Protein AF-0000000069258979 (afdb_homodimer)

InterPro domains:
  IPR003594 Histidine kinase/HSP90-like ATPase domain [PF02518] (221-355)
  IPR003594 Histidine kinase/HSP90-like ATPase domain [SM00387] (219-359)
  IPR005467 Histidine kinase domain [PS50109] (221-359)
  IPR018955 Branched-chain alpha-ketoacid dehydrogenase kinase/Pyruvate dehydrogenase kinase, N-terminal [PF10436] (19-177)
  IPR036784 Alpha-ketoacid/pyruvate dehydrogenase kinase, N-terminal domain superfamily [G3DSA:1.20.140.20] (4-169)
  IPR036784 Alpha-ketoacid/pyruvate dehydrogenase kinase, N-terminal domain superfamily [SSF69012] (7-162)
  IPR036890 Histidine kinase/HSP90-like ATPase superfamily [G3DSA:3.30.565.10] (179-367)
  IPR036890 Histidine kinase/HSP90-like ATPase superfamily [SSF55874] (188-355)
  IPR039028 PDK/BCKDK protein kinase [PTHR11947] (7-360)

pLDDT: mean 85.21, std 18.41, range [25.34, 98.75]

Solvent-accessible surface area (backbone atoms only — not comparable to full-atom values): 40500 Å² total; per-residue (Å²): 105,63,59,93,54,48,66,57,32,55,57,33,38,69,48,80,79,84,66,55,27,54,49,58,46,54,67,61,23,21,70,48,50,71,65,55,52,51,50,50,52,46,46,49,55,60,48,49,38,30,52,41,14,40,49,50,54,42,56,36,59,25,34,27,51,57,50,19,32,65,38,40,34,49,48,51,49,50,50,50,48,49,31,52,52,44,70,68,46,75,83,66,83,49,71,68,41,48,52,55,48,50,53,54,50,51,51,52,56,60,71,51,67,56,45,65,61,33,45,52,52,32,48,54,52,48,35,67,71,51,71,59,38,61,41,50,57,59,37,52,52,47,49,48,42,48,50,52,51,53,46,51,57,50,48,23,51,50,46,18,51,52,28,44,76,68,69,45,25,88,75,37,39,42,56,45,34,68,70,35,37,64,50,59,51,50,53,54,45,50,52,57,51,33,52,52,33,28,72,74,69,70,47,61,53,48,78,45,78,44,72,49,60,82,48,63,30,46,38,43,56,70,61,53,48,51,36,49,46,46,54,48,51,52,37,46,50,34,24,46,66,56,23,49,83,71,74,43,81,58,65,56,33,39,37,35,32,44,76,56,97,59,35,36,38,38,36,40,34,26,59,25,29,34,48,53,71,75,51,63,74,37,59,66,40,67,59,44,60,90,77,54,76,64,75,57,83,72,74,90,70,85,62,80,75,58,71,76,67,66,54,76,64,57,51,39,69,71,66,52,71,18,47,54,60,36,48,31,34,50,62,29,33,33,46,59,23,36,65,48,78,50,58,39,66,79,46,14,35,38,37,37,41,36,39,41,45,73,22,77,40,56,32,52,78,64,50,76,59,44,56,52,42,70,68,34,84,75,55,42,49,69,33,97,106,62,60,92,53,48,66,57,33,54,58,33,38,69,48,80,78,82,66,55,26,55,50,58,47,52,68,60,22,22,69,49,50,72,66,56,52,50,49,50,53,46,46,48,55,59,48,51,37,30,52,42,14,42,49,51,54,42,53,34,58,24,34,27,51,57,51,18,33,65,38,40,34,49,49,51,49,52,48,50,47,49,31,51,52,44,70,67,46,78,84,65,83,49,71,68,40,47,53,54,46,50,54,52,50,51,51,52,57,60,72,53,67,56,43,64,61,32,45,52,52,32,49,54,52,47,35,66,71,50,70,57,38,60,40,51,58,60,38,52,52,47,48,48,43,48,49,52,50,52,46,52,57,51,48,23,51,49,46,17,50,53,28,44,74,67,68,45,25,88,71,37,38,40,57,46,34,68,71,36,36,65,50,60,51,49,51,54,45,49,52,57,51,33,53,51,34,28,71,74,70,69,47,61,52,48,77,46,78,46,72,51,61,83,48,63,30,45,38,43,58,70,58,52,48,52,36,49,46,46,54,47,50,50,37,46,50,35,23,45,67,57,23,49,85,72,72,42,81,58,63,55,33,40,36,34,33,44,76,56,96,60,33,36,36,41,37,40,37,26,60,28,28,36,48,53,71,76,51,64,74,36,60,65,40,67,58,45,60,89,76,54,85,57,80,58,85,71,74,92,69,85,61,79,76,58,71,75,69,64,56,75,65,58,50,41,70,72,66,52,71,19,47,53,61,34,50,30,34,50,64,30,32,32,46,58,23,36,65,47,79,47,58,39,66,79,46,16,35,38,38,37,40,34,40,43,43,72,22,76,39,55,31,53,77,65,51,74,62,44,56,54,42,69,68,35,83,77,57,42,50,67,33,101

Secondary structure (DSSP, 8-state):
---TTHHHHHHHHTSPP----HHHHHHSSTTS-HHHHHHHHHHHHHHHHHHHHHHHHHHHHSBHHHHHSHHHHHHHHHHHHHHHHHHHSPPP-SHHHHHHHHHHHHHHHHHTTTHHHHHHHHHHHHHHHHTT-EE-HHHHHHHHHHHHHHHHHHHHHHHHHHHHHTT-TTT--TT-EEEE-HHHHHHHHHHHHHHHHHHHHS----EEEEE-TT--EEE-HHHHHHHHHHHHHHHHHHHHHHHTTTTPPPPPEEEEEEE-SSEEEEEEEEEEE---HHHHTTTTSTT--TT-----S--S--SGGGSS---HHHHHHHHTTS-HHHHHHHHHHHTT-EEEEEEETTEEEEEEEEEE-S--SPPP-SHHHHHHHHHSTT--EE--/---TTHHHHHHHHTSPP----HHHHHHSSTTS-HHHHHHHHHHHHHHHHHHHHHHHHHHHHSBHHHHHSHHHHHHHHHHHHHHHHHHHSPPP-SHHHHHHHHHHHHHHHHHTTTHHHHHHHHHHHHHHHHTT-EE-HHHHHHHHHHHHHHHHHHHHHHHHHHHHHTT-TTT--TT-EEEE-HHHHHHHHHHHHHHHHHHHHS----EEEEE-TT--EEE-HHHHHHHHHHHHHHHHHHHHHHHTTTTPPPPPEEEEEEE-SSEEEEEEEEEEE---HHHHTTTTSTT--TT--------S--STTSSS---HHHHHHHHTTS-HHHHHHHHHHHTT-EEEEEEETTEEEEEEEEEE-S--SPPP-SHHHHHHHHHSTT--EE--

Structure (mmCIF, N/CA/C/O backbone):
data_AF-0000000069258979-model_v1
#
loop_
_entity.id
_entity.type
_entity.pdbx_description
1 polymer 'Protein-serine/threonine kinase'
#
loop_
_atom_site.group_PDB
_atom_site.id
_atom_site.type_symbol
_atom_site.label_atom_id
_atom_site.label_alt_id
_atom_site.label_comp_id
_atom_site.label_asym_id
_atom_site.label_entity_id
_atom_site.label_seq_id
_atom_site.pdbx_PDB_ins_code
_atom_site.Cartn_x
_atom_site.Cartn_y
_atom_site.Cartn_z
_atom_site.occupancy
_atom_site.B_iso_or_equiv
_atom_site.auth_seq_id
_atom_site.auth_comp_id
_atom_site.auth_asym_id
_atom_site.auth_atom_id
_atom_site.pdbx_PDB_model_num
ATOM 1 N N . MET A 1 1 ? 6.742 -3.408 10.969 1 69.62 1 MET A N 1
ATOM 2 C CA . MET A 1 1 ? 8.102 -2.889 10.836 1 69.62 1 MET A CA 1
ATOM 3 C C . MET A 1 1 ? 8.758 -3.406 9.562 1 69.62 1 MET A C 1
ATOM 5 O O . MET A 1 1 ? 8.453 -4.508 9.102 1 69.62 1 MET A O 1
ATOM 9 N N . LEU A 1 2 ? 9.602 -2.482 9.086 1 72.44 2 LEU A N 1
ATOM 10 C CA . LEU A 1 2 ? 10.352 -2.875 7.898 1 72.44 2 LEU A CA 1
ATOM 11 C C . LEU A 1 2 ? 11.227 -4.086 8.188 1 72.44 2 LEU A C 1
ATOM 13 O O . LEU A 1 2 ? 11.844 -4.172 9.258 1 72.44 2 LEU A O 1
ATOM 17 N N . PRO A 1 3 ? 11.227 -4.938 7.246 1 78.69 3 PRO A N 1
ATOM 18 C CA . PRO A 1 3 ? 12.109 -6.086 7.43 1 78.69 3 PRO A CA 1
ATOM 19 C C . PRO A 1 3 ? 13.586 -5.688 7.52 1 78.69 3 PRO A C 1
ATOM 21 O O . PRO A 1 3 ? 14 -4.719 6.879 1 78.69 3 PRO A O 1
ATOM 24 N N . ARG A 1 4 ? 14.352 -6.328 8.344 1 78.19 4 ARG A N 1
ATOM 25 C CA . ARG A 1 4 ? 15.773 -6.062 8.531 1 78.19 4 ARG A CA 1
ATOM 26 C C . ARG A 1 4 ? 16.531 -6.148 7.211 1 78.19 4 ARG A C 1
ATOM 28 O O . ARG A 1 4 ? 17.531 -5.449 7.012 1 78.19 4 ARG A O 1
ATOM 35 N N . SER A 1 5 ? 15.938 -6.906 6.301 1 87.12 5 SER A N 1
ATOM 36 C CA . SER A 1 5 ? 16.641 -7.18 5.051 1 87.12 5 SER A CA 1
ATOM 37 C C . SER A 1 5 ? 16.094 -6.324 3.914 1 87.12 5 SER A C 1
ATOM 39 O O . SER A 1 5 ? 16.203 -6.691 2.742 1 87.12 5 SER A O 1
ATOM 41 N N . ILE A 1 6 ? 15.508 -5.266 4.293 1 87.94 6 ILE A N 1
ATOM 42 C CA . ILE A 1 6 ? 14.828 -4.469 3.283 1 87.94 6 ILE A CA 1
ATOM 43 C C . ILE A 1 6 ? 15.836 -3.957 2.258 1 87.94 6 ILE A C 1
ATOM 45 O O . ILE A 1 6 ? 15.562 -3.955 1.056 1 87.94 6 ILE A O 1
ATOM 49 N N . HIS A 1 7 ? 16.984 -3.551 2.709 1 87.19 7 HIS A N 1
ATOM 50 C CA . HIS A 1 7 ? 18 -3.041 1.792 1 87.19 7 HIS A CA 1
ATOM 51 C C . HIS A 1 7 ? 18.516 -4.145 0.879 1 87.19 7 HIS A C 1
ATOM 53 O O . HIS A 1 7 ? 18.766 -3.914 -0.309 1 87.19 7 HIS A O 1
ATOM 59 N N . HIS A 1 8 ? 18.641 -5.285 1.485 1 92.31 8 HIS A N 1
ATOM 60 C CA . HIS A 1 8 ? 19.109 -6.426 0.701 1 92.31 8 HIS A CA 1
ATOM 61 C C . HIS A 1 8 ? 18.062 -6.844 -0.326 1 92.31 8 HIS A C 1
ATOM 63 O O . HIS A 1 8 ? 18.391 -7.195 -1.458 1 92.31 8 HIS A O 1
ATOM 69 N N . ILE A 1 9 ? 16.797 -6.812 0.073 1 93.81 9 ILE A N 1
ATOM 70 C CA . ILE A 1 9 ? 15.695 -7.121 -0.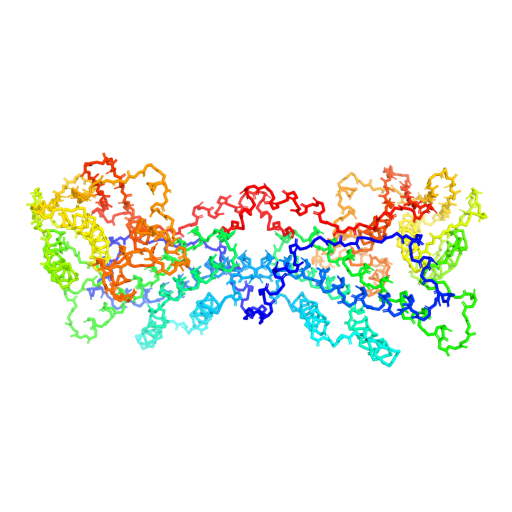836 1 93.81 9 ILE A CA 1
ATOM 71 C C . ILE A 1 9 ? 15.711 -6.156 -2.02 1 93.81 9 ILE A C 1
ATOM 73 O O . ILE A 1 9 ? 15.633 -6.582 -3.174 1 93.81 9 ILE A O 1
ATOM 77 N N . HIS A 1 10 ? 15.906 -4.898 -1.735 1 89.12 10 HIS A N 1
ATOM 78 C CA . HIS A 1 10 ? 15.93 -3.885 -2.785 1 89.12 10 HIS A CA 1
ATOM 79 C C . HIS A 1 10 ? 17.094 -4.105 -3.736 1 89.12 10 HIS A C 1
ATOM 81 O O . HIS A 1 10 ? 16.953 -3.971 -4.953 1 89.12 10 HIS A O 1
ATOM 87 N N . ARG A 1 11 ? 18.188 -4.43 -3.209 1 92.06 11 ARG A N 1
ATOM 88 C CA . ARG A 1 11 ? 19.375 -4.66 -4.02 1 92.06 11 ARG A CA 1
ATOM 89 C C . ARG A 1 11 ? 19.203 -5.867 -4.93 1 92.06 11 ARG A C 1
ATOM 91 O O . ARG A 1 11 ? 19.5 -5.801 -6.125 1 92.06 11 ARG A O 1
ATOM 98 N N . LEU A 1 12 ? 18.688 -6.918 -4.422 1 95.12 12 LEU A N 1
ATOM 99 C CA . LEU A 1 12 ? 18.547 -8.141 -5.199 1 95.12 12 LEU A CA 1
ATOM 100 C C . LEU A 1 12 ? 17.391 -8.023 -6.184 1 95.12 12 LEU A C 1
ATOM 102 O O . LEU A 1 12 ? 17.406 -8.633 -7.254 1 95.12 12 LEU A O 1
ATOM 106 N N . ALA A 1 13 ? 16.391 -7.246 -5.82 1 93.31 13 ALA A N 1
ATOM 107 C CA . ALA A 1 13 ? 15.242 -7.039 -6.707 1 93.31 13 ALA A CA 1
ATOM 108 C C . ALA A 1 13 ? 15.648 -6.262 -7.957 1 93.31 13 ALA A C 1
ATOM 110 O O . ALA A 1 13 ? 14.93 -6.266 -8.961 1 93.31 13 ALA A O 1
ATOM 111 N N . ALA A 1 14 ? 16.766 -5.617 -7.883 1 91.5 14 ALA A N 1
ATOM 112 C CA . ALA A 1 14 ? 17.266 -4.852 -9.023 1 91.5 14 ALA A CA 1
ATOM 113 C C . ALA A 1 14 ? 18.031 -5.746 -10 1 91.5 14 ALA A C 1
ATOM 115 O O . ALA A 1 14 ? 18.266 -5.359 -11.141 1 91.5 14 ALA A O 1
ATOM 116 N N . ARG A 1 15 ? 18.359 -6.926 -9.586 1 93.94 15 ARG A N 1
ATOM 117 C CA . ARG A 1 15 ? 19.062 -7.875 -10.445 1 93.94 15 ARG A CA 1
ATOM 118 C C . ARG A 1 15 ? 18.078 -8.625 -11.344 1 93.94 15 ARG A C 1
ATOM 120 O O . ARG A 1 15 ? 17 -9.023 -10.898 1 93.94 15 ARG A O 1
ATOM 127 N N . PRO A 1 16 ? 18.422 -8.797 -12.555 1 93.5 16 PRO A N 1
ATOM 128 C CA . PRO A 1 16 ? 17.531 -9.539 -13.438 1 93.5 16 PRO A CA 1
ATOM 129 C C . PRO A 1 16 ? 17.438 -11.023 -13.078 1 93.5 16 PRO A C 1
ATOM 131 O O . PRO A 1 16 ? 18.438 -11.633 -12.695 1 93.5 16 PRO A O 1
ATOM 134 N N . ILE A 1 17 ? 16.281 -11.539 -13.219 1 93.81 17 ILE A N 1
ATOM 135 C CA . ILE A 1 17 ? 16.047 -12.969 -13.016 1 93.81 17 ILE A CA 1
ATOM 136 C C . ILE A 1 17 ? 16.641 -13.758 -14.188 1 93.81 17 ILE A C 1
ATOM 138 O O . ILE A 1 17 ? 16.5 -13.359 -15.344 1 93.81 17 ILE A O 1
ATOM 142 N N . GLN A 1 18 ? 17.297 -14.852 -13.898 1 92.75 18 GLN A N 1
ATOM 143 C CA . GLN A 1 18 ? 17.828 -15.727 -14.938 1 92.75 18 GLN A CA 1
ATOM 144 C C . GLN A 1 18 ? 16.859 -16.844 -15.281 1 92.75 18 GLN A C 1
ATOM 146 O O . GLN A 1 18 ? 16.719 -17.812 -14.523 1 92.75 18 GLN A O 1
ATOM 151 N N . PRO A 1 19 ? 16.234 -16.719 -16.406 1 91.88 19 PRO A N 1
ATOM 152 C CA . PRO A 1 19 ? 15.227 -17.719 -16.766 1 91.88 19 PRO A CA 1
ATOM 153 C C . PRO A 1 19 ? 15.844 -19.047 -17.203 1 91.88 19 PRO A C 1
ATOM 155 O O . PRO A 1 19 ? 17.016 -19.078 -17.609 1 91.88 19 PRO A O 1
ATOM 158 N N . VAL A 1 20 ? 15.086 -20.109 -17.078 1 90 20 VAL A N 1
ATOM 159 C CA . VAL A 1 20 ? 15.531 -21.422 -17.5 1 90 20 VAL A CA 1
ATOM 160 C C . VAL A 1 20 ? 14.562 -21.984 -18.547 1 90 20 VAL A C 1
ATOM 162 O O . VAL A 1 20 ? 13.406 -21.578 -18.609 1 90 20 VAL A O 1
ATOM 165 N N . THR A 1 21 ? 15.078 -22.891 -19.359 1 88 21 THR A N 1
ATOM 166 C CA . THR A 1 21 ? 14.25 -23.594 -20.344 1 88 21 THR A CA 1
ATOM 167 C C . THR A 1 21 ? 14.023 -25.047 -19.922 1 88 21 THR A C 1
ATOM 169 O O . THR A 1 21 ? 14.727 -25.547 -19.047 1 88 21 THR A O 1
ATOM 172 N N . ILE A 1 22 ? 13.07 -25.609 -20.547 1 87.94 22 ILE A N 1
ATOM 173 C CA . ILE A 1 22 ? 12.82 -27.031 -20.312 1 87.94 22 ILE A CA 1
ATOM 174 C C . ILE A 1 22 ? 14.047 -27.844 -20.734 1 87.94 22 ILE A C 1
ATOM 176 O O . ILE A 1 22 ? 14.43 -28.797 -20.047 1 87.94 22 ILE A O 1
ATOM 180 N N . GLN A 1 23 ? 14.711 -27.406 -21.734 1 86.62 23 GLN A N 1
ATOM 181 C CA . GLN A 1 23 ? 15.906 -28.109 -22.219 1 86.62 23 GLN A CA 1
ATOM 182 C C . GLN A 1 23 ? 17.031 -28.031 -21.188 1 86.62 23 GLN A C 1
ATOM 184 O O . GLN A 1 23 ? 17.766 -29 -21 1 86.62 23 GLN A O 1
ATOM 189 N N . GLU A 1 24 ? 17.141 -26.891 -20.641 1 88.12 24 GLU A N 1
ATOM 190 C CA . GLU A 1 24 ? 18.156 -26.734 -19.609 1 88.12 24 GLU A CA 1
ATOM 191 C C . GLU A 1 24 ? 17.875 -27.625 -18.406 1 88.12 24 GLU A C 1
ATOM 193 O O . GLU A 1 24 ? 18.797 -28.203 -17.828 1 88.12 24 GLU A O 1
ATOM 198 N N . LEU A 1 25 ? 16.672 -27.75 -18.062 1 89.19 25 LEU A N 1
ATOM 199 C CA . LEU A 1 25 ? 16.297 -28.641 -16.969 1 89.19 25 LEU A CA 1
ATOM 200 C C . LEU A 1 25 ? 16.609 -30.094 -17.312 1 89.19 25 LEU A C 1
ATOM 202 O O . LEU A 1 25 ? 17.156 -30.828 -16.484 1 89.19 25 LEU A O 1
ATOM 206 N N . LEU A 1 26 ? 16.359 -30.438 -18.5 1 86.5 26 LEU A N 1
ATOM 207 C CA . LEU A 1 26 ? 16.609 -31.797 -18.938 1 86.5 26 LEU A CA 1
ATOM 208 C C . LEU A 1 26 ? 18.109 -32.125 -18.922 1 86.5 26 LEU A C 1
ATOM 210 O O . LEU A 1 26 ? 18.5 -33.25 -18.641 1 86.5 26 LEU A O 1
ATOM 214 N N . SER A 1 27 ? 18.875 -31.125 -19.188 1 85.44 27 SER A N 1
ATOM 215 C CA . SER A 1 27 ? 20.328 -31.312 -19.219 1 85.44 27 SER A CA 1
ATOM 216 C C . SER A 1 27 ? 20.891 -31.484 -17.812 1 85.44 27 SER A C 1
ATOM 218 O O . SER A 1 27 ? 21.984 -32.031 -17.625 1 85.44 27 SER A O 1
ATOM 220 N N . ARG A 1 28 ? 20.141 -31.047 -16.875 1 85.56 28 ARG A N 1
ATOM 221 C CA . ARG A 1 28 ? 20.562 -31.156 -15.477 1 85.56 28 ARG A CA 1
ATOM 222 C C . ARG A 1 28 ? 19.953 -32.406 -14.812 1 85.56 28 ARG A C 1
ATOM 224 O O . ARG A 1 28 ? 19.359 -32.281 -13.742 1 85.56 28 ARG A O 1
ATOM 231 N N . SER A 1 29 ? 20.125 -33.5 -15.445 1 78.94 29 SER A N 1
ATOM 232 C CA . SER A 1 29 ? 19.562 -34.75 -15.008 1 78.94 29 SER A CA 1
ATOM 233 C C . SER A 1 29 ? 20.484 -35.469 -14.023 1 78.94 29 SER A C 1
ATOM 235 O O . SER A 1 29 ? 21.531 -34.938 -13.633 1 78.94 29 SER A O 1
ATOM 237 N N . ALA A 1 30 ? 20.031 -36.656 -13.609 1 74.31 30 ALA A N 1
ATOM 238 C CA . ALA A 1 30 ? 20.797 -37.469 -12.648 1 74.31 30 ALA A CA 1
ATOM 239 C C . ALA A 1 30 ? 22.094 -37.969 -13.258 1 74.31 30 ALA A C 1
ATOM 241 O O . ALA A 1 30 ? 23 -38.406 -12.539 1 74.31 30 ALA A O 1
ATOM 242 N N . ALA A 1 31 ? 22.188 -37.812 -14.453 1 74.5 31 ALA A N 1
ATOM 243 C CA . ALA A 1 31 ? 23.375 -38.312 -15.141 1 74.5 31 ALA A CA 1
ATOM 244 C C . ALA A 1 31 ? 24.516 -37.281 -15.094 1 74.5 31 ALA A C 1
ATOM 246 O O . ALA A 1 31 ? 25.625 -37.594 -15.516 1 74.5 31 ALA A O 1
ATOM 247 N N . VAL A 1 32 ? 24.312 -36.281 -14.391 1 79.38 32 VAL A N 1
ATOM 248 C CA . VAL A 1 32 ? 25.328 -35.219 -14.383 1 79.38 32 VAL A CA 1
ATOM 249 C C . VAL A 1 32 ? 26.438 -35.562 -13.406 1 79.38 32 VAL A C 1
ATOM 251 O O . VAL A 1 32 ? 26.266 -36.438 -12.547 1 79.38 32 VAL A O 1
ATOM 254 N N . THR A 1 33 ? 27.531 -34.906 -13.641 1 83.5 33 THR A N 1
ATOM 255 C CA . THR A 1 33 ? 28.672 -35.125 -12.766 1 83.5 33 THR A CA 1
ATOM 256 C C . THR A 1 33 ? 28.438 -34.469 -11.398 1 83.5 33 THR A C 1
ATOM 258 O O . THR A 1 33 ? 27.531 -33.656 -11.234 1 83.5 33 THR A O 1
ATOM 261 N N . ASP A 1 34 ? 29.25 -34.938 -10.422 1 88.44 34 ASP A N 1
ATOM 262 C CA . ASP A 1 34 ? 29.188 -34.375 -9.086 1 88.44 34 ASP A CA 1
ATOM 263 C C . ASP A 1 34 ? 29.469 -32.875 -9.125 1 88.44 34 ASP A C 1
ATOM 265 O O . ASP A 1 34 ? 28.844 -32.094 -8.398 1 88.44 34 ASP A O 1
ATOM 269 N N . ARG A 1 35 ? 30.375 -32.594 -9.945 1 91.38 35 ARG A N 1
ATOM 270 C CA . ARG A 1 35 ? 30.734 -31.203 -10.07 1 91.38 35 ARG A CA 1
ATOM 271 C C . ARG A 1 35 ? 29.562 -30.375 -10.609 1 91.38 35 ARG A C 1
ATOM 273 O O . ARG A 1 35 ? 29.281 -29.297 -10.109 1 91.38 35 ARG A O 1
ATOM 280 N N . SER A 1 36 ? 28.938 -30.906 -11.594 1 91.31 36 SER A N 1
ATOM 281 C CA . SER A 1 36 ? 27.812 -30.219 -12.195 1 91.31 36 SER A CA 1
ATOM 282 C C . SER A 1 36 ? 26.641 -30.109 -11.211 1 91.31 36 SER A C 1
ATOM 284 O O . SER A 1 36 ? 25.953 -29.094 -11.18 1 91.31 36 SER A O 1
ATOM 286 N N . HIS A 1 37 ? 26.469 -31.141 -10.461 1 92.94 37 HIS A N 1
ATOM 287 C CA . HIS A 1 37 ? 25.406 -31.141 -9.453 1 92.94 37 HIS A CA 1
ATOM 288 C C . HIS A 1 37 ? 25.688 -30.094 -8.375 1 92.94 37 HIS A C 1
ATOM 290 O O . HIS A 1 37 ? 24.766 -29.406 -7.938 1 92.94 37 HIS A O 1
ATOM 296 N N . LEU A 1 38 ? 26.922 -30 -7.953 1 95.19 38 LEU A N 1
ATOM 297 C CA . LEU A 1 38 ? 27.344 -29 -6.973 1 95.19 38 LEU A CA 1
ATOM 298 C C . LEU A 1 38 ? 27.141 -27.594 -7.508 1 95.19 38 LEU A C 1
ATOM 300 O O . LEU A 1 38 ? 26.656 -26.719 -6.793 1 95.19 38 LEU A O 1
ATOM 304 N N . GLN A 1 39 ? 27.469 -27.406 -8.742 1 95 39 GLN A N 1
ATOM 305 C CA . GLN A 1 39 ? 27.312 -26.094 -9.367 1 95 39 GLN A CA 1
ATOM 306 C C . GLN A 1 39 ? 25.844 -25.703 -9.469 1 95 39 GLN A C 1
ATOM 308 O O . GLN A 1 39 ? 25.5 -24.531 -9.344 1 95 39 GLN A O 1
ATOM 313 N N . HIS A 1 40 ? 25.047 -26.688 -9.75 1 95.19 40 HIS A N 1
ATOM 314 C CA . HIS A 1 40 ? 23.609 -26.438 -9.82 1 95.19 40 HIS A CA 1
ATOM 315 C C . HIS A 1 40 ? 23.062 -25.984 -8.469 1 95.19 40 HIS A C 1
ATOM 317 O O . HIS A 1 40 ? 22.266 -25.047 -8.398 1 95.19 40 HIS A O 1
ATOM 323 N N . ALA A 1 41 ? 23.516 -26.594 -7.41 1 96.94 41 ALA A N 1
ATOM 324 C CA . ALA A 1 41 ? 23.125 -26.203 -6.062 1 96.94 41 ALA A CA 1
ATOM 325 C C . ALA A 1 41 ? 23.547 -24.766 -5.762 1 96.94 41 ALA A C 1
ATOM 327 O O . ALA A 1 41 ? 22.781 -23.984 -5.191 1 96.94 41 ALA A O 1
ATOM 328 N N . GLN A 1 42 ? 24.781 -24.484 -6.156 1 97.38 42 GLN A N 1
ATOM 329 C CA . GLN A 1 42 ? 25.297 -23.141 -5.953 1 97.38 42 GLN A CA 1
ATOM 330 C C . GLN A 1 42 ? 24.469 -22.109 -6.715 1 97.38 42 GLN A C 1
ATOM 332 O O . GLN A 1 42 ? 24.203 -21.016 -6.195 1 97.38 42 GLN A O 1
ATOM 337 N N . TRP A 1 43 ? 24.094 -22.453 -7.867 1 96.88 43 TRP A N 1
ATOM 338 C CA . TRP A 1 43 ? 23.312 -21.547 -8.695 1 96.88 43 TRP A CA 1
ATOM 339 C C . TRP A 1 43 ? 21.938 -21.297 -8.086 1 96.88 43 TRP A C 1
ATOM 341 O O . TRP A 1 43 ? 21.453 -20.156 -8.07 1 96.88 43 TRP A O 1
ATOM 351 N N . ILE A 1 44 ? 21.266 -22.328 -7.617 1 97.38 44 ILE A N 1
ATOM 352 C CA . ILE A 1 44 ? 19.953 -22.172 -7.004 1 97.38 44 ILE A CA 1
ATOM 353 C C . ILE A 1 44 ? 20.047 -21.281 -5.777 1 97.38 44 ILE A C 1
ATOM 355 O O . ILE A 1 44 ? 19.203 -20.406 -5.57 1 97.38 44 ILE A O 1
ATOM 359 N N . ARG A 1 45 ? 21.031 -21.484 -4.949 1 97.56 45 ARG A N 1
ATOM 360 C CA . ARG A 1 45 ? 21.25 -20.688 -3.746 1 97.56 45 ARG A CA 1
ATOM 361 C C . ARG A 1 45 ? 21.375 -19.219 -4.082 1 97.56 45 ARG A C 1
ATOM 363 O O . ARG A 1 45 ? 20.922 -18.359 -3.307 1 97.56 45 ARG A O 1
ATOM 370 N N . GLN A 1 46 ? 21.906 -18.938 -5.219 1 96.5 46 GLN A N 1
ATOM 371 C CA . GLN A 1 46 ? 22.141 -17.547 -5.621 1 96.5 46 GLN A CA 1
ATOM 372 C C . GLN A 1 46 ? 20.906 -16.984 -6.34 1 96.5 46 GLN A C 1
ATOM 374 O O . GLN A 1 46 ? 20.578 -15.812 -6.16 1 96.5 46 GLN A O 1
ATOM 379 N N . GLU A 1 47 ? 20.25 -17.781 -7.152 1 96.88 47 GLU A N 1
ATOM 380 C CA . GLU A 1 47 ? 19.188 -17.312 -8.039 1 96.88 47 GLU A CA 1
ATOM 381 C C . GLU A 1 47 ? 17.859 -17.172 -7.293 1 96.88 47 GLU A C 1
ATOM 383 O O . GLU A 1 47 ? 17.094 -16.234 -7.531 1 96.88 47 GLU A O 1
ATOM 388 N N . MET A 1 48 ? 17.562 -18.047 -6.418 1 97.38 48 MET A N 1
ATOM 389 C CA . MET A 1 48 ? 16.25 -18.094 -5.781 1 97.38 48 MET A CA 1
ATOM 390 C C . MET A 1 48 ? 16 -16.859 -4.938 1 97.38 48 MET A C 1
ATOM 392 O O . MET A 1 48 ? 14.906 -16.281 -4.965 1 97.38 48 MET A O 1
ATOM 396 N N . PRO A 1 49 ? 17.047 -16.344 -4.137 1 97.44 49 PRO A N 1
ATOM 397 C CA . PRO A 1 49 ? 16.828 -15.094 -3.404 1 97.44 49 PRO A CA 1
ATOM 398 C C . PRO A 1 49 ? 16.5 -13.922 -4.324 1 97.44 49 PRO A C 1
ATOM 400 O O . PRO A 1 49 ? 15.727 -13.031 -3.947 1 97.44 49 PRO A O 1
ATOM 403 N N . VAL A 1 50 ? 17.031 -13.898 -5.496 1 97.38 50 VAL A N 1
ATOM 404 C CA . VAL A 1 50 ? 16.75 -12.836 -6.457 1 97.38 50 VAL A CA 1
ATOM 405 C C . VAL A 1 50 ? 15.273 -12.883 -6.852 1 97.38 50 VAL A C 1
ATOM 407 O O . VAL A 1 50 ? 14.594 -11.852 -6.855 1 97.38 50 VAL A O 1
ATOM 410 N N . ARG A 1 51 ? 14.742 -14.039 -7.156 1 96.94 51 ARG A N 1
ATOM 411 C CA . ARG A 1 51 ? 13.344 -14.227 -7.531 1 96.94 51 ARG A CA 1
ATOM 412 C C . ARG A 1 51 ? 12.414 -13.836 -6.387 1 96.94 51 ARG A C 1
ATOM 414 O O . ARG A 1 51 ? 11.398 -13.172 -6.609 1 96.94 51 ARG A O 1
ATOM 421 N N . LEU A 1 52 ? 12.828 -14.242 -5.211 1 97.25 52 LEU A N 1
ATOM 422 C CA . LEU A 1 52 ? 12.039 -13.906 -4.035 1 97.25 52 LEU A CA 1
ATOM 423 C C . LEU A 1 52 ? 12.047 -12.406 -3.785 1 97.25 52 LEU A C 1
ATOM 425 O O . LEU A 1 52 ? 11.023 -11.82 -3.416 1 97.25 52 LEU A O 1
ATOM 429 N N . ALA A 1 53 ? 13.203 -11.797 -3.979 1 96.69 53 ALA A N 1
ATOM 430 C CA . ALA A 1 53 ? 13.344 -10.367 -3.758 1 96.69 53 ALA A CA 1
ATOM 431 C C . ALA A 1 53 ? 12.422 -9.57 -4.676 1 96.69 53 ALA A C 1
ATOM 433 O O . ALA A 1 53 ? 11.844 -8.562 -4.266 1 96.69 53 ALA A O 1
ATOM 434 N N . HIS A 1 54 ? 12.297 -9.992 -5.918 1 95.25 54 HIS A N 1
ATOM 435 C CA . HIS A 1 54 ? 11.391 -9.336 -6.855 1 95.25 54 HIS A CA 1
ATOM 436 C C . HIS A 1 54 ? 9.961 -9.328 -6.324 1 95.25 54 HIS A C 1
ATOM 438 O O . HIS A 1 54 ? 9.281 -8.305 -6.371 1 95.25 54 HIS A O 1
ATOM 444 N N . ARG A 1 55 ? 9.57 -10.453 -5.844 1 95.56 55 ARG A N 1
ATOM 445 C CA . ARG A 1 55 ? 8.195 -10.578 -5.371 1 95.56 55 ARG A CA 1
ATOM 446 C C . ARG A 1 55 ? 7.992 -9.812 -4.07 1 95.56 55 ARG A C 1
ATOM 448 O O . ARG A 1 55 ? 6.918 -9.258 -3.828 1 95.56 55 ARG A O 1
ATOM 455 N N . LEU A 1 56 ? 9.008 -9.891 -3.18 1 95.5 56 LEU A N 1
ATOM 456 C CA . LEU A 1 56 ? 8.93 -9.133 -1.934 1 95.5 56 LEU A CA 1
ATOM 457 C C . LEU A 1 56 ? 8.844 -7.633 -2.211 1 95.5 56 LEU A C 1
ATOM 459 O O . LEU A 1 56 ? 8.102 -6.914 -1.534 1 95.5 56 LEU A O 1
ATOM 463 N N . SER A 1 57 ? 9.578 -7.215 -3.154 1 93.12 57 SER A N 1
ATOM 464 C CA . SER A 1 57 ? 9.5 -5.816 -3.557 1 93.12 57 SER A CA 1
ATOM 465 C C . SER A 1 57 ? 8.102 -5.449 -4.027 1 93.12 57 SER A C 1
ATOM 467 O O . SER A 1 57 ? 7.602 -4.363 -3.729 1 93.12 57 SER A O 1
ATOM 469 N N . ASP A 1 58 ? 7.461 -6.344 -4.801 1 93.19 58 ASP A N 1
ATOM 470 C CA . ASP A 1 58 ? 6.082 -6.125 -5.227 1 93.19 58 ASP A CA 1
ATOM 471 C C . ASP A 1 58 ? 5.148 -6.008 -4.027 1 93.19 58 ASP A C 1
ATOM 473 O O . ASP A 1 58 ? 4.254 -5.156 -4.012 1 93.19 58 ASP A O 1
ATOM 477 N N . TYR A 1 59 ? 5.332 -6.91 -3.023 1 92.81 59 TYR A N 1
ATOM 478 C CA . TYR A 1 59 ? 4.535 -6.871 -1.801 1 92.81 59 TYR A CA 1
ATOM 479 C C . TYR A 1 59 ? 4.641 -5.508 -1.126 1 92.81 59 TYR A C 1
ATOM 481 O O . TYR A 1 59 ? 3.645 -4.977 -0.632 1 92.81 59 TYR A O 1
ATOM 489 N N . LEU A 1 60 ? 5.859 -5.047 -1.104 1 91 60 LEU A N 1
ATOM 490 C CA . LEU A 1 60 ? 6.133 -3.801 -0.395 1 91 60 LEU A CA 1
ATOM 491 C C . LEU A 1 60 ? 5.426 -2.627 -1.062 1 91 60 LEU A C 1
ATOM 493 O O . LEU A 1 60 ? 5.199 -1.593 -0.428 1 91 60 LEU A O 1
ATOM 497 N N . GLN A 1 61 ? 5 -2.793 -2.289 1 90.31 61 GLN A N 1
ATOM 498 C CA . GLN A 1 61 ? 4.332 -1.728 -3.029 1 90.31 61 GLN A CA 1
ATOM 499 C C . GLN A 1 61 ? 2.814 -1.876 -2.959 1 90.31 61 GLN A C 1
ATOM 501 O O . GLN A 1 61 ? 2.078 -0.963 -3.342 1 90.31 61 GLN A O 1
ATOM 506 N N . LEU A 1 62 ? 2.328 -2.959 -2.436 1 92.69 62 LEU A N 1
ATOM 507 C CA . LEU A 1 62 ? 0.888 -3.164 -2.318 1 92.69 62 LEU A CA 1
ATOM 508 C C . LEU A 1 62 ? 0.285 -2.213 -1.292 1 92.69 62 LEU A C 1
ATOM 510 O O . LEU A 1 62 ? 0.97 -1.78 -0.362 1 92.69 62 LEU A O 1
ATOM 514 N N . PRO A 1 63 ? -0.967 -1.881 -1.484 1 91.06 63 PRO A N 1
ATOM 515 C CA . PRO A 1 63 ? -1.64 -1.114 -0.433 1 91.06 63 PRO A CA 1
ATOM 516 C C . PRO A 1 63 ? -1.56 -1.792 0.934 1 91.06 63 PRO A C 1
ATOM 518 O O . PRO A 1 63 ? -1.668 -3.018 1.026 1 91.06 63 PRO A O 1
ATOM 521 N N . PHE A 1 64 ? -1.437 -1.027 1.909 1 90.88 64 PHE A N 1
ATOM 522 C CA . PHE A 1 64 ? -1.287 -1.498 3.281 1 90.88 64 PHE A CA 1
ATOM 523 C C . PHE A 1 64 ? -2.441 -2.416 3.668 1 90.88 64 PHE A C 1
ATOM 525 O O . PHE A 1 64 ? -2.236 -3.436 4.328 1 90.88 64 PHE A O 1
ATOM 532 N N . VAL A 1 65 ? -3.635 -2.148 3.24 1 90 65 VAL A N 1
ATOM 533 C CA . VAL A 1 65 ? -4.84 -2.891 3.602 1 90 65 VAL A CA 1
ATOM 534 C C . VAL A 1 65 ? -4.734 -4.328 3.096 1 90 65 VAL A C 1
ATOM 536 O O . VAL A 1 65 ? -5.227 -5.258 3.74 1 90 65 VAL A O 1
ATOM 539 N N . VAL A 1 66 ? -4.094 -4.527 1.994 1 92.75 66 VAL A N 1
ATOM 540 C CA . VAL A 1 66 ? -3.951 -5.852 1.396 1 92.75 66 VAL A CA 1
ATOM 541 C C . VAL A 1 66 ? -3.016 -6.707 2.248 1 92.75 66 VAL A C 1
ATOM 543 O O . VAL A 1 66 ? -3.346 -7.844 2.596 1 92.75 66 VAL A O 1
ATOM 546 N N . VAL A 1 67 ? -1.899 -6.074 2.627 1 92.12 67 VAL A N 1
ATOM 547 C CA . VAL A 1 67 ? -0.885 -6.832 3.352 1 92.12 67 VAL A CA 1
ATOM 548 C C . VAL A 1 67 ? -1.319 -7.02 4.805 1 92.12 67 VAL A C 1
ATOM 550 O O . VAL A 1 67 ? -0.837 -7.926 5.488 1 92.12 67 VAL A O 1
ATOM 553 N N . CYS A 1 68 ? -2.268 -6.176 5.246 1 89.81 68 CYS A N 1
ATOM 554 C CA . CYS A 1 68 ? -2.811 -6.344 6.59 1 89.81 68 CYS A CA 1
ATOM 555 C C . CYS A 1 68 ? -3.721 -7.562 6.664 1 89.81 68 CYS A C 1
ATOM 557 O O . CYS A 1 68 ? -4.004 -8.062 7.754 1 89.81 68 CYS A O 1
ATOM 559 N N . ASN A 1 69 ? -4.297 -7.977 5.492 1 91.25 69 ASN A N 1
ATOM 560 C CA . ASN A 1 69 ? -5.047 -9.227 5.484 1 91.25 69 ASN A CA 1
ATOM 561 C C . ASN A 1 69 ? -4.211 -10.383 6.02 1 91.25 69 ASN A C 1
ATOM 563 O O . ASN A 1 69 ? -3.053 -10.547 5.629 1 91.25 69 ASN A O 1
ATOM 567 N N . THR A 1 70 ? -4.781 -11.164 6.879 1 92.81 70 THR A N 1
ATOM 568 C CA . THR A 1 70 ? -4.059 -12.211 7.594 1 92.81 70 THR A CA 1
ATOM 569 C C . THR A 1 70 ? -3.395 -13.172 6.617 1 92.81 70 THR A C 1
ATOM 571 O O . THR A 1 70 ? -2.225 -13.523 6.785 1 92.81 70 THR A O 1
ATOM 574 N N . ARG A 1 71 ? -4.113 -13.648 5.598 1 94.19 71 ARG A N 1
ATOM 575 C CA . ARG A 1 71 ? -3.611 -14.633 4.645 1 94.19 71 ARG A CA 1
ATOM 576 C C . ARG A 1 71 ? -2.498 -14.047 3.785 1 94.19 71 ARG A C 1
ATOM 578 O O . ARG A 1 71 ? -1.456 -14.68 3.592 1 94.19 71 ARG A O 1
ATOM 585 N N . PHE A 1 72 ? -2.693 -12.828 3.287 1 94.44 72 PHE A N 1
ATOM 586 C CA . PHE A 1 72 ? -1.668 -12.164 2.49 1 94.44 72 PHE A CA 1
ATOM 587 C C . PHE A 1 72 ? -0.427 -11.883 3.33 1 94.44 72 PHE A C 1
ATOM 589 O O . PHE A 1 72 ? 0.699 -12 2.84 1 94.44 72 PHE A O 1
ATOM 596 N N . ASN A 1 73 ? -0.621 -11.508 4.562 1 94.38 73 ASN A N 1
ATOM 597 C CA . ASN A 1 73 ? 0.5 -11.266 5.461 1 94.38 73 ASN A CA 1
ATOM 598 C C . ASN A 1 73 ? 1.302 -12.539 5.719 1 94.38 73 ASN A C 1
ATOM 600 O O . ASN A 1 73 ? 2.531 -12.5 5.789 1 94.38 73 ASN A O 1
ATOM 604 N N . GLU A 1 74 ? 0.572 -13.625 5.848 1 95.06 74 GLU A N 1
ATOM 605 C CA . GLU A 1 74 ? 1.243 -14.898 6.07 1 95.06 74 GLU A CA 1
ATOM 606 C C . GLU A 1 74 ? 2.119 -15.273 4.879 1 95.06 74 GLU A C 1
ATOM 608 O O . GLU A 1 74 ? 3.244 -15.75 5.051 1 95.06 74 GLU A O 1
ATOM 613 N N . VAL A 1 75 ? 1.601 -15.117 3.721 1 96.31 75 VAL A N 1
ATOM 614 C CA . VAL A 1 75 ? 2.375 -15.438 2.525 1 96.31 75 VAL A CA 1
ATOM 615 C C . VAL A 1 75 ? 3.592 -14.516 2.438 1 96.31 75 VAL A C 1
ATOM 617 O O . VAL A 1 75 ? 4.688 -14.961 2.088 1 96.31 75 VAL A O 1
ATOM 620 N N . PHE A 1 76 ? 3.422 -13.219 2.756 1 95.69 76 PHE A N 1
ATOM 621 C CA . PHE A 1 76 ? 4.555 -12.297 2.809 1 95.69 76 PHE A CA 1
ATOM 622 C C . PHE A 1 76 ? 5.637 -12.82 3.742 1 95.69 76 PHE A C 1
ATOM 624 O O . PHE A 1 76 ? 6.816 -12.844 3.387 1 95.69 76 PHE A O 1
ATOM 631 N N . ARG A 1 77 ? 5.254 -13.297 4.883 1 94.62 77 ARG A N 1
ATOM 632 C CA . ARG A 1 77 ? 6.191 -13.797 5.883 1 94.62 77 ARG A CA 1
ATOM 633 C C . ARG A 1 77 ? 6.902 -15.055 5.391 1 94.62 77 ARG A C 1
ATOM 635 O O . ARG A 1 77 ? 8.078 -15.258 5.684 1 94.62 77 ARG A O 1
ATOM 642 N N . LEU A 1 78 ? 6.164 -15.875 4.711 1 95.88 78 LEU A N 1
ATOM 643 C CA . LEU A 1 78 ? 6.762 -17.094 4.16 1 95.88 78 LEU A CA 1
ATOM 644 C C . LEU A 1 78 ? 7.836 -16.75 3.131 1 95.88 78 LEU A C 1
ATOM 646 O O . LEU A 1 78 ? 8.914 -17.344 3.137 1 95.88 78 LEU A O 1
ATOM 650 N N . PHE A 1 79 ? 7.543 -15.781 2.268 1 96.44 79 PHE A N 1
ATOM 651 C CA . PHE A 1 79 ? 8.516 -15.352 1.267 1 96.44 79 PHE A CA 1
ATOM 652 C C . PHE A 1 79 ? 9.727 -14.703 1.928 1 96.44 79 PHE A C 1
ATOM 654 O O . PHE A 1 79 ? 10.859 -14.953 1.527 1 96.44 79 PHE A O 1
ATOM 661 N N . LEU A 1 80 ? 9.438 -13.883 2.936 1 95.81 80 LEU A N 1
ATOM 662 C CA . LEU A 1 80 ? 10.523 -13.227 3.654 1 95.81 80 LEU A CA 1
ATOM 663 C C . LEU A 1 80 ? 11.414 -14.25 4.352 1 95.81 80 LEU A C 1
ATOM 665 O O . LEU A 1 80 ? 12.641 -14.148 4.309 1 95.81 80 LEU A O 1
ATOM 669 N N . HIS A 1 81 ? 10.797 -15.219 4.961 1 96.12 81 HIS A N 1
ATOM 670 C CA . HIS A 1 81 ? 11.531 -16.281 5.625 1 96.12 81 HIS A CA 1
ATOM 671 C C . HIS A 1 81 ? 12.398 -17.062 4.637 1 96.12 81 HIS A C 1
ATOM 673 O O . HIS A 1 81 ? 13.562 -17.359 4.918 1 96.12 81 HIS A O 1
ATOM 679 N N . ALA A 1 82 ? 11.797 -17.422 3.525 1 96.94 82 ALA A N 1
ATOM 680 C CA . ALA A 1 82 ? 12.547 -18.141 2.492 1 96.94 82 ALA A CA 1
ATOM 681 C C . ALA A 1 82 ? 13.734 -17.312 2.014 1 96.94 82 ALA A C 1
ATOM 683 O O . ALA A 1 82 ? 14.852 -17.812 1.886 1 96.94 82 ALA A O 1
ATOM 684 N N . PHE A 1 83 ? 13.523 -16.031 1.781 1 97.56 83 PHE A N 1
ATOM 685 C CA . PHE A 1 83 ? 14.562 -15.117 1.333 1 97.56 83 PHE A CA 1
ATOM 686 C C . PHE A 1 83 ? 15.711 -15.062 2.342 1 97.56 83 PHE A C 1
ATOM 688 O O . PHE A 1 83 ? 16.875 -15.258 1.983 1 97.56 83 PHE A O 1
ATOM 695 N N . GLU A 1 84 ? 15.344 -14.844 3.588 1 96.69 84 GLU A N 1
ATOM 696 C CA . GLU A 1 84 ? 16.344 -14.695 4.641 1 96.69 84 GLU A CA 1
ATOM 697 C C . GLU A 1 84 ? 17.094 -16 4.879 1 96.69 84 GLU A C 1
ATOM 699 O O . GLU A 1 84 ? 18.297 -16 5.109 1 96.69 84 GLU A O 1
ATOM 704 N N . THR A 1 85 ? 16.375 -17.109 4.84 1 96.81 85 THR A N 1
ATOM 705 C CA . THR A 1 85 ? 16.984 -18.422 5.027 1 96.81 85 THR A CA 1
ATOM 706 C C . THR A 1 85 ? 18.031 -18.688 3.943 1 96.81 85 THR A C 1
ATOM 708 O O . THR A 1 85 ? 19.141 -19.156 4.238 1 96.81 85 THR A O 1
ATOM 711 N N . LEU A 1 86 ? 17.734 -18.375 2.73 1 97.06 86 LEU A N 1
ATOM 712 C CA . LEU A 1 86 ? 18.625 -18.641 1.61 1 97.06 86 LEU A CA 1
ATOM 713 C C . LEU A 1 86 ? 19.812 -17.688 1.619 1 97.06 86 LEU A C 1
ATOM 715 O O . LEU A 1 86 ? 20.953 -18.109 1.389 1 97.06 86 LEU A O 1
ATOM 719 N N . VAL A 1 87 ? 19.547 -16.438 1.906 1 95.69 87 VAL A N 1
ATOM 720 C CA . VAL A 1 87 ? 20.609 -15.43 1.941 1 95.69 87 VAL A CA 1
ATOM 721 C C . VAL A 1 87 ? 21.594 -15.758 3.061 1 95.69 87 VAL A C 1
ATOM 723 O O . VAL A 1 87 ? 22.797 -15.547 2.912 1 95.69 87 VAL A O 1
ATOM 726 N N . ASP A 1 88 ? 21.078 -16.266 4.109 1 94.88 88 ASP A N 1
ATOM 727 C CA . ASP A 1 88 ? 21.922 -16.562 5.273 1 94.88 88 ASP A CA 1
ATOM 728 C C . ASP A 1 88 ? 22.531 -17.953 5.172 1 94.88 88 ASP A C 1
ATOM 730 O O . ASP A 1 88 ? 23.375 -18.328 5.992 1 94.88 88 ASP A O 1
ATOM 734 N N . SER A 1 89 ? 22.141 -18.719 4.18 1 95.81 89 SER A N 1
ATOM 735 C CA . SER A 1 89 ? 22.672 -20.078 4.039 1 95.81 89 SER A CA 1
ATOM 736 C C . SER A 1 89 ? 24.156 -20.047 3.705 1 95.81 89 SER A C 1
ATOM 738 O O . SER A 1 89 ? 24.625 -19.188 2.947 1 95.81 89 SER A O 1
ATOM 740 N N . PRO A 1 90 ? 24.906 -21.016 4.227 1 95.31 90 PRO A N 1
ATOM 741 C CA . PRO A 1 90 ? 26.344 -21.047 3.961 1 95.31 90 PRO A CA 1
ATOM 742 C C . PRO A 1 90 ? 26.672 -21.375 2.506 1 95.31 90 PRO A C 1
ATOM 744 O O . PRO A 1 90 ? 25.844 -21.969 1.804 1 95.31 90 PRO A O 1
ATOM 747 N N . GLU A 1 91 ? 27.859 -21 2.168 1 96.31 91 GLU A N 1
ATOM 748 C CA . GLU A 1 91 ? 28.328 -21.344 0.83 1 96.31 91 GLU A CA 1
ATOM 749 C C . GLU A 1 91 ? 28.422 -22.844 0.646 1 96.31 91 GLU A C 1
ATOM 751 O O . GLU A 1 91 ? 28.766 -23.578 1.584 1 96.31 91 GLU A O 1
ATOM 756 N N . ILE A 1 92 ? 28.156 -23.266 -0.543 1 97.56 92 ILE A N 1
ATOM 757 C CA . ILE A 1 92 ? 28.203 -24.688 -0.874 1 97.56 92 ILE A CA 1
ATOM 758 C C . ILE A 1 92 ? 29.547 -25.031 -1.513 1 97.56 92 ILE A C 1
ATOM 760 O O . ILE A 1 92 ? 29.844 -24.562 -2.611 1 97.56 92 ILE A O 1
ATOM 764 N N . LYS A 1 93 ? 30.281 -25.875 -0.877 1 97.12 93 LYS A N 1
ATOM 765 C CA . LYS A 1 93 ? 31.641 -26.141 -1.337 1 97.12 93 LYS A CA 1
ATOM 766 C C . LYS A 1 93 ? 31.828 -27.625 -1.672 1 97.12 93 LYS A C 1
ATOM 768 O O . LYS A 1 93 ? 32.688 -27.969 -2.475 1 97.12 93 LYS A O 1
ATOM 773 N N . ASP A 1 94 ? 31.062 -28.484 -0.997 1 95.94 94 ASP A N 1
ATOM 774 C CA . ASP A 1 94 ? 31.25 -29.922 -1.207 1 95.94 94 ASP A CA 1
ATOM 775 C C . ASP A 1 94 ? 29.922 -30.672 -1.101 1 95.94 94 ASP A C 1
ATOM 777 O O . ASP A 1 94 ? 28.859 -30.047 -1.021 1 95.94 94 ASP A O 1
ATOM 781 N N . GLU A 1 95 ? 30.031 -31.969 -1.137 1 93.5 95 GLU A N 1
ATOM 782 C CA . GLU A 1 95 ? 28.844 -32.812 -1.185 1 93.5 95 GLU A CA 1
ATOM 783 C C . GLU A 1 95 ? 28.062 -32.75 0.129 1 93.5 95 GLU A C 1
ATOM 785 O O . GLU A 1 95 ? 26.844 -32.844 0.138 1 93.5 95 GLU A O 1
ATOM 790 N N . ARG A 1 96 ? 28.797 -32.594 1.125 1 95.25 96 ARG A N 1
ATOM 791 C CA . ARG A 1 96 ? 28.141 -32.469 2.422 1 95.25 96 ARG A CA 1
ATOM 792 C C . ARG A 1 96 ? 27.281 -31.188 2.482 1 95.25 96 ARG A C 1
ATOM 794 O O . ARG A 1 96 ? 26.172 -31.219 3.004 1 95.25 96 ARG A O 1
ATOM 801 N N . ASP A 1 97 ? 27.859 -30.156 1.949 1 97 97 ASP A N 1
ATOM 802 C CA . ASP A 1 97 ? 27.109 -28.906 1.878 1 97 97 ASP A CA 1
ATOM 803 C C . ASP A 1 97 ? 25.875 -29.047 1 1 97 97 ASP A C 1
ATOM 805 O O . ASP A 1 97 ? 24.828 -28.453 1.289 1 97 97 ASP A O 1
ATOM 809 N N . VAL A 1 98 ? 26.031 -29.781 -0.057 1 96.75 98 VAL A N 1
ATOM 810 C CA . VAL A 1 98 ? 24.922 -30 -0.969 1 96.75 98 VAL A CA 1
ATOM 811 C C . VAL A 1 98 ? 23.781 -30.719 -0.239 1 96.75 98 VAL A C 1
ATOM 813 O O . VAL A 1 98 ? 22.609 -30.375 -0.408 1 96.75 98 VAL A O 1
ATOM 816 N N . GLU A 1 99 ? 24.141 -31.656 0.518 1 96.06 99 GLU A N 1
ATOM 817 C CA . GLU A 1 99 ? 23.141 -32.406 1.278 1 96.06 99 GLU A CA 1
ATOM 818 C C . GLU A 1 99 ? 22.422 -31.5 2.27 1 96.06 99 GLU A C 1
ATOM 820 O O . GLU A 1 99 ? 21.203 -31.562 2.395 1 96.06 99 GLU A O 1
ATOM 825 N N . GLN A 1 100 ? 23.156 -30.719 2.967 1 96.88 100 GLN A N 1
ATOM 826 C CA . GLN A 1 100 ? 22.562 -29.797 3.912 1 96.88 100 GLN A CA 1
ATOM 827 C C . GLN A 1 100 ? 21.641 -28.812 3.201 1 96.88 100 GLN A C 1
ATOM 829 O O . GLN A 1 100 ? 20.562 -28.484 3.703 1 96.88 100 GLN A O 1
ATOM 834 N N . PHE A 1 101 ? 22.062 -28.344 2.107 1 97.81 101 PHE A N 1
ATOM 835 C CA . PHE A 1 101 ? 21.266 -27.422 1.314 1 97.81 101 PHE A CA 1
ATOM 836 C C . PHE A 1 101 ? 19.984 -28.078 0.84 1 97.81 101 PHE A C 1
ATOM 838 O O . PHE A 1 101 ? 18.922 -27.453 0.821 1 97.81 101 PHE A O 1
ATOM 845 N N . SER A 1 102 ? 20.062 -29.344 0.452 1 97.12 102 SER A N 1
ATOM 846 C CA . SER A 1 102 ? 18.891 -30.062 -0.015 1 97.12 102 SER A CA 1
ATOM 847 C C . SER A 1 102 ? 17.828 -30.156 1.078 1 97.12 102 SER A C 1
ATOM 849 O O . SER A 1 102 ? 16.641 -30.094 0.796 1 97.12 102 SER A O 1
ATOM 851 N N . VAL A 1 103 ? 18.25 -30.25 2.307 1 96.94 103 VAL A N 1
ATOM 852 C CA . VAL A 1 103 ? 17.328 -30.312 3.436 1 96.94 103 VAL A CA 1
ATOM 853 C C . VAL A 1 103 ? 16.641 -28.953 3.609 1 96.94 103 VAL A C 1
ATOM 855 O O . VAL A 1 103 ? 15.422 -28.891 3.787 1 96.94 103 VAL A O 1
ATOM 858 N N . THR A 1 104 ? 17.422 -27.953 3.533 1 97.31 104 THR A N 1
ATOM 859 C CA . THR A 1 104 ? 16.875 -26.594 3.645 1 97.31 104 THR A CA 1
ATOM 860 C C . THR A 1 104 ? 15.883 -26.312 2.521 1 97.31 104 THR A C 1
ATOM 862 O O . THR A 1 104 ? 14.789 -25.797 2.768 1 97.31 104 THR A O 1
ATOM 865 N N . LEU A 1 105 ? 16.281 -26.719 1.358 1 97.38 105 LEU A N 1
ATOM 866 C CA . LEU A 1 105 ? 15.453 -26.484 0.182 1 97.38 105 LEU A CA 1
ATOM 867 C C . LEU A 1 105 ? 14.133 -27.234 0.289 1 97.38 105 LEU A C 1
ATOM 869 O O . LEU A 1 105 ? 13.078 -26.703 -0.066 1 97.38 105 LEU A O 1
ATOM 873 N N . ARG A 1 106 ? 14.141 -28.422 0.751 1 97 106 ARG A N 1
ATOM 874 C CA . ARG A 1 106 ? 12.938 -29.219 0.935 1 97 106 ARG A CA 1
ATOM 875 C C . ARG A 1 106 ? 11.984 -28.562 1.928 1 97 106 ARG A C 1
ATOM 877 O O . ARG A 1 106 ? 10.773 -28.547 1.713 1 97 106 ARG A O 1
ATOM 884 N N . GLY A 1 107 ? 12.562 -28.078 2.971 1 97 107 GLY A N 1
ATOM 885 C CA . GLY A 1 107 ? 11.766 -27.375 3.951 1 97 107 GLY A CA 1
ATOM 886 C C . GLY A 1 107 ? 11.086 -26.141 3.385 1 97 107 GLY A C 1
ATOM 887 O O . GLY A 1 107 ? 9.914 -25.875 3.684 1 97 107 GLY A O 1
ATOM 888 N N . LEU A 1 108 ? 11.789 -25.391 2.586 1 96.56 108 LEU A N 1
ATOM 889 C CA . LEU A 1 108 ? 11.242 -24.172 1.991 1 96.56 108 LEU A CA 1
ATOM 890 C C . LEU A 1 108 ? 10.117 -24.5 1.016 1 96.56 108 LEU A C 1
ATOM 892 O O . LEU A 1 108 ? 9.102 -23.812 0.979 1 96.56 108 LEU A O 1
ATOM 896 N N . VAL A 1 109 ? 10.281 -25.562 0.237 1 95.31 109 VAL A N 1
ATOM 897 C CA . VAL A 1 109 ? 9.25 -25.984 -0.71 1 95.31 109 VAL A CA 1
ATOM 898 C C . VAL A 1 109 ? 7.984 -26.375 0.043 1 95.31 109 VAL A C 1
ATOM 900 O O . VAL A 1 109 ? 6.887 -25.938 -0.303 1 95.31 109 VAL A O 1
ATOM 903 N N . ARG A 1 110 ? 8.102 -27.062 1.09 1 94.62 110 ARG A N 1
ATOM 904 C CA . ARG A 1 110 ? 6.965 -27.547 1.872 1 94.62 110 ARG A CA 1
ATOM 905 C C . ARG A 1 110 ? 6.234 -26.391 2.547 1 94.62 110 ARG A C 1
ATOM 907 O O . ARG A 1 110 ? 5.008 -26.422 2.674 1 94.62 110 ARG A O 1
ATOM 914 N N . SER A 1 111 ? 6.992 -25.422 2.939 1 93.81 111 SER A N 1
ATOM 915 C CA . SER A 1 111 ? 6.406 -24.312 3.674 1 93.81 111 SER A CA 1
ATOM 916 C C . SER A 1 111 ? 5.461 -23.5 2.791 1 93.81 111 SER A C 1
ATOM 918 O O . SER A 1 111 ? 4.594 -22.781 3.295 1 93.81 111 SER A O 1
ATOM 920 N N . THR A 1 112 ? 5.586 -23.625 1.487 1 92.62 112 THR A N 1
ATOM 921 C CA . THR A 1 112 ? 4.777 -22.797 0.599 1 92.62 112 THR A CA 1
ATOM 922 C C . THR A 1 112 ? 3.701 -23.625 -0.09 1 92.62 112 THR A C 1
ATOM 924 O O . THR A 1 112 ? 3.092 -23.188 -1.065 1 92.62 112 THR A O 1
ATOM 927 N N . ASP A 1 113 ? 3.447 -24.781 0.37 1 93.31 113 ASP A N 1
ATOM 928 C CA . ASP A 1 113 ? 2.496 -25.703 -0.253 1 93.31 113 ASP A CA 1
ATOM 929 C C . ASP A 1 113 ? 1.087 -25.109 -0.258 1 93.31 113 ASP A C 1
ATOM 931 O O . ASP A 1 113 ? 0.341 -25.281 -1.225 1 93.31 113 ASP A O 1
ATOM 935 N N . ASP A 1 114 ? 0.769 -24.375 0.772 1 93.56 114 ASP A N 1
ATOM 936 C CA . ASP A 1 114 ? -0.609 -23.938 0.952 1 93.56 114 ASP A CA 1
ATOM 937 C C . ASP A 1 114 ? -0.782 -22.484 0.489 1 93.56 114 ASP A C 1
ATOM 939 O O . ASP A 1 114 ? -1.83 -21.875 0.714 1 93.56 114 ASP A O 1
ATOM 943 N N . MET A 1 115 ? 0.201 -21.969 -0.108 1 94 115 MET A N 1
ATOM 944 C CA . MET A 1 115 ? 0.189 -20.531 -0.363 1 94 115 MET A CA 1
ATOM 945 C C . MET A 1 115 ? -0.929 -20.156 -1.33 1 94 115 MET A C 1
ATOM 947 O O . MET A 1 115 ? -1.553 -19.109 -1.188 1 94 115 MET A O 1
ATOM 951 N N . VAL A 1 116 ? -1.247 -21.031 -2.318 1 93 116 VAL A N 1
ATOM 952 C CA . VAL A 1 116 ? -2.295 -20.719 -3.285 1 93 116 VAL A CA 1
ATOM 953 C C . VAL A 1 116 ? -3.641 -20.609 -2.572 1 93 116 VAL A C 1
ATOM 955 O O . VAL A 1 116 ? -4.387 -19.656 -2.793 1 93 116 VAL A O 1
ATOM 958 N N . HIS A 1 117 ? -3.863 -21.547 -1.75 1 92 117 HIS A N 1
ATOM 959 C CA . HIS A 1 117 ? -5.105 -21.547 -0.986 1 92 117 HIS A CA 1
ATOM 960 C C . HIS A 1 117 ? -5.195 -20.312 -0.089 1 92 117 HIS A C 1
ATOM 962 O O . HIS A 1 117 ? -6.262 -19.719 0.046 1 92 117 HIS A O 1
ATOM 968 N N . MET A 1 118 ? -4.098 -19.953 0.527 1 94.12 118 MET A N 1
ATOM 969 C CA . MET A 1 118 ? -4.059 -18.781 1.395 1 94.12 118 MET A CA 1
ATOM 970 C C . MET A 1 118 ? -4.391 -17.5 0.611 1 94.12 118 MET A C 1
ATOM 972 O O . MET A 1 118 ? -5.199 -16.688 1.054 1 94.12 118 MET A O 1
ATOM 976 N N . LEU A 1 119 ? -3.814 -17.406 -0.544 1 94.94 119 LEU A N 1
ATOM 977 C CA . LEU A 1 119 ? -4.047 -16.219 -1.355 1 94.94 119 LEU A CA 1
ATOM 978 C C . LEU A 1 119 ? -5.484 -16.172 -1.866 1 94.94 119 LEU A C 1
ATOM 980 O O . LEU A 1 119 ? -6.09 -15.109 -1.947 1 94.94 119 LEU A O 1
ATOM 984 N N . GLN A 1 120 ? -6 -17.328 -2.164 1 92.06 120 GLN A N 1
ATOM 985 C CA . GLN A 1 120 ? -7.395 -17.422 -2.588 1 92.06 120 GLN A CA 1
ATOM 986 C C . GLN A 1 120 ? -8.336 -16.922 -1.499 1 92.06 120 GLN A C 1
ATOM 988 O O . GLN A 1 120 ? -9.227 -16.109 -1.77 1 92.06 120 GLN A O 1
ATOM 993 N N . GLU A 1 121 ? -8.117 -17.391 -0.32 1 91.5 121 GLU A N 1
ATOM 994 C CA . GLU A 1 121 ? -8.938 -16.984 0.819 1 91.5 121 GLU A CA 1
ATOM 995 C C . GLU A 1 121 ? -8.781 -15.492 1.112 1 91.5 121 GLU A C 1
ATOM 997 O O . GLU A 1 121 ? -9.773 -14.797 1.333 1 91.5 121 GLU A O 1
ATOM 1002 N N . GLY A 1 122 ? -7.547 -15.102 1.16 1 92.44 122 GLY A N 1
ATOM 1003 C CA . GLY A 1 122 ? -7.301 -13.688 1.406 1 92.44 122 GLY A CA 1
ATOM 1004 C C . GLY A 1 122 ? -7.938 -12.781 0.369 1 92.44 122 GLY A C 1
ATOM 1005 O O . GLY A 1 122 ? -8.492 -11.734 0.708 1 92.44 122 GLY A O 1
ATOM 1006 N N . TYR A 1 123 ? -7.832 -13.188 -0.839 1 93 123 TYR A N 1
ATOM 1007 C CA . TYR A 1 123 ? -8.43 -12.43 -1.932 1 93 123 TYR A CA 1
ATOM 1008 C C . TYR A 1 123 ? -9.93 -12.297 -1.744 1 93 123 TYR A C 1
ATOM 1010 O O . TYR A 1 123 ? -10.492 -11.211 -1.912 1 93 123 TYR A O 1
ATOM 1018 N N . GLY A 1 124 ? -10.602 -13.383 -1.495 1 89.56 124 GLY A N 1
ATOM 1019 C CA . GLY A 1 124 ? -12.031 -13.352 -1.237 1 89.56 124 GLY A CA 1
ATOM 1020 C C . GLY A 1 124 ? -12.406 -12.406 -0.112 1 89.56 124 GLY A C 1
ATOM 1021 O O . GLY A 1 124 ? -13.375 -11.648 -0.229 1 89.56 124 GLY A O 1
ATOM 1022 N N . GLU A 1 125 ? -11.641 -12.414 0.964 1 88.38 125 GLU A N 1
ATOM 1023 C CA . GLU A 1 125 ? -11.883 -11.539 2.111 1 88.38 125 GLU A CA 1
ATOM 1024 C C . GLU A 1 125 ? -11.727 -10.07 1.732 1 88.38 125 GLU A C 1
ATOM 1026 O O . GLU A 1 125 ? -12.523 -9.227 2.143 1 88.38 125 GLU A O 1
ATOM 1031 N N . LEU A 1 126 ? -10.695 -9.828 0.972 1 89.56 126 LEU A N 1
ATOM 1032 C CA . LEU A 1 126 ? -10.414 -8.453 0.568 1 89.56 126 LEU A CA 1
ATOM 1033 C C . LEU A 1 126 ? -11.492 -7.938 -0.383 1 89.56 126 LEU A C 1
ATOM 1035 O O . LEU A 1 126 ? -11.898 -6.777 -0.297 1 89.56 126 LEU A O 1
ATOM 1039 N N . GLN A 1 127 ? -11.953 -8.797 -1.268 1 86.94 127 GLN A N 1
ATOM 1040 C CA . GLN A 1 127 ? -13.016 -8.398 -2.188 1 86.94 127 GLN A CA 1
ATOM 1041 C C . GLN A 1 127 ? -14.297 -8.07 -1.437 1 86.94 127 GLN A C 1
ATOM 1043 O O . GLN A 1 127 ? -15 -7.117 -1.786 1 86.94 127 GLN A O 1
ATOM 1048 N N . ALA A 1 128 ? -14.57 -8.836 -0.465 1 84.25 128 ALA A N 1
ATOM 1049 C CA . ALA A 1 128 ? -15.758 -8.594 0.35 1 84.25 128 ALA A CA 1
ATOM 1050 C C . ALA A 1 128 ? -15.617 -7.301 1.15 1 84.25 128 ALA A C 1
ATOM 1052 O O . ALA A 1 128 ? -16.578 -6.527 1.268 1 84.25 128 ALA A O 1
ATOM 1053 N N . LEU A 1 129 ? -14.461 -7.082 1.604 1 82.5 129 LEU A N 1
ATOM 1054 C CA . LEU A 1 129 ? -14.211 -5.945 2.484 1 82.5 129 LEU A CA 1
ATOM 1055 C C . LEU A 1 129 ? -14.195 -4.641 1.695 1 82.5 129 LEU A C 1
ATOM 1057 O O . LEU A 1 129 ? -14.727 -3.625 2.154 1 82.5 129 LEU A O 1
ATOM 1061 N N . LEU A 1 130 ? -13.57 -4.656 0.561 1 82.81 130 LEU A N 1
ATOM 1062 C CA . LEU A 1 130 ? -13.32 -3.424 -0.173 1 82.81 130 LEU A CA 1
ATOM 1063 C C . LEU A 1 130 ? -14.258 -3.299 -1.367 1 82.81 130 LEU A C 1
ATOM 1065 O O . LEU A 1 130 ? -14.055 -2.443 -2.232 1 82.81 130 LEU A O 1
ATOM 1069 N N . ASP A 1 131 ? -15.156 -4.086 -1.406 1 77.06 131 ASP A N 1
ATOM 1070 C CA . ASP A 1 131 ? -16.188 -4.055 -2.438 1 77.06 131 ASP A CA 1
ATOM 1071 C C . ASP A 1 131 ? -15.57 -4.043 -3.834 1 77.06 131 ASP A C 1
ATOM 1073 O O . ASP A 1 131 ? -15.922 -3.211 -4.668 1 77.06 131 ASP A O 1
ATOM 1077 N N . GLY A 1 132 ? -14.555 -4.867 -3.943 1 74.19 132 GLY A N 1
ATOM 1078 C CA . GLY A 1 132 ? -13.945 -5.055 -5.25 1 74.19 132 GLY A CA 1
ATOM 1079 C C . GLY A 1 132 ? -13.07 -3.891 -5.676 1 74.19 132 GLY A C 1
ATOM 1080 O O . GLY A 1 132 ? -12.68 -3.795 -6.844 1 74.19 132 GLY A O 1
ATOM 1081 N N . LEU A 1 133 ? -12.75 -3.084 -4.797 1 69.88 133 LEU A N 1
ATOM 1082 C CA . LEU A 1 133 ? -12.047 -1.853 -5.125 1 69.88 133 LEU A CA 1
ATOM 1083 C C . LEU A 1 133 ? -10.555 -2.117 -5.328 1 69.88 133 LEU A C 1
ATOM 1085 O O . LEU A 1 133 ? -9.844 -1.287 -5.898 1 69.88 133 LEU A O 1
ATOM 1089 N N . VAL A 1 134 ? -10.203 -3.244 -5 1 79.25 134 VAL A N 1
ATOM 1090 C CA . VAL A 1 134 ? -8.781 -3.521 -5.164 1 79.25 134 VAL A CA 1
ATOM 1091 C C . VAL A 1 134 ? -8.578 -4.527 -6.293 1 79.25 134 VAL A C 1
ATOM 1093 O O . VAL A 1 134 ? -9.336 -5.496 -6.414 1 79.25 134 VAL A O 1
ATOM 1096 N N . ASP A 1 135 ? -7.719 -4.23 -7.23 1 88.06 135 ASP A N 1
ATOM 1097 C CA . ASP A 1 135 ? -7.336 -5.137 -8.312 1 88.06 135 ASP A CA 1
ATOM 1098 C C . ASP A 1 135 ? -5.965 -5.758 -8.039 1 88.06 135 ASP A C 1
ATOM 1100 O O . ASP A 1 135 ? -4.945 -5.07 -8.109 1 88.06 135 ASP A O 1
ATOM 1104 N N . LEU A 1 136 ? -5.988 -7.012 -7.805 1 92.69 136 LEU A N 1
ATOM 1105 C CA . LEU A 1 136 ? -4.762 -7.703 -7.426 1 92.69 136 LEU A CA 1
ATOM 1106 C C . LEU A 1 136 ? -4.348 -8.703 -8.5 1 92.69 136 LEU A C 1
ATOM 1108 O O . LEU A 1 136 ? -3.449 -9.516 -8.273 1 92.69 136 LEU A O 1
ATOM 1112 N N . ASP A 1 137 ? -4.949 -8.688 -9.664 1 93.19 137 ASP A N 1
ATOM 1113 C CA . ASP A 1 137 ? -4.73 -9.719 -10.68 1 93.19 137 ASP A CA 1
ATOM 1114 C C . ASP A 1 137 ? -3.27 -9.758 -11.117 1 93.19 137 ASP A C 1
ATOM 1116 O O . ASP A 1 137 ? -2.664 -10.828 -11.188 1 93.19 137 ASP A O 1
ATOM 1120 N N . ASP A 1 138 ? -2.732 -8.609 -11.414 1 93.12 138 ASP A N 1
ATOM 1121 C CA . ASP A 1 138 ? -1.345 -8.547 -11.867 1 93.12 138 ASP A CA 1
ATOM 1122 C C . ASP A 1 138 ? -0.395 -9.07 -10.789 1 93.12 138 ASP A C 1
ATOM 1124 O O . ASP A 1 138 ? 0.542 -9.812 -11.086 1 93.12 138 ASP A O 1
ATOM 1128 N N . PHE A 1 139 ? -0.628 -8.648 -9.594 1 95.25 139 PHE A N 1
ATOM 1129 C CA . PHE A 1 139 ? 0.203 -9.117 -8.492 1 95.25 139 PHE A CA 1
ATOM 1130 C C . PHE A 1 139 ? 0.111 -10.633 -8.352 1 95.25 139 PHE A C 1
ATOM 1132 O O . PHE A 1 139 ? 1.128 -11.305 -8.172 1 95.25 139 PHE A O 1
ATOM 1139 N N . LEU A 1 140 ? -1.097 -11.125 -8.383 1 95.5 140 LEU A N 1
ATOM 1140 C CA . LEU A 1 140 ? -1.311 -12.562 -8.234 1 95.5 140 LEU A CA 1
ATOM 1141 C C . LEU A 1 140 ? -0.629 -13.336 -9.359 1 95.5 140 LEU A C 1
ATOM 1143 O O . LEU A 1 140 ? -0.002 -14.367 -9.117 1 95.5 140 LEU A O 1
ATOM 1147 N N . ASN A 1 141 ? -0.744 -12.875 -10.547 1 95.12 141 ASN A N 1
ATOM 1148 C CA . ASN A 1 141 ? -0.008 -13.516 -11.633 1 95.12 141 ASN A CA 1
ATOM 1149 C C . ASN A 1 141 ? 1.486 -13.586 -11.328 1 95.12 141 ASN A C 1
ATOM 1151 O O . ASN A 1 141 ? 2.098 -14.648 -11.453 1 95.12 141 ASN A O 1
ATOM 1155 N N . GLN A 1 142 ? 2.012 -12.523 -10.891 1 95.06 142 GLN A N 1
ATOM 1156 C CA . GLN A 1 142 ? 3.451 -12.445 -10.664 1 95.06 142 GLN A CA 1
ATOM 1157 C C . GLN A 1 142 ? 3.879 -13.375 -9.531 1 95.06 142 GLN A C 1
ATOM 1159 O O . GLN A 1 142 ? 4.91 -14.047 -9.625 1 95.06 142 GLN A O 1
ATOM 1164 N N . ILE A 1 143 ? 3.117 -13.352 -8.508 1 96.06 143 ILE A N 1
ATOM 1165 C CA . ILE A 1 143 ? 3.512 -14.18 -7.375 1 96.06 143 ILE A CA 1
ATOM 1166 C C . ILE A 1 143 ? 3.387 -15.656 -7.742 1 96.06 143 ILE A C 1
ATOM 1168 O O . ILE A 1 143 ? 4.184 -16.484 -7.293 1 96.06 143 ILE A O 1
ATOM 1172 N N . PHE A 1 144 ? 2.459 -15.992 -8.531 1 95.62 144 PHE A N 1
ATOM 1173 C CA . PHE A 1 144 ? 2.318 -17.375 -8.961 1 95.62 144 PHE A CA 1
ATOM 1174 C C . PHE A 1 144 ? 3.436 -17.766 -9.922 1 95.62 144 PHE A C 1
ATOM 1176 O O . PHE A 1 144 ? 3.947 -18.891 -9.867 1 95.62 144 PHE A O 1
ATOM 1183 N N . PHE A 1 145 ? 3.793 -16.891 -10.812 1 94.56 145 PHE A N 1
ATOM 1184 C CA . PHE A 1 145 ? 4.957 -17.156 -11.648 1 94.56 145 PHE A CA 1
ATOM 1185 C C . PHE A 1 145 ? 6.18 -17.453 -10.789 1 94.56 145 PHE A C 1
ATOM 1187 O O . PHE A 1 145 ? 6.918 -18.406 -11.062 1 94.56 145 PHE A O 1
ATOM 1194 N N . THR A 1 146 ? 6.324 -16.641 -9.812 1 94.31 146 THR A N 1
ATOM 1195 C CA . THR A 1 146 ? 7.469 -16.812 -8.93 1 94.31 146 THR A CA 1
ATOM 1196 C C . THR A 1 146 ? 7.387 -18.156 -8.195 1 94.31 146 THR A C 1
ATOM 1198 O O . THR A 1 146 ? 8.383 -18.859 -8.078 1 94.31 146 THR A O 1
ATOM 1201 N N . ARG A 1 147 ? 6.215 -18.484 -7.699 1 93.88 147 ARG A N 1
ATOM 1202 C CA . ARG A 1 147 ? 6.016 -19.75 -7 1 93.88 147 ARG A CA 1
ATOM 1203 C C . ARG A 1 147 ? 6.305 -20.938 -7.918 1 93.88 147 ARG A C 1
ATOM 1205 O O . ARG A 1 147 ? 7.012 -21.859 -7.535 1 93.88 147 ARG A O 1
ATOM 1212 N N . ILE A 1 148 ? 5.754 -20.859 -9.094 1 94.62 148 ILE A N 1
ATOM 1213 C CA . ILE A 1 148 ? 5.945 -21.938 -10.055 1 94.62 148 ILE A CA 1
ATOM 1214 C C . ILE A 1 148 ? 7.434 -22.094 -10.367 1 94.62 148 ILE A C 1
ATOM 1216 O O . ILE A 1 148 ? 7.973 -23.203 -10.312 1 94.62 148 ILE A O 1
ATOM 1220 N N . GLY A 1 149 ? 8.07 -21 -10.648 1 94.75 149 GLY A N 1
ATOM 1221 C CA . GLY A 1 149 ? 9.484 -21.031 -10.984 1 94.75 149 GLY A CA 1
ATOM 1222 C C . GLY A 1 149 ? 10.352 -21.578 -9.859 1 94.75 149 GLY A C 1
ATOM 1223 O O . GLY A 1 149 ? 11.188 -22.469 -10.094 1 94.75 149 GLY A O 1
ATOM 1224 N N . ASN A 1 150 ? 10.156 -21.109 -8.703 1 95.88 150 ASN A N 1
ATOM 1225 C CA . ASN A 1 150 ? 10.938 -21.562 -7.559 1 95.88 150 ASN A CA 1
ATOM 1226 C C . ASN A 1 150 ? 10.695 -23.031 -7.262 1 95.88 150 ASN A C 1
ATOM 1228 O O . ASN A 1 150 ? 11.625 -23.766 -6.902 1 95.88 150 ASN A O 1
ATOM 1232 N N . ARG A 1 151 ? 9.477 -23.469 -7.414 1 95.25 151 ARG A N 1
ATOM 1233 C CA . ARG A 1 151 ? 9.148 -24.875 -7.168 1 95.25 151 ARG A CA 1
ATOM 1234 C C . ARG A 1 151 ? 9.797 -25.781 -8.211 1 95.25 151 ARG A C 1
ATOM 1236 O O . ARG A 1 151 ? 10.328 -26.844 -7.883 1 95.25 151 ARG A O 1
ATOM 1243 N N . VAL A 1 152 ? 9.719 -25.359 -9.43 1 94.88 152 VAL A N 1
ATOM 1244 C CA . VAL A 1 152 ? 10.32 -26.141 -10.508 1 94.88 152 VAL A CA 1
ATOM 1245 C C . VAL A 1 152 ? 11.812 -26.297 -10.25 1 94.88 152 VAL A C 1
ATOM 1247 O O . VAL A 1 152 ? 12.344 -27.406 -10.32 1 94.88 152 VAL A O 1
ATOM 1250 N N . LEU A 1 153 ? 12.508 -25.203 -9.93 1 95.31 153 LEU A N 1
ATOM 1251 C CA . LEU A 1 153 ? 13.945 -25.25 -9.695 1 95.31 153 LEU A CA 1
ATOM 1252 C C . LEU A 1 153 ? 14.273 -26.141 -8.5 1 95.31 153 LEU A C 1
ATOM 1254 O O . LEU A 1 153 ? 15.148 -27 -8.578 1 95.31 153 LEU A O 1
ATOM 1258 N N . ALA A 1 154 ? 13.586 -25.938 -7.449 1 96.94 154 ALA A N 1
ATOM 1259 C CA . ALA A 1 154 ? 13.852 -26.672 -6.215 1 96.94 154 ALA A CA 1
ATOM 1260 C C . ALA A 1 154 ? 13.531 -28.156 -6.367 1 96.94 154 ALA A C 1
ATOM 1262 O O . ALA A 1 154 ? 14.352 -29.016 -6.043 1 96.94 154 ALA A O 1
ATOM 1263 N N . GLU A 1 155 ? 12.359 -28.453 -6.875 1 95.5 155 GLU A N 1
ATOM 1264 C CA . GLU A 1 155 ? 11.922 -29.844 -6.98 1 95.5 155 GLU A CA 1
ATOM 1265 C C . GLU A 1 155 ? 12.75 -30.609 -8.008 1 95.5 155 GLU A C 1
ATOM 1267 O O . GLU A 1 155 ? 13 -31.797 -7.84 1 95.5 155 GLU A O 1
ATOM 1272 N N . HIS A 1 156 ? 13.07 -29.922 -9.078 1 94.38 156 HIS A N 1
ATOM 1273 C CA . HIS A 1 156 ? 13.953 -30.578 -10.047 1 94.38 156 HIS A CA 1
ATOM 1274 C C . HIS A 1 156 ? 15.266 -31 -9.398 1 94.38 156 HIS A C 1
ATOM 1276 O O . HIS A 1 156 ? 15.672 -32.156 -9.5 1 94.38 156 HIS A O 1
ATOM 1282 N N . PHE A 1 157 ? 15.898 -30.094 -8.742 1 95.56 157 PHE A N 1
ATOM 1283 C CA . PHE A 1 157 ? 17.156 -30.359 -8.062 1 95.56 157 PHE A CA 1
ATOM 1284 C C . PHE A 1 157 ? 17 -31.484 -7.051 1 95.56 157 PHE A C 1
ATOM 1286 O O . PHE A 1 157 ? 17.812 -32.406 -7.004 1 95.56 157 PHE A O 1
ATOM 1293 N N . LEU A 1 158 ? 15.977 -31.438 -6.242 1 95.06 158 LEU A N 1
ATOM 1294 C CA . LEU A 1 158 ? 15.75 -32.406 -5.168 1 95.06 158 LEU A CA 1
ATOM 1295 C C . LEU A 1 158 ? 15.5 -33.812 -5.73 1 95.06 158 LEU A C 1
ATOM 1297 O O . LEU A 1 158 ? 15.969 -34.781 -5.176 1 95.06 158 LEU A O 1
ATOM 1301 N N . THR A 1 159 ? 14.727 -33.875 -6.789 1 92.81 159 THR A N 1
ATOM 1302 C CA . THR A 1 159 ? 14.461 -35.156 -7.43 1 92.81 159 THR A CA 1
ATOM 1303 C C . THR A 1 159 ? 15.742 -35.75 -7.988 1 92.81 159 THR A C 1
ATOM 1305 O O . THR A 1 159 ? 16 -36.938 -7.809 1 92.81 159 THR A O 1
ATOM 1308 N N . VAL A 1 160 ? 16.531 -34.938 -8.641 1 91.44 160 VAL A N 1
ATOM 1309 C CA . VAL A 1 160 ? 17.797 -35.375 -9.203 1 91.44 160 VAL A CA 1
ATOM 1310 C C . VAL A 1 160 ? 18.734 -35.812 -8.078 1 91.44 160 VAL A C 1
ATOM 1312 O O . VAL A 1 160 ? 19.406 -36.844 -8.164 1 91.44 160 VAL A O 1
ATOM 1315 N N . HIS A 1 161 ? 18.797 -35 -7.043 1 92.56 161 HIS A N 1
ATOM 1316 C CA . HIS A 1 161 ? 19.656 -35.281 -5.895 1 92.56 161 HIS A CA 1
ATOM 1317 C C . HIS A 1 161 ? 19.297 -36.625 -5.262 1 92.56 161 HIS A C 1
ATOM 1319 O O . HIS A 1 161 ? 20.188 -37.438 -4.93 1 92.56 161 HIS A O 1
ATOM 1325 N N . LYS A 1 162 ? 18.031 -36.875 -5.082 1 91 162 LYS A N 1
ATOM 1326 C CA . LYS A 1 162 ? 17.562 -38.125 -4.508 1 91 162 LYS A CA 1
ATOM 1327 C C . LYS A 1 162 ? 17.906 -39.312 -5.41 1 91 162 LYS A C 1
ATOM 1329 O O . LYS A 1 162 ? 18.297 -40.375 -4.926 1 91 162 LYS A O 1
ATOM 1334 N N . ALA A 1 163 ? 17.734 -39.125 -6.695 1 88.38 163 ALA A N 1
ATOM 1335 C CA . ALA A 1 163 ? 18.047 -40.188 -7.652 1 88.38 163 ALA A CA 1
ATOM 1336 C C . ALA A 1 163 ? 19.547 -40.531 -7.625 1 88.38 163 ALA A C 1
ATOM 1338 O O . ALA A 1 163 ? 19.922 -41.688 -7.699 1 88.38 163 ALA A O 1
ATOM 1339 N N . ARG A 1 164 ? 20.359 -39.531 -7.535 1 86.12 164 ARG A N 1
ATOM 1340 C CA . ARG A 1 164 ? 21.797 -39.719 -7.488 1 86.12 164 ARG A CA 1
ATOM 1341 C C . ARG A 1 164 ? 22.219 -40.469 -6.215 1 86.12 164 ARG A C 1
ATOM 1343 O O . ARG A 1 164 ? 23.078 -41.344 -6.25 1 86.12 164 ARG A O 1
ATOM 1350 N N . ALA A 1 165 ? 21.594 -40.125 -5.152 1 84.81 165 ALA A N 1
ATOM 1351 C CA . ALA A 1 165 ? 21.906 -40.75 -3.871 1 84.81 165 ALA A CA 1
ATOM 1352 C C . ALA A 1 165 ? 21.516 -42.25 -3.885 1 84.81 165 ALA A C 1
ATOM 1354 O O . ALA A 1 165 ? 22.156 -43.062 -3.229 1 84.81 165 ALA A O 1
ATOM 1355 N N . ASN A 1 166 ? 20.469 -42.562 -4.688 1 83.88 166 ASN A N 1
ATOM 1356 C CA . ASN A 1 166 ? 19.984 -43.938 -4.742 1 83.88 166 ASN A CA 1
ATOM 1357 C C . ASN A 1 166 ? 20.656 -44.719 -5.863 1 83.88 166 ASN A C 1
ATOM 1359 O O . ASN A 1 166 ? 20.344 -45.875 -6.082 1 83.88 166 ASN A O 1
ATOM 1363 N N . GLY A 1 167 ? 21.547 -44.188 -6.527 1 76.56 167 GLY A N 1
ATOM 1364 C CA . GLY A 1 167 ? 22.266 -44.875 -7.598 1 76.56 167 GLY A CA 1
ATOM 1365 C C . GLY A 1 167 ? 21.438 -45.062 -8.852 1 76.56 167 GLY A C 1
ATOM 1366 O O . GLY A 1 167 ? 21.672 -45.969 -9.641 1 76.56 167 GLY A O 1
ATOM 1367 N N . LEU A 1 168 ? 20.344 -44.469 -8.906 1 66.62 168 LEU A N 1
ATOM 1368 C CA . LEU A 1 168 ? 19.453 -44.562 -10.062 1 66.62 168 LEU A CA 1
ATOM 1369 C C . LEU A 1 168 ? 19.75 -43.438 -11.07 1 66.62 168 LEU A C 1
ATOM 1371 O O . LEU A 1 168 ? 18.828 -42.781 -11.555 1 66.62 168 LEU A O 1
ATOM 1375 N N . SER A 1 169 ? 21.016 -43.219 -11.469 1 61.72 169 SER A N 1
ATOM 1376 C CA . SER A 1 169 ? 21.469 -42.031 -12.211 1 61.72 169 SER A CA 1
ATOM 1377 C C . SER A 1 169 ? 20.922 -42.031 -13.633 1 61.72 169 SER A C 1
ATOM 1379 O O . SER A 1 169 ? 20.672 -40.969 -14.203 1 61.72 169 SER A O 1
ATOM 1381 N N . ASP A 1 170 ? 20.672 -43.156 -14.227 1 59.25 170 ASP A N 1
ATOM 1382 C CA . ASP A 1 170 ? 20.578 -43.188 -15.688 1 59.25 170 ASP A CA 1
ATOM 1383 C C . ASP A 1 170 ? 19.188 -42.719 -16.141 1 59.25 170 ASP A C 1
ATOM 1385 O O . ASP A 1 170 ? 19.047 -42.219 -17.266 1 59.25 170 ASP A O 1
ATOM 1389 N N . ASN A 1 171 ? 18.219 -42.719 -15.195 1 61.5 171 ASN A N 1
ATOM 1390 C CA . ASN A 1 171 ? 16.953 -42.5 -15.867 1 61.5 171 ASN A CA 1
ATOM 1391 C C . ASN A 1 171 ? 16.141 -41.406 -15.18 1 61.5 171 ASN A C 1
ATOM 1393 O O . ASN A 1 171 ? 15.008 -41.125 -15.578 1 61.5 171 ASN A O 1
ATOM 1397 N N . ILE A 1 172 ? 16.766 -40.875 -14.312 1 65.31 172 ILE A N 1
ATOM 1398 C CA . ILE A 1 172 ? 15.859 -39.938 -13.633 1 65.31 172 ILE A CA 1
ATOM 1399 C C . ILE A 1 172 ? 16.156 -38.531 -14.078 1 65.31 172 ILE A C 1
ATOM 1401 O O . ILE A 1 172 ? 17.281 -38.031 -13.914 1 65.31 172 ILE A O 1
ATOM 1405 N N . ILE A 1 173 ? 15.078 -37.812 -14.711 1 72.75 173 ILE A N 1
ATOM 1406 C CA . ILE A 1 173 ? 15.234 -36.562 -15.453 1 72.75 173 ILE A CA 1
ATOM 1407 C C . ILE A 1 173 ? 14.68 -35.406 -14.633 1 72.75 173 ILE A C 1
ATOM 1409 O O . ILE A 1 173 ? 14.758 -34.25 -15.055 1 72.75 173 ILE A O 1
ATOM 1413 N N . GLY A 1 174 ? 14.305 -35.656 -13.398 1 86.75 174 GLY A N 1
ATOM 1414 C CA . GLY A 1 174 ? 13.836 -34.531 -12.609 1 86.75 174 GLY A CA 1
ATOM 1415 C C . GLY A 1 174 ? 12.328 -34.344 -12.672 1 86.75 174 GLY A C 1
ATOM 1416 O O . GLY A 1 174 ? 11.57 -35.312 -12.594 1 86.75 174 GLY A O 1
ATOM 1417 N N . VAL A 1 175 ? 11.922 -33.062 -12.781 1 90.56 175 VAL A N 1
ATOM 1418 C CA . VAL A 1 175 ? 10.492 -32.75 -12.742 1 90.56 175 VAL A CA 1
ATOM 1419 C C . VAL A 1 175 ? 9.914 -32.812 -14.156 1 90.56 175 VAL A C 1
ATOM 1421 O O . VAL A 1 175 ? 8.703 -32.938 -14.328 1 90.56 175 VAL A O 1
ATOM 1424 N N . VAL A 1 176 ? 10.781 -32.781 -15.156 1 90.06 176 VAL A N 1
ATOM 1425 C CA . VAL A 1 176 ? 10.344 -32.812 -16.547 1 90.06 176 VAL A CA 1
ATOM 1426 C C . VAL A 1 176 ? 10.297 -34.25 -17.047 1 90.06 176 VAL A C 1
ATOM 1428 O O . VAL A 1 176 ? 11.219 -35.031 -16.781 1 90.06 176 VAL A O 1
ATOM 1431 N N . ASP A 1 177 ? 9.219 -34.594 -17.625 1 89.38 177 ASP A N 1
ATOM 1432 C CA . ASP A 1 177 ? 9.094 -35.875 -18.328 1 89.38 177 ASP A CA 1
ATOM 1433 C C . ASP A 1 177 ? 9.156 -35.656 -19.844 1 89.38 177 ASP A C 1
ATOM 1435 O O . ASP A 1 177 ? 8.297 -35 -20.422 1 89.38 177 ASP A O 1
ATOM 1439 N N . PRO A 1 178 ? 10.148 -36.219 -20.453 1 87.56 178 PRO A N 1
ATOM 1440 C CA . PRO A 1 178 ? 10.297 -36.031 -21.906 1 87.56 178 PRO A CA 1
ATOM 1441 C C . PRO A 1 178 ? 9.242 -36.812 -22.703 1 87.56 178 PRO A C 1
ATOM 1443 O O . PRO A 1 178 ? 9.102 -36.594 -23.906 1 87.56 178 PRO A O 1
ATOM 1446 N N . ARG A 1 179 ? 8.445 -37.625 -22.047 1 89.88 179 ARG A N 1
ATOM 1447 C CA . ARG A 1 179 ? 7.461 -38.469 -22.734 1 89.88 179 ARG A CA 1
ATOM 1448 C C . ARG A 1 179 ? 6.059 -38.188 -22.203 1 89.88 179 ARG A C 1
ATOM 1450 O O . ARG A 1 179 ? 5.285 -39.125 -22 1 89.88 179 ARG A O 1
ATOM 1457 N N . CYS A 1 180 ? 5.844 -36.969 -21.891 1 91.62 180 CYS A N 1
ATOM 1458 C CA . CYS A 1 180 ? 4.496 -36.625 -21.453 1 91.62 180 CYS A CA 1
ATOM 1459 C C . CYS A 1 180 ? 3.494 -36.812 -22.594 1 91.62 180 CYS A C 1
ATOM 1461 O O . CYS A 1 180 ? 3.723 -36.344 -23.719 1 91.62 180 CYS A O 1
ATOM 1463 N N . ARG A 1 181 ? 2.385 -37.438 -22.312 1 94.81 181 ARG A N 1
ATOM 1464 C CA . ARG A 1 181 ? 1.351 -37.688 -23.312 1 94.81 181 ARG A CA 1
ATOM 1465 C C . ARG A 1 181 ? 0.031 -37.031 -22.922 1 94.81 181 ARG A C 1
ATOM 1467 O O . ARG A 1 181 ? -0.702 -37.562 -22.078 1 94.81 181 ARG A O 1
ATOM 1474 N N . PRO A 1 182 ? -0.325 -36 -23.609 1 96.56 182 PRO A N 1
ATOM 1475 C CA . PRO A 1 182 ? -1.551 -35.281 -23.25 1 96.56 182 PRO A CA 1
ATOM 1476 C C . PRO A 1 182 ? -2.789 -36.156 -23.281 1 96.56 182 PRO A C 1
ATOM 1478 O O . PRO A 1 182 ? -3.646 -36.062 -22.406 1 96.56 182 PRO A O 1
ATOM 1481 N N . ALA A 1 183 ? -2.836 -37.031 -24.266 1 97.44 183 ALA A N 1
ATOM 1482 C CA . ALA A 1 183 ? -4.008 -37.906 -24.422 1 97.44 183 ALA A CA 1
ATOM 1483 C C . ALA A 1 183 ? -4.195 -38.781 -23.203 1 97.44 183 ALA A C 1
ATOM 1485 O O . ALA A 1 183 ? -5.32 -39 -22.734 1 97.44 183 ALA A O 1
ATOM 1486 N N . GLU A 1 184 ? -3.133 -39.312 -22.734 1 97.31 184 GLU A N 1
ATOM 1487 C CA . GLU A 1 184 ? -3.191 -40.188 -21.547 1 97.31 184 GLU A CA 1
ATOM 1488 C C . GLU A 1 184 ? -3.637 -39.406 -20.312 1 97.31 184 GLU A C 1
ATOM 1490 O O . GLU A 1 184 ? -4.398 -39.906 -19.484 1 97.31 184 GLU A O 1
ATOM 1495 N N . GLN A 1 185 ? -3.156 -38.25 -20.188 1 97.06 185 GLN A N 1
ATOM 1496 C CA . GLN A 1 185 ? -3.549 -37.406 -19.062 1 97.06 185 GLN A CA 1
ATOM 1497 C C . GLN A 1 185 ? -5.039 -37.062 -19.125 1 97.06 185 GLN A C 1
ATOM 1499 O O . GLN A 1 185 ? -5.723 -37.062 -18.094 1 97.06 185 GLN A O 1
ATOM 1504 N N . VAL A 1 186 ? -5.523 -36.75 -20.281 1 98.19 186 VAL A N 1
ATOM 1505 C CA . VAL A 1 186 ? -6.941 -36.438 -20.453 1 98.19 186 VAL A CA 1
ATOM 1506 C C . VAL A 1 186 ? -7.785 -37.625 -20.062 1 98.19 186 VAL A C 1
ATOM 1508 O O . VAL A 1 186 ? -8.805 -37.5 -19.375 1 98.19 186 VAL A O 1
ATOM 1511 N N . GLN A 1 187 ? -7.371 -38.781 -20.469 1 97.69 187 GLN A N 1
ATOM 1512 C CA . GLN A 1 187 ? -8.117 -40 -20.172 1 97.69 187 GLN A CA 1
ATOM 1513 C C . GLN A 1 187 ? -8.195 -40.25 -18.672 1 97.69 187 GLN A C 1
ATOM 1515 O O . GLN A 1 187 ? -9.258 -40.594 -18.141 1 97.69 187 GLN A O 1
ATOM 1520 N N . GLN A 1 188 ? -7.105 -40.125 -18.047 1 97.19 188 GLN A N 1
ATOM 1521 C CA . GLN A 1 188 ? -7.07 -40.312 -16.609 1 97.19 188 GLN A CA 1
ATOM 1522 C C . GLN A 1 188 ? -7.957 -39.281 -15.898 1 97.19 188 GLN A C 1
ATOM 1524 O O . GLN A 1 188 ? -8.711 -39.625 -14.984 1 97.19 188 GLN A O 1
ATOM 1529 N N . LEU A 1 189 ? -7.836 -38.062 -16.312 1 97.19 189 LEU A N 1
ATOM 1530 C CA . LEU A 1 189 ? -8.617 -37 -15.711 1 97.19 189 LEU A CA 1
ATOM 1531 C C . LEU A 1 189 ? -10.102 -37.188 -16 1 97.19 189 LEU A C 1
ATOM 1533 O O . LEU A 1 189 ? -10.945 -36.875 -15.156 1 97.19 189 LEU A O 1
ATOM 1537 N N . ALA A 1 190 ? -10.422 -37.562 -17.219 1 97.12 190 ALA A N 1
ATOM 1538 C CA . ALA A 1 190 ? -11.805 -37.812 -17.594 1 97.12 190 ALA A CA 1
ATOM 1539 C C . ALA A 1 190 ? -12.461 -38.844 -16.656 1 97.12 190 ALA A C 1
ATOM 1541 O O . ALA A 1 190 ? -13.625 -38.688 -16.297 1 97.12 190 ALA A O 1
ATOM 1542 N N . LYS A 1 191 ? -11.703 -39.844 -16.312 1 96.44 191 LYS A N 1
ATOM 1543 C CA . LYS A 1 191 ? -12.211 -40.875 -15.406 1 96.44 191 LYS A CA 1
ATOM 1544 C C . LYS A 1 191 ? -12.484 -40.281 -14.023 1 96.44 191 LYS A C 1
ATOM 1546 O O . LYS A 1 191 ? -13.586 -40.438 -13.492 1 96.44 191 LYS A O 1
ATOM 1551 N N . SER A 1 192 ? -11.508 -39.688 -13.445 1 95.31 192 SER A N 1
ATOM 1552 C CA . SER A 1 192 ? -11.641 -39.125 -12.094 1 95.31 192 SER A CA 1
ATOM 1553 C C . SER A 1 192 ? -12.703 -38.062 -12.031 1 95.31 192 SER A C 1
ATOM 1555 O O . SER A 1 192 ? -13.539 -38.031 -11.125 1 95.31 192 SER A O 1
ATOM 1557 N N . LEU A 1 193 ? -12.719 -37.125 -12.945 1 94 193 LEU A N 1
ATOM 1558 C CA . LEU A 1 193 ? -13.703 -36.062 -12.992 1 94 193 LEU A CA 1
ATOM 1559 C C . LEU A 1 193 ? -15.102 -36.625 -13.273 1 94 193 LEU A C 1
ATOM 1561 O O . LEU A 1 193 ? -16.094 -36.094 -12.773 1 94 193 LEU A O 1
ATOM 1565 N N . GLY A 1 194 ? -15.125 -37.594 -14.125 1 93.5 194 GLY A N 1
ATOM 1566 C CA . GLY A 1 194 ? -16.406 -38.25 -14.383 1 93.5 194 GLY A CA 1
ATOM 1567 C C . GLY A 1 194 ? -17.047 -38.812 -13.141 1 93.5 194 GLY A C 1
ATOM 1568 O O . GLY A 1 194 ? -18.266 -38.656 -12.938 1 93.5 194 GLY A O 1
ATOM 1569 N N . GLU A 1 195 ? -16.266 -39.469 -12.352 1 93.5 195 GLU A N 1
ATOM 1570 C CA . GLU A 1 195 ? -16.766 -40 -11.086 1 93.5 195 GLU A CA 1
ATOM 1571 C C . GLU A 1 195 ? -17.297 -38.875 -10.18 1 93.5 195 GLU A C 1
ATOM 1573 O O . GLU A 1 195 ? -18.359 -39.031 -9.57 1 93.5 195 GLU A O 1
ATOM 1578 N N . LEU A 1 196 ? -16.562 -37.875 -10.117 1 89.44 196 LEU A N 1
ATOM 1579 C CA . LEU A 1 196 ? -16.969 -36.75 -9.305 1 89.44 196 LEU A CA 1
ATOM 1580 C C . LEU A 1 196 ? -18.281 -36.156 -9.82 1 89.44 196 LEU A C 1
ATOM 1582 O O . LEU A 1 196 ? -19.156 -35.812 -9.039 1 89.44 196 LEU A O 1
ATOM 1586 N N . CYS A 1 197 ? -18.391 -35.969 -11.109 1 89.81 197 CYS A N 1
ATOM 1587 C CA . CYS A 1 197 ? -19.594 -35.438 -11.734 1 89.81 197 CYS A CA 1
ATOM 1588 C C . CYS A 1 197 ? -20.797 -36.344 -11.453 1 89.81 197 CYS A C 1
ATOM 1590 O O . CYS A 1 197 ? -21.891 -35.844 -11.18 1 89.81 197 CYS A O 1
ATOM 1592 N N . CYS A 1 198 ? -20.594 -37.594 -11.477 1 91 198 CYS A N 1
ATOM 1593 C CA . CYS A 1 198 ? -21.672 -38.562 -11.18 1 91 198 CYS A CA 1
ATOM 1594 C C . CYS A 1 198 ? -22.141 -38.406 -9.734 1 91 198 CYS A C 1
ATOM 1596 O O . CYS A 1 198 ? -23.328 -38.469 -9.461 1 91 198 CYS A O 1
ATOM 1598 N N . ASP A 1 199 ? -21.219 -38.25 -8.914 1 90.06 199 ASP A N 1
ATOM 1599 C CA . ASP A 1 199 ? -21.547 -38.094 -7.496 1 90.06 199 ASP A CA 1
ATOM 1600 C C . ASP A 1 199 ? -22.359 -36.844 -7.246 1 90.06 199 ASP A C 1
ATOM 1602 O O . ASP A 1 199 ? -23.281 -36.844 -6.434 1 90.06 199 ASP A O 1
ATOM 1606 N N . LEU A 1 200 ? -22.016 -35.812 -7.953 1 85.19 200 LEU A N 1
ATOM 1607 C CA . LEU A 1 200 ? -22.609 -34.531 -7.691 1 85.19 200 LEU A CA 1
ATOM 1608 C C . LEU A 1 200 ? -23.906 -34.344 -8.477 1 85.19 200 LEU A C 1
ATOM 1610 O O . LEU A 1 200 ? -24.859 -33.75 -7.98 1 85.19 200 LEU A O 1
ATOM 1614 N N . TYR A 1 201 ? -23.906 -34.844 -9.742 1 87.5 201 TYR A N 1
ATOM 1615 C CA . TYR A 1 201 ? -25.016 -34.531 -10.641 1 87.5 201 TYR A CA 1
ATOM 1616 C C . TYR A 1 201 ? -25.781 -35.781 -11.039 1 87.5 201 TYR A C 1
ATOM 1618 O O . TYR A 1 201 ? -26.859 -35.688 -11.609 1 87.5 201 TYR A O 1
ATOM 1626 N N . GLY A 1 202 ? -25.219 -36.906 -10.664 1 89.75 202 GLY A N 1
ATOM 1627 C CA . GLY A 1 202 ? -25.859 -38.156 -11.016 1 89.75 202 GLY A CA 1
ATOM 1628 C C . GLY A 1 202 ? -25.516 -38.625 -12.422 1 89.75 202 GLY A C 1
ATOM 1629 O O . GLY A 1 202 ? -25.969 -39.688 -12.852 1 89.75 202 GLY A O 1
ATOM 1630 N N . ASP A 1 203 ? -24.812 -37.844 -13.164 1 92.5 203 ASP A N 1
ATOM 1631 C CA . ASP A 1 203 ? -24.422 -38.188 -14.523 1 92.5 203 ASP A CA 1
ATOM 1632 C C . ASP A 1 203 ? -23.141 -37.438 -14.922 1 92.5 203 ASP A C 1
ATOM 1634 O O . ASP A 1 203 ? -22.625 -36.656 -14.148 1 92.5 203 ASP A O 1
ATOM 1638 N N . LYS A 1 204 ? -22.531 -37.812 -16.125 1 94 204 LYS A N 1
ATOM 1639 C CA . LYS A 1 204 ? -21.297 -37.219 -16.625 1 94 204 LYS A CA 1
ATOM 1640 C C . LYS A 1 204 ? -21.281 -37.219 -18.156 1 94 204 LYS A C 1
ATOM 1642 O O . LYS A 1 204 ? -21.891 -38.062 -18.797 1 94 204 LYS A O 1
ATOM 1647 N N . PRO A 1 205 ? -20.609 -36.25 -18.703 1 96.38 205 PRO A N 1
ATOM 1648 C CA . PRO A 1 205 ? -20.406 -36.344 -20.141 1 96.38 205 PRO A CA 1
ATOM 1649 C C . PRO A 1 205 ? -19.359 -37.375 -20.531 1 96.38 205 PRO A C 1
ATOM 1651 O O . PRO A 1 205 ? -18.422 -37.656 -19.766 1 96.38 205 PRO A O 1
ATOM 1654 N N . LYS A 1 206 ? -19.562 -37.969 -21.625 1 96.88 206 LYS A N 1
ATOM 1655 C CA . LYS A 1 206 ? -18.5 -38.75 -22.219 1 96.88 206 LYS A CA 1
ATOM 1656 C C . LYS A 1 206 ? -17.391 -37.875 -22.797 1 96.88 206 LYS A C 1
ATOM 1658 O O . LYS A 1 206 ? -17.656 -36.75 -23.25 1 96.88 206 LYS A O 1
ATOM 1663 N N . VAL A 1 207 ? -16.156 -38.406 -22.719 1 98.38 207 VAL A N 1
ATOM 1664 C CA . VAL A 1 207 ? -15.047 -37.688 -23.344 1 98.38 207 VAL A CA 1
ATOM 1665 C C . VAL A 1 207 ? -14.617 -38.406 -24.609 1 98.38 207 VAL A C 1
ATOM 1667 O O . VAL A 1 207 ? -14.352 -39.594 -24.609 1 98.38 207 VAL A O 1
ATOM 1670 N N . VAL A 1 208 ? -14.648 -37.688 -25.688 1 98.5 208 VAL A N 1
ATOM 1671 C CA . VAL A 1 208 ? -14.211 -38.25 -26.969 1 98.5 208 VAL A CA 1
ATOM 1672 C C . VAL A 1 208 ? -12.844 -37.656 -27.344 1 98.5 208 VAL A C 1
ATOM 1674 O O . VAL A 1 208 ? -12.703 -36.438 -27.453 1 98.5 208 VAL A O 1
ATOM 1677 N N . LEU A 1 209 ? -11.883 -38.531 -27.5 1 98.06 209 LEU A N 1
ATOM 1678 C CA . LEU A 1 209 ? -10.531 -38.125 -27.844 1 98.06 209 LEU A CA 1
ATOM 1679 C C . LEU A 1 209 ? -10.289 -38.281 -29.344 1 98.06 209 LEU A C 1
ATOM 1681 O O . LEU A 1 209 ? -10.672 -39.312 -29.938 1 98.06 209 LEU A O 1
ATOM 1685 N N . ASP A 1 210 ? -9.688 -37.25 -29.938 1 96.75 210 ASP A N 1
ATOM 1686 C CA . ASP A 1 210 ? -9.297 -37.375 -31.344 1 96.75 210 ASP A CA 1
ATOM 1687 C C . ASP A 1 210 ? -8.023 -36.562 -31.625 1 96.75 210 ASP A C 1
ATOM 1689 O O . ASP A 1 210 ? -7.438 -36 -30.719 1 96.75 210 ASP A O 1
ATOM 1693 N N . GLY A 1 211 ? -7.469 -36.75 -32.938 1 96.94 211 GLY A N 1
ATOM 1694 C CA . GLY A 1 211 ? -6.227 -36.094 -33.344 1 96.94 211 GLY A CA 1
ATOM 1695 C C . GLY A 1 211 ? -5.012 -37 -33.188 1 96.94 211 GLY A C 1
ATOM 1696 O O . GLY A 1 211 ? -5.09 -38.188 -33.438 1 96.94 211 GLY A O 1
ATOM 1697 N N . GLN A 1 212 ? -3.93 -36.312 -32.875 1 96.31 212 GLN A N 1
ATOM 1698 C CA . GLN A 1 212 ? -2.67 -37.031 -32.75 1 96.31 212 GLN A CA 1
ATOM 1699 C C . GLN A 1 212 ? -2.451 -37.562 -31.328 1 96.31 212 GLN A C 1
ATOM 1701 O O . GLN A 1 212 ? -1.619 -37 -30.594 1 96.31 212 GLN A O 1
ATOM 1706 N N . LEU A 1 213 ? -3.061 -38.625 -31.031 1 96.5 213 LEU A N 1
ATOM 1707 C CA . LEU A 1 213 ? -3.186 -39.125 -29.672 1 96.5 213 LEU A CA 1
ATOM 1708 C C . LEU A 1 213 ? -1.862 -39.719 -29.172 1 96.5 213 LEU A C 1
ATOM 1710 O O . LEU A 1 213 ? -1.674 -39.906 -27.984 1 96.5 213 LEU A O 1
ATOM 1714 N N . ASP A 1 214 ? -0.914 -39.969 -30.047 1 94.69 214 ASP A N 1
ATOM 1715 C CA . ASP A 1 214 ? 0.377 -40.531 -29.672 1 94.69 214 ASP A CA 1
ATOM 1716 C C . ASP A 1 214 ? 1.417 -39.438 -29.453 1 94.69 214 ASP A C 1
ATOM 1718 O O . ASP A 1 214 ? 2.594 -39.719 -29.219 1 94.69 214 ASP A O 1
ATOM 1722 N N . THR A 1 215 ? 0.951 -38.25 -29.438 1 94.44 215 THR A N 1
ATOM 1723 C CA . THR A 1 215 ? 1.857 -37.094 -29.281 1 94.44 215 THR A CA 1
ATOM 1724 C C . THR A 1 215 ? 2.545 -37.156 -27.922 1 94.44 215 THR A C 1
ATOM 1726 O O . THR A 1 215 ? 1.893 -37.375 -26.891 1 94.44 215 THR A O 1
ATOM 1729 N N . GLU A 1 216 ? 3.887 -37 -27.984 1 91.81 216 GLU A N 1
ATOM 1730 C CA . GLU A 1 216 ? 4.699 -36.875 -26.781 1 91.81 216 GLU A CA 1
ATOM 1731 C C . GLU A 1 216 ? 5.383 -35.5 -26.734 1 91.81 216 GLU A C 1
ATOM 1733 O O . GLU A 1 216 ? 5.766 -34.969 -27.781 1 91.81 216 GLU A O 1
ATOM 1738 N N . LEU A 1 217 ? 5.527 -34.969 -25.609 1 89.69 217 LEU A N 1
ATOM 1739 C CA . LEU A 1 217 ? 6.254 -33.719 -25.453 1 89.69 217 LEU A CA 1
ATOM 1740 C C . LEU A 1 217 ? 6.996 -33.656 -24.125 1 89.69 217 LEU A C 1
ATOM 1742 O O . LEU A 1 217 ? 6.613 -34.344 -23.172 1 89.69 217 LEU A O 1
ATOM 1746 N N . SER A 1 218 ? 8.117 -32.875 -24.062 1 89 218 SER A N 1
ATOM 1747 C CA . SER A 1 218 ? 8.828 -32.625 -22.828 1 89 218 SER A CA 1
ATOM 1748 C C . SER A 1 218 ? 8.125 -31.562 -21.984 1 89 218 SER A C 1
ATOM 1750 O O . SER A 1 218 ? 8 -30.406 -22.406 1 89 218 SER A O 1
ATOM 1752 N N . PHE A 1 219 ? 7.629 -31.969 -20.828 1 92.25 219 PHE A N 1
ATOM 1753 C CA . PHE A 1 219 ? 6.895 -31.031 -19.984 1 92.25 219 PHE A CA 1
ATOM 1754 C C . PHE A 1 219 ? 6.816 -31.531 -18.547 1 92.25 219 PHE A C 1
ATOM 1756 O O . PHE A 1 219 ? 7.281 -32.625 -18.234 1 92.25 219 PHE A O 1
ATOM 1763 N N . VAL A 1 220 ? 6.422 -30.656 -17.703 1 93 220 VAL A N 1
ATOM 1764 C CA . VAL A 1 220 ? 6.156 -31.047 -16.312 1 93 220 VAL A CA 1
ATOM 1765 C C . VAL A 1 220 ? 4.766 -31.672 -16.219 1 93 220 VAL A C 1
ATOM 1767 O O . VAL A 1 220 ? 3.756 -30.969 -16.312 1 93 220 VAL A O 1
ATOM 1770 N N . PRO A 1 221 ? 4.664 -32.938 -15.953 1 94.06 221 PRO A N 1
ATOM 1771 C CA . PRO A 1 221 ? 3.377 -33.625 -16 1 94.06 221 PRO A CA 1
ATOM 1772 C C . PRO A 1 221 ? 2.35 -33.031 -15.039 1 94.06 221 PRO A C 1
ATOM 1774 O O . PRO A 1 221 ? 1.172 -32.906 -15.391 1 94.06 221 PRO A O 1
ATOM 1777 N N . GLU A 1 222 ? 2.777 -32.656 -13.828 1 94.62 222 GLU A N 1
ATOM 1778 C CA . GLU A 1 222 ? 1.865 -32.094 -12.836 1 94.62 222 GLU A CA 1
ATOM 1779 C C . GLU A 1 222 ? 1.242 -30.781 -13.328 1 94.62 222 GLU A C 1
ATOM 1781 O O . GLU A 1 222 ? 0.083 -30.484 -13.023 1 94.62 222 GLU A O 1
ATOM 1786 N N . HIS A 1 223 ? 2.037 -30 -14.055 1 95.75 223 HIS A N 1
ATOM 1787 C CA . HIS A 1 223 ? 1.516 -28.75 -14.609 1 95.75 223 HIS A CA 1
ATOM 1788 C C . HIS A 1 223 ? 0.473 -29.031 -15.688 1 95.75 223 HIS A C 1
ATOM 1790 O O . HIS A 1 223 ? -0.586 -28.391 -15.703 1 95.75 223 HIS A O 1
ATOM 1796 N N . LEU A 1 224 ? 0.783 -29.906 -16.547 1 96.12 224 LEU A N 1
ATOM 1797 C CA . LEU A 1 224 ? -0.151 -30.281 -17.594 1 96.12 224 LEU A CA 1
ATOM 1798 C C . LEU A 1 224 ? -1.453 -30.812 -17.016 1 96.12 224 LEU A C 1
ATOM 1800 O O . LEU A 1 224 ? -2.541 -30.422 -17.453 1 96.12 224 LEU A O 1
ATOM 1804 N N . SER A 1 225 ? -1.271 -31.656 -16.078 1 96.81 225 SER A N 1
ATOM 1805 C CA . SER A 1 225 ? -2.432 -32.25 -15.43 1 96.81 225 SER A CA 1
ATOM 1806 C C . SER A 1 225 ? -3.312 -31.188 -14.789 1 96.81 225 SER A C 1
ATOM 1808 O O . SER A 1 225 ? -4.539 -31.25 -14.891 1 96.81 225 SER A O 1
ATOM 1810 N N . PHE A 1 226 ? -2.707 -30.25 -14.109 1 95.94 226 PHE A N 1
ATOM 1811 C CA . PHE A 1 226 ? -3.455 -29.188 -13.453 1 95.94 226 PHE A CA 1
ATOM 1812 C C . PHE A 1 226 ? -4.266 -28.375 -14.461 1 95.94 226 PHE A C 1
ATOM 1814 O O . PHE A 1 226 ? -5.461 -28.141 -14.266 1 95.94 226 PHE A O 1
ATOM 1821 N N . MET A 1 227 ? -3.662 -27.938 -15.508 1 97.25 227 MET A N 1
ATOM 1822 C CA . MET A 1 227 ? -4.328 -27.125 -16.531 1 97.25 227 MET A CA 1
ATOM 1823 C C . MET A 1 227 ? -5.48 -27.891 -17.172 1 97.25 227 MET A C 1
ATOM 1825 O O . MET A 1 227 ? -6.594 -27.375 -17.281 1 97.25 227 MET A O 1
ATOM 1829 N N . LEU A 1 228 ? -5.191 -29.109 -17.516 1 97.88 228 LEU A N 1
ATOM 1830 C CA . LEU A 1 228 ? -6.207 -29.922 -18.156 1 97.88 228 LEU A CA 1
ATOM 1831 C C . LEU A 1 228 ? -7.367 -30.203 -17.219 1 97.88 228 LEU A C 1
ATOM 1833 O O . LEU A 1 228 ? -8.523 -30.234 -17.641 1 97.88 228 LEU A O 1
ATOM 1837 N N . GLN A 1 229 ? -7.035 -30.469 -16.016 1 96.69 229 GLN A N 1
ATOM 1838 C CA . GLN A 1 229 ? -8.078 -30.719 -15.023 1 96.69 229 GLN A CA 1
ATOM 1839 C C . GLN A 1 229 ? -9.039 -29.531 -14.922 1 96.69 229 GLN A C 1
ATOM 1841 O O . GLN A 1 229 ? -10.258 -29.719 -14.906 1 96.69 229 GLN A O 1
ATOM 1846 N N . GLU A 1 230 ? -8.516 -28.359 -14.836 1 95.25 230 GLU A N 1
ATOM 1847 C CA . GLU A 1 230 ? -9.352 -27.172 -14.688 1 95.25 230 GLU A CA 1
ATOM 1848 C C . GLU A 1 230 ? -10.211 -26.953 -15.922 1 95.25 230 GLU A C 1
ATOM 1850 O O . GLU A 1 230 ? -11.383 -26.578 -15.812 1 95.25 230 GLU A O 1
ATOM 1855 N N . ILE A 1 231 ? -9.641 -27.141 -17.047 1 97.12 231 ILE A N 1
ATOM 1856 C CA . ILE A 1 231 ? -10.352 -26.938 -18.312 1 97.12 231 ILE A CA 1
ATOM 1857 C C . ILE A 1 231 ? -11.453 -27.984 -18.453 1 97.12 231 ILE A C 1
ATOM 1859 O O . ILE A 1 231 ? -12.594 -27.641 -18.781 1 97.12 231 ILE A O 1
ATOM 1863 N N . LEU A 1 232 ? -11.141 -29.203 -18.203 1 97.19 232 LEU A N 1
ATOM 1864 C CA . LEU A 1 232 ? -12.117 -30.281 -18.312 1 97.19 232 LEU A CA 1
ATOM 1865 C C . LEU A 1 232 ? -13.219 -30.125 -17.266 1 97.19 232 LEU A C 1
ATOM 1867 O O . LEU A 1 232 ? -14.391 -30.359 -17.562 1 97.19 232 LEU A O 1
ATOM 1871 N N . LYS A 1 233 ? -12.773 -29.828 -16.094 1 94.62 233 LYS A N 1
ATOM 1872 C CA . LYS A 1 233 ? -13.734 -29.625 -15.016 1 94.62 233 LYS A CA 1
ATOM 1873 C C . LYS A 1 233 ? -14.797 -28.594 -15.414 1 94.62 233 LYS A C 1
ATOM 1875 O O . LYS A 1 233 ? -15.992 -28.828 -15.211 1 94.62 233 LYS A O 1
ATOM 1880 N N . ASN A 1 234 ? -14.414 -27.484 -15.984 1 93.12 234 ASN A N 1
ATOM 1881 C CA . ASN A 1 234 ? -15.352 -26.453 -16.422 1 93.12 234 ASN A CA 1
ATOM 1882 C C . ASN A 1 234 ? -16.234 -26.953 -17.562 1 93.12 234 ASN A C 1
ATOM 1884 O O . ASN A 1 234 ? -17.438 -26.672 -17.578 1 93.12 234 ASN A O 1
ATOM 1888 N N . ALA A 1 235 ? -15.641 -27.656 -18.484 1 96.31 235 ALA A N 1
ATOM 1889 C CA . ALA A 1 235 ? -16.391 -28.219 -19.609 1 96.31 235 ALA A CA 1
ATOM 1890 C C . ALA A 1 235 ? -17.453 -29.203 -19.125 1 96.31 235 ALA A C 1
ATOM 1892 O O . ALA A 1 235 ? -18.594 -29.172 -19.594 1 96.31 235 ALA A O 1
ATOM 1893 N N . PHE A 1 236 ? -17.062 -30.078 -18.172 1 95.38 236 PHE A N 1
ATOM 1894 C CA . PHE A 1 236 ? -18 -31.047 -17.594 1 95.38 236 PHE A CA 1
ATOM 1895 C C . PHE A 1 236 ? -19.156 -30.328 -16.906 1 95.38 236 PHE A C 1
ATOM 1897 O O . PHE A 1 236 ? -20.328 -30.625 -17.188 1 95.38 236 PHE A O 1
ATOM 1904 N N . ARG A 1 237 ? -18.828 -29.438 -16.047 1 92 237 ARG A N 1
ATOM 1905 C CA . ARG A 1 237 ? -19.828 -28.719 -15.266 1 92 237 ARG A CA 1
ATOM 1906 C C . ARG A 1 237 ? -20.828 -28 -16.172 1 92 237 ARG A C 1
ATOM 1908 O O . ARG A 1 237 ? -22.031 -28.125 -16.016 1 92 237 ARG A O 1
ATOM 1915 N N . ALA A 1 238 ? -20.297 -27.203 -17.141 1 93.12 238 ALA A N 1
ATOM 1916 C CA . ALA A 1 238 ? -21.156 -26.438 -18.047 1 93.12 238 ALA A CA 1
ATOM 1917 C C . ALA A 1 238 ? -22.078 -27.359 -18.828 1 93.12 238 ALA A C 1
ATOM 1919 O O . ALA A 1 238 ? -23.266 -27.047 -19.016 1 93.12 238 ALA A O 1
ATOM 1920 N N . THR A 1 239 ? -21.578 -28.469 -19.312 1 95.69 239 THR A N 1
ATOM 1921 C CA . THR A 1 239 ? -22.344 -29.406 -20.125 1 95.69 239 THR A CA 1
ATOM 1922 C C . THR A 1 239 ? -23.453 -30.047 -19.297 1 95.69 239 THR A C 1
ATOM 1924 O O . THR A 1 239 ? -24.594 -30.109 -19.734 1 95.69 239 THR A O 1
ATOM 1927 N N . VAL A 1 240 ? -23.109 -30.484 -18.125 1 93.5 240 VAL A N 1
ATOM 1928 C CA . VAL A 1 240 ? -24.062 -31.172 -17.281 1 93.5 240 VAL A CA 1
ATOM 1929 C C . VAL A 1 240 ? -25.141 -30.203 -16.797 1 93.5 240 VAL A C 1
ATOM 1931 O O . VAL A 1 240 ? -26.328 -30.516 -16.844 1 93.5 240 VAL A O 1
ATOM 1934 N N . GLU A 1 241 ? -24.734 -29.031 -16.391 1 89.75 241 GLU A N 1
ATOM 1935 C CA . GLU A 1 241 ? -25.656 -28.047 -15.867 1 89.75 241 GLU A CA 1
ATOM 1936 C C . GLU A 1 241 ? -26.641 -27.578 -16.938 1 89.75 241 GLU A C 1
ATOM 1938 O O . GLU A 1 241 ? -27.781 -27.234 -16.641 1 89.75 241 GLU A O 1
ATOM 1943 N N . ARG A 1 242 ? -26.156 -27.578 -18.125 1 92.06 242 ARG A N 1
ATOM 1944 C CA . ARG A 1 242 ? -27 -27.125 -19.234 1 92.06 242 ARG A CA 1
ATOM 1945 C C . ARG A 1 242 ? -28.031 -28.188 -19.609 1 92.06 242 ARG A C 1
ATOM 1947 O O . ARG A 1 242 ? -29.188 -27.875 -19.891 1 92.06 242 ARG A O 1
ATOM 1954 N N . HIS A 1 243 ? -27.766 -29.453 -19.594 1 93.94 243 HIS A N 1
ATOM 1955 C CA . HIS A 1 243 ? -28.562 -30.469 -20.266 1 93.94 243 HIS A CA 1
ATOM 1956 C C . HIS A 1 243 ? -29.281 -31.359 -19.266 1 93.94 243 HIS A C 1
ATOM 1958 O O . HIS A 1 243 ? -30.344 -31.906 -19.562 1 93.94 243 HIS A O 1
ATOM 1964 N N . LEU A 1 244 ? -28.781 -31.5 -18.125 1 88.38 244 LEU A N 1
ATOM 1965 C CA . LEU A 1 244 ? -29.328 -32.438 -17.156 1 88.38 244 LEU A CA 1
ATOM 1966 C C . LEU A 1 244 ? -30.719 -32 -16.703 1 88.38 244 LEU A C 1
ATOM 1968 O O . LEU A 1 244 ? -31.641 -32.812 -16.609 1 88.38 244 LEU A O 1
ATOM 1972 N N . PRO A 1 245 ? -30.875 -30.672 -16.359 1 86.25 245 PRO A N 1
ATOM 1973 C CA . PRO A 1 245 ? -32.219 -30.25 -15.906 1 86.25 245 PRO A CA 1
ATOM 1974 C C . PRO A 1 245 ? -33.281 -30.5 -16.938 1 86.25 245 PRO A C 1
ATOM 1976 O O . PRO A 1 245 ? -34.438 -30.734 -16.578 1 86.25 245 PRO A O 1
ATOM 1979 N N . ALA A 1 246 ? -33 -30.453 -18.156 1 86.56 246 ALA A N 1
ATOM 1980 C CA . ALA A 1 246 ? -33.969 -30.656 -19.234 1 86.56 246 ALA A CA 1
ATOM 1981 C C . ALA A 1 246 ? -34.125 -32.125 -19.547 1 86.56 246 ALA A C 1
ATOM 1983 O O . ALA A 1 246 ? -34.844 -32.5 -20.484 1 86.56 246 ALA A O 1
ATOM 1984 N N . ARG A 1 247 ? -33.531 -33.031 -18.781 1 86.31 247 ARG A N 1
ATOM 1985 C CA . ARG A 1 247 ? -33.594 -34.5 -18.984 1 86.31 247 ARG A CA 1
ATOM 1986 C C . ARG A 1 247 ? -33.188 -34.875 -20.406 1 86.31 247 ARG A C 1
ATOM 1988 O O . ARG A 1 247 ? -33.812 -35.75 -21.016 1 86.31 247 ARG A O 1
ATOM 1995 N N . GLU A 1 248 ? -32.312 -34.031 -20.938 1 86.56 248 GLU A N 1
ATOM 1996 C CA . GLU A 1 248 ? -31.75 -34.312 -22.266 1 86.56 248 GLU A CA 1
ATOM 1997 C C . GLU A 1 248 ? -30.5 -35.188 -22.156 1 86.56 248 GLU A C 1
ATOM 1999 O O . GLU A 1 248 ? -29.891 -35.281 -21.078 1 86.56 248 GLU A O 1
ATOM 2004 N N . ALA A 1 249 ? -30.297 -35.844 -23.203 1 92.56 249 ALA A N 1
ATOM 2005 C CA . ALA A 1 249 ? -29.031 -36.562 -23.266 1 92.56 249 ALA A CA 1
ATOM 2006 C C . ALA A 1 249 ? -27.844 -35.594 -23.141 1 92.56 249 ALA A C 1
ATOM 2008 O O . ALA A 1 249 ? -27.828 -34.531 -23.75 1 92.56 249 ALA A O 1
ATOM 2009 N N . ILE A 1 250 ? -26.922 -35.969 -22.328 1 95.56 250 ILE A N 1
ATOM 2010 C CA . ILE A 1 250 ? -25.75 -35.125 -22.125 1 95.56 250 ILE A CA 1
ATOM 2011 C C . ILE A 1 250 ? -24.781 -35.281 -23.297 1 95.56 250 ILE A C 1
ATOM 2013 O O . ILE A 1 250 ? -24.281 -36.375 -23.531 1 95.56 250 ILE A O 1
ATOM 2017 N N . PRO A 1 251 ? -24.516 -34.25 -24.031 1 97.25 251 PRO A N 1
ATOM 2018 C CA . PRO A 1 251 ? -23.547 -34.344 -25.141 1 97.25 251 PRO A CA 1
ATOM 2019 C C . PRO A 1 251 ? -22.125 -34.625 -24.641 1 97.25 251 PRO A C 1
ATOM 2021 O O . PRO A 1 251 ? -21.797 -34.312 -23.5 1 97.25 251 PRO A O 1
ATOM 2024 N N . PRO A 1 252 ? -21.312 -35.219 -25.516 1 98 252 PRO A N 1
ATOM 2025 C CA . PRO A 1 252 ? -19.938 -35.5 -25.125 1 98 252 PRO A CA 1
ATOM 2026 C C . PRO A 1 252 ? -19.078 -34.219 -25.094 1 98 252 PRO A C 1
ATOM 2028 O O . PRO A 1 252 ? -19.438 -33.219 -25.703 1 98 252 PRO A O 1
ATOM 2031 N N . VAL A 1 253 ? -18.047 -34.25 -24.344 1 98.62 253 VAL A N 1
ATOM 2032 C CA . VAL A 1 253 ? -16.953 -33.281 -24.406 1 98.62 253 VAL A CA 1
ATOM 2033 C C . VAL A 1 253 ? -15.852 -33.812 -25.328 1 98.62 253 VAL A C 1
ATOM 2035 O O . VAL A 1 253 ? -15.32 -34.875 -25.094 1 98.62 253 VAL A O 1
ATOM 2038 N N . ASN A 1 254 ? -15.523 -33.062 -26.344 1 98.75 254 ASN A N 1
ATOM 2039 C CA . ASN A 1 254 ? -14.516 -33.469 -27.312 1 98.75 254 ASN A CA 1
ATOM 2040 C C . ASN A 1 254 ? -13.148 -32.875 -26.984 1 98.75 254 ASN A C 1
ATOM 2042 O O . ASN A 1 254 ? -13.039 -31.688 -26.672 1 98.75 254 ASN A O 1
ATOM 2046 N N . VAL A 1 255 ? -12.117 -33.75 -26.984 1 98.75 255 VAL A N 1
ATOM 2047 C CA . VAL A 1 255 ? -10.742 -33.281 -26.766 1 98.75 255 VAL A CA 1
ATOM 2048 C C . VAL A 1 255 ? -9.883 -33.688 -27.969 1 98.75 255 VAL A C 1
ATOM 2050 O O . VAL A 1 255 ? -9.805 -34.875 -28.312 1 98.75 255 VAL A O 1
ATOM 2053 N N . SER A 1 256 ? -9.273 -32.688 -28.609 1 98.44 256 SER A N 1
ATOM 2054 C CA . SER A 1 256 ? -8.438 -32.938 -29.766 1 98.44 256 SER A CA 1
ATOM 2055 C C . SER A 1 256 ? -6.988 -32.531 -29.5 1 98.44 256 SER A C 1
ATOM 2057 O O . SER A 1 256 ? -6.723 -31.453 -28.969 1 98.44 256 SER A O 1
ATOM 2059 N N . VAL A 1 257 ? -6.086 -33.438 -29.797 1 97.44 257 VAL A N 1
ATOM 2060 C CA . VAL A 1 257 ? -4.66 -33.125 -29.703 1 97.44 257 VAL A CA 1
ATOM 2061 C C . VAL A 1 257 ? -4.094 -32.844 -31.094 1 97.44 257 VAL A C 1
ATOM 2063 O O . VAL A 1 257 ? -4.227 -33.656 -32 1 97.44 257 VAL A O 1
ATOM 2066 N N . MET A 1 258 ? -3.535 -31.656 -31.25 1 95.5 258 MET A N 1
ATOM 2067 C CA . MET A 1 258 ? -2.938 -31.234 -32.531 1 95.5 258 MET A CA 1
ATOM 2068 C C . MET A 1 258 ? -1.472 -30.859 -32.344 1 95.5 258 MET A C 1
ATOM 2070 O O . MET A 1 258 ? -1.147 -29.984 -31.531 1 95.5 258 MET A O 1
ATOM 2074 N N . LYS A 1 259 ? -0.636 -31.516 -33.031 1 92.5 259 LYS A N 1
ATOM 2075 C CA . LYS A 1 259 ? 0.794 -31.234 -32.938 1 92.5 259 LYS A CA 1
ATOM 2076 C C . LYS A 1 259 ? 1.266 -30.391 -34.125 1 92.5 259 LYS A C 1
ATOM 2078 O O . LYS A 1 259 ? 1.121 -30.781 -35.281 1 92.5 259 LYS A O 1
ATOM 2083 N N . GLY A 1 260 ? 1.685 -29.188 -33.781 1 87.12 260 GLY A N 1
ATOM 2084 C CA . GLY A 1 260 ? 2.324 -28.344 -34.781 1 87.12 260 GLY A CA 1
ATOM 2085 C C . GLY A 1 260 ? 3.836 -28.469 -34.781 1 87.12 260 GLY A C 1
ATOM 2086 O O . GLY A 1 260 ? 4.395 -29.344 -34.125 1 87.12 260 GLY A O 1
ATOM 2087 N N . SER A 1 261 ? 4.527 -27.656 -35.594 1 83.25 261 SER A N 1
ATOM 2088 C CA . SER A 1 261 ? 5.98 -27.672 -35.688 1 83.25 261 SER A CA 1
ATOM 2089 C C . SER A 1 261 ? 6.633 -27.188 -34.406 1 83.25 261 SER A C 1
ATOM 2091 O O . SER A 1 261 ? 7.66 -27.719 -33.969 1 83.25 261 SER A O 1
ATOM 2093 N N . PHE A 1 262 ? 5.973 -26.234 -33.781 1 82.56 262 PHE A N 1
ATOM 2094 C CA . PHE A 1 262 ? 6.617 -25.609 -32.625 1 82.56 262 PHE A CA 1
ATOM 2095 C C . PHE A 1 262 ? 5.777 -25.797 -31.359 1 82.56 262 PHE A C 1
ATOM 2097 O O . PHE A 1 262 ? 6.27 -25.609 -30.25 1 82.56 262 PHE A O 1
ATOM 2104 N N . ASP A 1 263 ? 4.469 -26.234 -31.594 1 88.38 263 ASP A N 1
ATOM 2105 C CA . ASP A 1 263 ? 3.564 -26.266 -30.453 1 88.38 263 ASP A CA 1
ATOM 2106 C C . ASP A 1 263 ? 2.617 -27.469 -30.531 1 88.38 263 ASP A C 1
ATOM 2108 O O . ASP A 1 263 ? 2.506 -28.109 -31.562 1 88.38 263 ASP A O 1
ATOM 2112 N N . VAL A 1 264 ? 2.197 -27.859 -29.359 1 94.12 264 VAL A N 1
ATOM 2113 C CA . VAL A 1 264 ? 1.09 -28.797 -29.219 1 94.12 264 VAL A CA 1
ATOM 2114 C C . VAL A 1 264 ? -0.146 -28.062 -28.703 1 94.12 264 VAL A C 1
ATOM 2116 O O . VAL A 1 264 ? -0.068 -27.328 -27.719 1 94.12 264 VAL A O 1
ATOM 2119 N N . THR A 1 265 ? -1.223 -28.188 -29.406 1 96.56 265 THR A N 1
ATOM 2120 C CA . THR A 1 265 ? -2.48 -27.578 -28.984 1 96.56 265 THR A CA 1
ATOM 2121 C C . THR A 1 265 ? -3.48 -28.656 -28.562 1 96.56 265 THR A C 1
ATOM 2123 O O . THR A 1 265 ? -3.688 -29.641 -29.281 1 96.56 265 THR A O 1
ATOM 2126 N N . ILE A 1 266 ? -4.027 -28.5 -27.406 1 97.94 266 ILE A N 1
ATOM 2127 C CA . ILE A 1 266 ? -5.125 -29.328 -26.938 1 97.94 266 ILE A CA 1
ATOM 2128 C C . ILE A 1 266 ? -6.422 -28.531 -26.922 1 97.94 266 ILE A C 1
ATOM 2130 O O . ILE A 1 266 ? -6.527 -27.516 -26.219 1 97.94 266 ILE A O 1
ATOM 2134 N N . LYS A 1 267 ? -7.324 -28.906 -27.734 1 98.38 267 LYS A N 1
ATOM 2135 C CA . LYS A 1 267 ? -8.617 -28.234 -27.828 1 98.38 267 LYS A CA 1
ATOM 2136 C C . LYS A 1 267 ? -9.688 -29 -27.062 1 98.38 267 LYS A C 1
ATOM 2138 O O . LYS A 1 267 ? -9.883 -30.203 -27.281 1 98.38 267 LYS A O 1
ATOM 2143 N N . VAL A 1 268 ? -10.344 -28.406 -26.109 1 98.75 268 VAL A N 1
ATOM 2144 C CA . VAL A 1 268 ? -11.469 -28.969 -25.375 1 98.75 268 VAL A CA 1
ATOM 2145 C C . VAL A 1 268 ? -12.758 -28.25 -25.766 1 98.75 268 VAL A C 1
ATOM 2147 O O . VAL A 1 268 ? -12.875 -27.047 -25.594 1 98.75 268 VAL A O 1
ATOM 2150 N N . SER A 1 269 ? -13.68 -28.984 -26.281 1 98.62 269 SER A N 1
ATOM 2151 C CA . SER A 1 269 ? -14.938 -28.422 -26.766 1 98.62 269 SER A CA 1
ATOM 2152 C C . SER A 1 269 ? -16.125 -28.984 -25.984 1 98.62 269 SER A C 1
ATOM 2154 O O . SER A 1 269 ? -16.328 -30.188 -25.953 1 98.62 269 SER A O 1
ATOM 2156 N N . ASP A 1 270 ? -16.891 -28.125 -25.391 1 98.06 270 ASP A N 1
ATOM 2157 C CA . ASP A 1 270 ? -18.094 -28.547 -24.703 1 98.06 270 ASP A CA 1
ATOM 2158 C C . ASP A 1 270 ? -19.344 -27.953 -25.344 1 98.06 270 ASP A C 1
ATOM 2160 O O . ASP A 1 270 ? -19.234 -27.078 -26.219 1 98.06 270 ASP A O 1
ATOM 2164 N N . ARG A 1 271 ? -20.438 -28.531 -25.078 1 97.5 271 ARG A N 1
ATOM 2165 C CA . ARG A 1 271 ? -21.75 -28.016 -25.484 1 97.5 271 ARG A CA 1
ATOM 2166 C C . ARG A 1 271 ? -22.547 -27.531 -24.297 1 97.5 271 ARG A C 1
ATOM 2168 O O . ARG A 1 271 ? -23.719 -27.891 -24.125 1 97.5 271 ARG A O 1
ATOM 2175 N N . GLY A 1 272 ? -21.859 -26.781 -23.469 1 95.38 272 GLY A N 1
ATOM 2176 C CA . GLY A 1 272 ? -22.453 -26.328 -22.219 1 95.38 272 GLY A CA 1
ATOM 2177 C C . GLY A 1 272 ? -23.25 -25.047 -22.375 1 95.38 272 GLY A C 1
ATOM 2178 O O . GLY A 1 272 ? -23.562 -24.375 -21.391 1 95.38 272 GLY A O 1
ATOM 2179 N N . GLY A 1 273 ? -23.531 -24.594 -23.594 1 94.69 273 GLY A N 1
ATOM 2180 C CA . GLY A 1 273 ? -24.391 -23.438 -23.812 1 94.69 273 GLY A CA 1
ATOM 2181 C C . GLY A 1 273 ? -23.625 -22.172 -24.125 1 94.69 273 GLY A C 1
ATOM 2182 O O . GLY A 1 273 ? -24.188 -21.203 -24.641 1 94.69 273 GLY A O 1
ATOM 2183 N N . GLY A 1 274 ? -22.297 -22.203 -23.859 1 95.19 274 GLY A N 1
ATOM 2184 C CA . GLY A 1 274 ? -21.5 -21.031 -24.156 1 95.19 274 GLY A CA 1
ATOM 2185 C C . GLY A 1 274 ? -21.688 -19.922 -23.141 1 95.19 274 GLY A C 1
ATOM 2186 O O . GLY A 1 274 ? -22.562 -20 -22.281 1 95.19 274 GLY A O 1
ATOM 2187 N N . MET A 1 275 ? -20.844 -18.859 -23.25 1 93.62 275 MET A N 1
ATOM 2188 C CA . MET A 1 275 ? -20.859 -17.75 -22.312 1 93.62 275 MET A CA 1
ATOM 2189 C C . MET A 1 275 ? -21.281 -16.453 -23.016 1 93.62 275 MET A C 1
ATOM 2191 O O . MET A 1 275 ? -21.031 -16.281 -24.203 1 93.62 275 MET A O 1
ATOM 2195 N N . ARG A 1 276 ? -21.859 -15.562 -22.172 1 93.06 276 ARG A N 1
ATOM 2196 C CA . ARG A 1 276 ? -22.125 -14.211 -22.656 1 93.06 276 ARG A CA 1
ATOM 2197 C C . ARG A 1 276 ? -20.828 -13.406 -22.766 1 93.06 276 ARG A C 1
ATOM 2199 O O . ARG A 1 276 ? -19.828 -13.734 -22.109 1 93.06 276 ARG A O 1
ATOM 2206 N N . GLN A 1 277 ? -20.953 -12.352 -23.531 1 91.88 277 GLN A N 1
ATOM 2207 C CA . GLN A 1 277 ? -19.781 -11.516 -23.75 1 91.88 277 GLN A CA 1
ATOM 2208 C C . GLN A 1 277 ? -19.266 -10.93 -22.438 1 91.88 277 GLN A C 1
ATOM 2210 O O . GLN A 1 277 ? -18.062 -10.836 -22.234 1 91.88 277 GLN A O 1
ATOM 2215 N N . ASP A 1 278 ? -20.156 -10.484 -21.609 1 90.12 278 ASP A N 1
ATOM 2216 C CA . ASP A 1 278 ? -19.766 -9.906 -20.328 1 90.12 278 ASP A CA 1
ATOM 2217 C C . ASP A 1 278 ? -19.062 -10.93 -19.453 1 90.12 278 ASP A C 1
ATOM 2219 O O . ASP A 1 278 ? -18.141 -10.594 -18.703 1 90.12 278 ASP A O 1
ATOM 2223 N N . GLN A 1 279 ? -19.469 -12.156 -19.578 1 89.88 279 GLN A N 1
ATOM 2224 C CA . GLN A 1 279 ? -18.812 -13.234 -18.859 1 89.88 279 GLN A CA 1
ATOM 2225 C C . GLN A 1 279 ? -17.422 -13.5 -19.406 1 89.88 279 GLN A C 1
ATOM 2227 O O . GLN A 1 279 ? -16.469 -13.648 -18.656 1 89.88 279 GLN A O 1
ATOM 2232 N N . LEU A 1 280 ? -17.359 -13.547 -20.703 1 92.19 280 LEU A N 1
ATOM 2233 C CA . LEU A 1 280 ? -16.109 -13.844 -21.375 1 92.19 280 LEU A CA 1
ATOM 2234 C C . LEU A 1 280 ? -15.031 -12.828 -21 1 92.19 280 LEU A C 1
ATOM 2236 O O . LEU A 1 280 ? -13.852 -13.172 -20.922 1 92.19 280 LEU A O 1
ATOM 2240 N N . GLU A 1 281 ? -15.453 -11.695 -20.703 1 91.94 281 GLU A N 1
ATOM 2241 C CA . GLU A 1 281 ? -14.523 -10.617 -20.375 1 91.94 281 GLU A CA 1
ATOM 2242 C C . GLU A 1 281 ? -13.969 -10.797 -18.953 1 91.94 281 GLU A C 1
ATOM 2244 O O . GLU A 1 281 ? -12.953 -10.195 -18.609 1 91.94 281 GLU A O 1
ATOM 2249 N N . GLN A 1 282 ? -14.57 -11.664 -18.188 1 92.25 282 GLN A N 1
ATOM 2250 C CA . GLN A 1 282 ? -14.219 -11.758 -16.766 1 92.25 282 GLN A CA 1
ATOM 2251 C C . GLN A 1 282 ? -13.539 -13.094 -16.469 1 92.25 282 GLN A C 1
ATOM 2253 O O . GLN A 1 282 ? -13.062 -13.305 -15.344 1 92.25 282 GLN A O 1
ATOM 2258 N N . ILE A 1 283 ? -13.367 -13.945 -17.406 1 92.5 283 ILE A N 1
ATOM 2259 C CA . ILE A 1 283 ? -13.016 -15.336 -17.125 1 92.5 283 ILE A CA 1
ATOM 2260 C C . ILE A 1 283 ? -11.586 -15.422 -16.609 1 92.5 283 ILE A C 1
ATOM 2262 O O . ILE A 1 283 ? -11.203 -16.406 -15.969 1 92.5 283 ILE A O 1
ATOM 2266 N N . TRP A 1 284 ? -10.805 -14.344 -16.922 1 94.31 284 TRP A N 1
ATOM 2267 C CA . TRP A 1 284 ? -9.406 -14.391 -16.5 1 94.31 284 TRP A CA 1
ATOM 2268 C C . TRP A 1 284 ? -9.203 -13.656 -15.18 1 94.31 284 TRP A C 1
ATOM 2270 O O . TRP A 1 284 ? -8.094 -13.648 -14.633 1 94.31 284 TRP A O 1
ATOM 2280 N N . ARG A 1 285 ? -10.258 -13.094 -14.664 1 92.06 285 ARG A N 1
ATOM 2281 C CA . ARG A 1 285 ? -10.18 -12.383 -13.391 1 92.06 285 ARG A CA 1
ATOM 2282 C C . ARG A 1 285 ? -10.242 -13.359 -12.219 1 92.06 285 ARG A C 1
ATOM 2284 O O . ARG A 1 285 ? -11.078 -14.266 -12.195 1 92.06 285 ARG A O 1
ATOM 2291 N N . TYR A 1 286 ? -9.305 -13.141 -11.328 1 92.44 286 TYR A N 1
ATOM 2292 C CA . TYR A 1 286 ? -9.344 -13.984 -10.133 1 92.44 286 TYR A CA 1
ATOM 2293 C C . TYR A 1 286 ? -10.617 -13.742 -9.336 1 92.44 286 TYR A C 1
ATOM 2295 O O . TYR A 1 286 ? -11.062 -12.602 -9.195 1 92.44 286 TYR A O 1
ATOM 2303 N N . GLY A 1 287 ? -11.18 -14.789 -8.812 1 86.75 287 GLY A N 1
ATOM 2304 C CA . GLY A 1 287 ? -12.367 -14.695 -7.984 1 86.75 287 GLY A CA 1
ATOM 2305 C C . GLY A 1 287 ? -13.656 -14.727 -8.789 1 86.75 287 GLY A C 1
ATOM 2306 O O . GLY A 1 287 ? -14.742 -14.836 -8.227 1 86.75 287 GLY A O 1
ATOM 2307 N N . TYR A 1 288 ? -13.57 -14.609 -10.086 1 80.19 288 TYR A N 1
ATOM 2308 C CA . TYR A 1 288 ? -14.766 -14.633 -10.914 1 80.19 288 TYR A CA 1
ATOM 2309 C C . TYR A 1 288 ? -15.297 -16.062 -11.062 1 80.19 288 TYR A C 1
ATOM 2311 O O . TYR A 1 288 ? -14.523 -17 -11.219 1 80.19 288 TYR A O 1
ATOM 2319 N N . THR A 1 289 ? -16.641 -16.109 -10.852 1 70.69 289 THR A N 1
ATOM 2320 C CA . THR A 1 289 ? -17.312 -17.375 -11.133 1 70.69 289 THR A CA 1
ATOM 2321 C C . THR A 1 289 ? -18.625 -17.141 -11.883 1 70.69 289 THR A C 1
ATOM 2323 O O . THR A 1 289 ? -19.328 -16.172 -11.602 1 70.69 289 THR A O 1
ATOM 2326 N N . SER A 1 290 ? -18.797 -17.75 -13.023 1 62.88 290 SER A N 1
ATOM 2327 C CA . SER A 1 290 ? -20.016 -17.641 -13.82 1 62.88 290 SER A CA 1
ATOM 2328 C C . SER A 1 290 ? -21.203 -18.281 -13.109 1 62.88 290 SER A C 1
ATOM 2330 O O . SER A 1 290 ? -22.359 -18.094 -13.516 1 62.88 290 SER A O 1
ATOM 2332 N N . THR A 1 291 ? -21 -19.031 -12.203 1 55.66 291 THR A N 1
ATOM 2333 C CA . THR A 1 291 ? -22.078 -19.75 -11.547 1 55.66 291 THR A CA 1
ATOM 2334 C C . THR A 1 291 ? -22.828 -18.844 -10.578 1 55.66 291 THR A C 1
ATOM 2336 O O . THR A 1 291 ? -23.812 -19.25 -9.969 1 55.66 291 THR A O 1
ATOM 2339 N N . ARG A 1 292 ? -22.156 -17.703 -10.258 1 49.03 292 ARG A N 1
ATOM 2340 C CA . ARG A 1 292 ? -22.812 -16.953 -9.195 1 49.03 292 ARG A CA 1
ATOM 2341 C C . ARG A 1 292 ? -24.125 -16.344 -9.695 1 49.03 292 ARG A C 1
ATOM 2343 O O . ARG A 1 292 ? -24.109 -15.336 -10.406 1 49.03 292 ARG A O 1
ATOM 2350 N N . GLU A 1 293 ? -25.141 -16.656 -10.328 1 39.5 293 GLU A N 1
ATOM 2351 C CA . GLU A 1 293 ? -26.312 -16.047 -9.727 1 39.5 293 GLU A CA 1
ATOM 2352 C C . GLU A 1 293 ? -26.125 -15.836 -8.227 1 39.5 293 GLU A C 1
ATOM 2354 O O . GLU A 1 293 ? -26.062 -16.797 -7.461 1 39.5 293 GLU A O 1
ATOM 2359 N N . THR A 1 294 ? -25.297 -15.164 -7.867 1 34.22 294 THR A N 1
ATOM 2360 C CA . THR A 1 294 ? -25.016 -14.672 -6.523 1 34.22 294 THR A CA 1
ATOM 2361 C C . THR A 1 294 ? -26.297 -14.602 -5.688 1 34.22 294 THR A C 1
ATOM 2363 O O . THR A 1 294 ? -27.25 -13.922 -6.066 1 34.22 294 THR A O 1
ATOM 2366 N N . THR A 1 295 ? -26.594 -15.508 -4.871 1 31.94 295 THR A N 1
ATOM 2367 C CA . THR A 1 295 ? -27.562 -15.492 -3.785 1 31.94 295 THR A CA 1
ATOM 2368 C C . THR A 1 295 ? -27.562 -14.141 -3.076 1 31.94 295 THR A C 1
ATOM 2370 O O . THR A 1 295 ? -26.547 -13.719 -2.535 1 31.94 295 THR A O 1
ATOM 2373 N N . SER A 1 296 ? -28.125 -13.008 -3.588 1 31.19 296 SER A N 1
ATOM 2374 C CA . SER A 1 296 ? -28.625 -12.094 -2.576 1 31.19 296 SER A CA 1
ATOM 2375 C C . SER A 1 296 ? -28.969 -12.828 -1.281 1 31.19 296 SER A C 1
ATOM 2377 O O . SER A 1 296 ? -29.312 -14.008 -1.301 1 31.19 296 SER A O 1
ATOM 2379 N N . PRO A 1 297 ? -28.531 -12.344 -0.085 1 29.94 297 PRO A N 1
ATOM 2380 C CA . PRO A 1 297 ? -29.297 -13 0.974 1 29.94 297 PRO A CA 1
ATOM 2381 C C . PRO A 1 297 ? -30.766 -13.219 0.593 1 29.94 297 PRO A C 1
ATOM 2383 O O . PRO A 1 297 ? -31.422 -12.297 0.09 1 29.94 297 PRO A O 1
ATOM 2386 N N . SER A 1 298 ? -31.172 -14.25 0.044 1 28.77 298 SER A N 1
ATOM 2387 C CA . SER A 1 298 ? -32.562 -14.664 -0.123 1 28.77 298 SER A CA 1
ATOM 2388 C C . SER A 1 298 ? -33.469 -14.055 0.95 1 28.77 298 SER A C 1
ATOM 2390 O O . SER A 1 298 ? -33.094 -14.016 2.125 1 28.77 298 SER A O 1
ATOM 2392 N N . THR A 1 299 ? -34.406 -13.086 0.648 1 28.81 299 THR A N 1
ATOM 2393 C CA . THR A 1 299 ? -35.781 -13.219 1.166 1 28.81 299 THR A CA 1
ATOM 2394 C C . THR A 1 299 ? -36.188 -14.68 1.243 1 28.81 299 THR A C 1
ATOM 2396 O O . THR A 1 299 ? -35.656 -15.516 0.498 1 28.81 299 THR A O 1
ATOM 2399 N N . ALA A 1 300 ? -37.125 -15.172 2.205 1 28.22 300 ALA A N 1
ATOM 2400 C CA . ALA A 1 300 ? -37.688 -16.469 2.574 1 28.22 300 ALA A CA 1
ATOM 2401 C C . ALA A 1 300 ? -38.094 -17.281 1.335 1 28.22 300 ALA A C 1
ATOM 2403 O O . ALA A 1 300 ? -38.094 -18.516 1.366 1 28.22 300 ALA A O 1
ATOM 2404 N N . GLY A 1 301 ? -38.844 -16.75 0.439 1 25.83 301 GLY A N 1
ATOM 2405 C CA . GLY A 1 301 ? -39.719 -17.672 -0.259 1 25.83 301 GLY A CA 1
ATOM 2406 C C . GLY A 1 301 ? -39.031 -18.453 -1.361 1 25.83 301 GLY A C 1
ATOM 2407 O O . GLY A 1 301 ? -39.469 -19.531 -1.741 1 25.83 301 GLY A O 1
ATOM 2408 N N . ASP A 1 302 ? -38.625 -17.875 -2.508 1 27.31 302 ASP A N 1
ATOM 2409 C CA . ASP A 1 302 ? -38.844 -18.672 -3.715 1 27.31 302 ASP A CA 1
ATOM 2410 C C . ASP A 1 302 ? -37.812 -19.812 -3.812 1 27.31 302 ASP A C 1
ATOM 2412 O O . ASP A 1 302 ? -36.688 -19.672 -3.352 1 27.31 302 ASP A O 1
ATOM 2416 N N . ASP A 1 303 ? -38.125 -21.141 -4.328 1 26.75 303 ASP A N 1
ATOM 2417 C CA . ASP A 1 303 ? -38 -22.594 -4.453 1 26.75 303 ASP A CA 1
ATOM 2418 C C . ASP A 1 303 ? -36.688 -22.953 -5.152 1 26.75 303 ASP A C 1
ATOM 2420 O O . ASP A 1 303 ? -36.281 -24.109 -5.16 1 26.75 303 ASP A O 1
ATOM 2424 N N . LEU A 1 304 ? -36.281 -22.297 -6.195 1 27.64 304 LEU A N 1
ATOM 2425 C CA . LEU A 1 304 ? -35.344 -23.078 -6.977 1 27.64 304 LEU A CA 1
ATOM 2426 C C . LEU A 1 304 ? -34.031 -23.25 -6.223 1 27.64 304 LEU A C 1
ATOM 2428 O O . LEU A 1 304 ? -33 -23.625 -6.816 1 27.64 304 LEU A O 1
ATOM 2432 N N . SER A 1 305 ? -33.688 -22.734 -5.016 1 32.81 305 SER A N 1
ATOM 2433 C CA . SER A 1 305 ? -32.906 -23.188 -3.883 1 32.81 305 SER A CA 1
ATOM 2434 C C . SER A 1 305 ? -32.906 -24.703 -3.764 1 32.81 305 SER A C 1
ATOM 2436 O O . SER A 1 305 ? -32.156 -25.266 -2.961 1 32.81 305 SER A O 1
ATOM 2438 N N . GLY A 1 306 ? -33.906 -25.406 -4.121 1 29.94 306 GLY A N 1
ATOM 2439 C CA . GLY A 1 306 ? -34.219 -26.828 -4.082 1 29.94 306 GLY A CA 1
ATOM 2440 C C . GLY A 1 306 ? -33.375 -27.641 -5.07 1 29.94 306 GLY A C 1
ATOM 2441 O O . GLY A 1 306 ? -33.375 -28.875 -5.016 1 29.94 306 GLY A O 1
ATOM 2442 N N . LEU A 1 307 ? -33.312 -27.312 -6.324 1 30.72 307 LEU A N 1
ATOM 2443 C CA . LEU A 1 307 ? -32.75 -28.328 -7.207 1 30.72 307 LEU A CA 1
ATOM 2444 C C . LEU A 1 307 ? -31.328 -28.688 -6.801 1 30.72 307 LEU A C 1
ATOM 2446 O O . LEU A 1 307 ? -30.938 -29.859 -6.879 1 30.72 307 LEU A O 1
ATOM 2450 N N . CYS A 1 308 ? -30.172 -27.797 -7.066 1 31.3 308 CYS A N 1
ATOM 2451 C CA . CYS A 1 308 ? -28.969 -28.453 -6.574 1 31.3 308 CYS A CA 1
ATOM 2452 C C . CYS A 1 308 ? -28.922 -28.422 -5.051 1 31.3 308 CYS A C 1
ATOM 2454 O O . CYS A 1 308 ? -28.828 -27.359 -4.445 1 31.3 308 CYS A O 1
ATOM 2456 N N . GLY A 1 309 ? -29.625 -28.875 -4.297 1 33.72 309 GLY A N 1
ATOM 2457 C CA . GLY A 1 309 ? -29.594 -29.344 -2.92 1 33.72 309 GLY A CA 1
ATOM 2458 C C . GLY A 1 309 ? -28.203 -29.344 -2.311 1 33.72 309 GLY A C 1
ATOM 2459 O O . GLY A 1 309 ? -28 -29.891 -1.231 1 33.72 309 GLY A O 1
ATOM 2460 N N . GLN A 1 310 ? -27.047 -29.453 -3.182 1 37.19 310 GLN A N 1
ATOM 2461 C CA . GLN A 1 310 ? -25.734 -29.797 -2.641 1 37.19 310 GLN A CA 1
ATOM 2462 C C . GLN A 1 310 ? -25.188 -28.656 -1.793 1 37.19 310 GLN A C 1
ATOM 2464 O O . GLN A 1 310 ? -25.391 -27.484 -2.102 1 37.19 310 GLN A O 1
ATOM 2469 N N . ASP A 1 311 ? -24.625 -29 -0.589 1 43.91 311 ASP A N 1
ATOM 2470 C CA . ASP A 1 311 ? -23.875 -28.25 0.415 1 43.91 311 ASP A CA 1
ATOM 2471 C C . ASP A 1 311 ? -22.844 -27.328 -0.24 1 43.91 311 ASP A C 1
ATOM 2473 O O . ASP A 1 311 ? -22.281 -27.656 -1.283 1 43.91 311 ASP A O 1
ATOM 2477 N N . ASP A 1 312 ? -22.906 -25.984 0.015 1 47.56 312 ASP A N 1
ATOM 2478 C CA . ASP A 1 312 ? -21.922 -24.969 -0.346 1 47.56 312 ASP A CA 1
ATOM 2479 C C . ASP A 1 312 ? -20.531 -25.578 -0.538 1 47.56 312 ASP A C 1
ATOM 2481 O O . ASP A 1 312 ? -19.797 -25.172 -1.437 1 47.56 312 ASP A O 1
ATOM 2485 N N . ARG A 1 313 ? -20.344 -26.578 0.167 1 48.31 313 ARG A N 1
ATOM 2486 C CA . ARG A 1 313 ? -19.047 -27.266 0.141 1 48.31 313 ARG A CA 1
ATOM 2487 C C . ARG A 1 313 ? -18.906 -28.094 -1.129 1 48.31 313 ARG A C 1
ATOM 2489 O O . ARG A 1 313 ? -17.812 -28.156 -1.708 1 48.31 313 ARG A O 1
ATOM 2496 N N . SER A 1 314 ? -19.953 -28.781 -1.459 1 47.22 314 SER A N 1
ATOM 2497 C CA . SER A 1 314 ? -19.906 -29.609 -2.65 1 47.22 314 SER A CA 1
ATOM 2498 C C . SER A 1 314 ? -19.766 -28.781 -3.914 1 47.22 314 SER A C 1
ATOM 2500 O O . SER A 1 314 ? -19.016 -29.141 -4.82 1 47.22 314 SER A O 1
ATOM 2502 N N . PHE A 1 315 ? -20.453 -27.703 -3.953 1 48.38 315 PHE A N 1
ATOM 2503 C CA . PHE A 1 315 ? -20.344 -26.812 -5.098 1 48.38 315 PHE A CA 1
ATOM 2504 C C . PHE A 1 315 ? -18.938 -26.234 -5.215 1 48.38 315 PHE A C 1
ATOM 2506 O O . PHE A 1 315 ? -18.391 -26.141 -6.316 1 48.38 315 PHE A O 1
ATOM 2513 N N . ARG A 1 316 ? -18.359 -25.984 -4.078 1 55.06 316 ARG A N 1
ATOM 2514 C CA . ARG A 1 316 ? -17.016 -25.422 -4.07 1 55.06 316 ARG A CA 1
ATOM 2515 C C . ARG A 1 316 ? -15.992 -26.469 -4.508 1 55.06 316 ARG A C 1
ATOM 2517 O O . ARG A 1 316 ? -14.922 -26.125 -5.012 1 55.06 316 ARG A O 1
ATOM 2524 N N . GLN A 1 317 ? -16.438 -27.672 -4.41 1 54.69 317 GLN A N 1
ATOM 2525 C CA . GLN A 1 317 ? -15.523 -28.734 -4.828 1 54.69 317 GLN A CA 1
ATOM 2526 C C . GLN A 1 317 ? -15.305 -28.703 -6.34 1 54.69 317 GLN A C 1
ATOM 2528 O O . GLN A 1 317 ? -14.211 -29.031 -6.816 1 54.69 317 GLN A O 1
ATOM 2533 N N . ILE A 1 318 ? -16.375 -28.25 -7.008 1 49.22 318 ILE A N 1
ATOM 2534 C CA . ILE A 1 318 ? -16.203 -28.281 -8.453 1 49.22 318 ILE A CA 1
ATOM 2535 C C . ILE A 1 318 ? -16 -26.875 -8.984 1 49.22 318 ILE A C 1
ATOM 2537 O O . ILE A 1 318 ? -15.172 -26.641 -9.875 1 49.22 318 ILE A O 1
ATOM 2541 N N . ALA A 1 319 ? -16.734 -25.906 -8.461 1 57.62 319 ALA A N 1
ATOM 2542 C CA . ALA A 1 319 ? -16.688 -24.547 -9.031 1 57.62 319 ALA A CA 1
ATOM 2543 C C . ALA A 1 319 ? -15.445 -23.797 -8.578 1 57.62 319 ALA A C 1
ATOM 2545 O O . ALA A 1 319 ? -14.953 -22.922 -9.281 1 57.62 319 ALA A O 1
ATOM 2546 N N . GLY A 1 320 ? -14.875 -24.219 -7.566 1 65.12 320 GLY A N 1
ATOM 2547 C CA . GLY A 1 320 ? -13.656 -23.594 -7.074 1 65.12 320 GLY A CA 1
ATOM 2548 C C . GLY A 1 320 ? -13.859 -22.156 -6.625 1 65.12 320 GLY A C 1
ATOM 2549 O O . GLY A 1 320 ? -14.984 -21.75 -6.32 1 65.12 320 GLY A O 1
ATOM 2550 N N . TYR A 1 321 ? -12.82 -21.422 -6.359 1 70.5 321 TYR A N 1
ATOM 2551 C CA . TYR A 1 321 ? -12.812 -20.062 -5.82 1 70.5 321 TYR A CA 1
ATOM 2552 C C . TYR A 1 321 ? -12.469 -19.047 -6.898 1 70.5 321 TYR A C 1
ATOM 2554 O O . TYR A 1 321 ? -12.164 -17.891 -6.598 1 70.5 321 TYR A O 1
ATOM 2562 N N . GLY A 1 322 ? -12.523 -19.531 -8.203 1 87.19 322 GLY A N 1
ATOM 2563 C CA . GLY A 1 322 ? -12.281 -18.609 -9.305 1 87.19 322 GLY A CA 1
ATOM 2564 C C . GLY A 1 322 ? -10.812 -18.406 -9.594 1 87.19 322 GLY A C 1
ATOM 2565 O O . GLY A 1 322 ? -10.438 -17.453 -10.281 1 87.19 322 GLY A O 1
ATOM 2566 N N . PHE A 1 323 ? -10 -19.281 -9.062 1 92.06 323 PHE A N 1
ATOM 2567 C CA . PHE A 1 323 ? -8.57 -19.156 -9.297 1 92.06 323 PHE A CA 1
ATOM 2568 C C . PHE A 1 323 ? -8.109 -20.156 -10.359 1 92.06 323 PHE A C 1
ATOM 2570 O O . PHE A 1 323 ? -7.023 -20 -10.93 1 92.06 323 PHE A O 1
ATOM 2577 N N . GLY A 1 324 ? -8.945 -21.109 -10.703 1 93.56 324 GLY A N 1
ATOM 2578 C CA . GLY A 1 324 ? -8.531 -22.234 -11.531 1 93.56 324 GLY A CA 1
ATOM 2579 C C . GLY A 1 324 ? -8.086 -21.812 -12.922 1 93.56 324 GLY A C 1
ATOM 2580 O O . GLY A 1 324 ? -6.957 -22.094 -13.328 1 93.56 324 GLY A O 1
ATOM 2581 N N . LEU A 1 325 ? -8.977 -21.109 -13.617 1 94.62 325 LEU A N 1
ATOM 2582 C CA . LEU A 1 325 ? -8.703 -20.797 -15.016 1 94.62 325 LEU A CA 1
ATOM 2583 C C . LEU A 1 325 ? -7.59 -19.766 -15.141 1 94.62 325 LEU A C 1
ATOM 2585 O O . LEU A 1 325 ? -6.645 -19.953 -15.906 1 94.62 325 LEU A O 1
ATOM 2589 N N . PRO A 1 326 ? -7.645 -18.688 -14.367 1 95.06 326 PRO A N 1
ATOM 2590 C CA . PRO A 1 326 ? -6.523 -17.75 -14.469 1 95.06 326 PRO A CA 1
ATOM 2591 C C . PRO A 1 326 ? -5.191 -18.391 -14.07 1 95.06 326 PRO A C 1
ATOM 2593 O O . PRO A 1 326 ? -4.16 -18.109 -14.695 1 95.06 326 PRO A O 1
ATOM 2596 N N . LEU A 1 327 ? -5.172 -19.203 -13.055 1 96.06 327 LEU A N 1
ATOM 2597 C CA . LEU A 1 327 ? -3.947 -19.875 -12.625 1 96.06 327 LEU A CA 1
ATOM 2598 C C . LEU A 1 327 ? -3.455 -20.844 -13.695 1 96.06 327 LEU A C 1
ATOM 2600 O O . LEU A 1 327 ? -2.246 -20.984 -13.906 1 96.06 327 LEU A O 1
ATOM 2604 N N . SER A 1 328 ? -4.359 -21.5 -14.352 1 96.94 328 SER A N 1
ATOM 2605 C CA . SER A 1 328 ? -3.982 -22.391 -15.453 1 96.94 328 SER A CA 1
ATOM 2606 C C . SER A 1 328 ? -3.252 -21.625 -16.547 1 96.94 328 SER A C 1
ATOM 2608 O O . SER A 1 328 ? -2.293 -22.125 -17.141 1 96.94 328 SER A O 1
ATOM 2610 N N . ARG A 1 329 ? -3.742 -20.484 -16.797 1 96.75 329 ARG A N 1
ATOM 2611 C CA . ARG A 1 329 ? -3.09 -19.672 -17.828 1 96.75 329 ARG A CA 1
ATOM 2612 C C . ARG A 1 329 ? -1.675 -19.297 -17.422 1 96.75 329 ARG A C 1
ATOM 2614 O O . ARG A 1 329 ? -0.767 -19.25 -18.25 1 96.75 329 ARG A O 1
ATOM 2621 N N . VAL A 1 330 ? -1.484 -18.984 -16.125 1 95.75 330 VAL A N 1
ATOM 2622 C CA . VAL A 1 330 ? -0.153 -18.688 -15.609 1 95.75 330 VAL A CA 1
ATOM 2623 C C . VAL A 1 330 ? 0.76 -19.906 -15.805 1 95.75 330 VAL A C 1
ATOM 2625 O O . VAL A 1 330 ? 1.907 -19.75 -16.234 1 95.75 330 VAL A O 1
ATOM 2628 N N . TYR A 1 331 ? 0.288 -21.078 -15.531 1 95.19 331 TYR A N 1
ATOM 2629 C CA . TYR A 1 331 ? 1.05 -22.312 -15.727 1 95.19 331 TYR A CA 1
ATOM 2630 C C . TYR A 1 331 ? 1.438 -22.484 -17.188 1 95.19 331 TYR A C 1
ATOM 2632 O O . TYR A 1 331 ? 2.561 -22.891 -17.5 1 95.19 331 TYR A O 1
ATOM 2640 N N . ALA A 1 332 ? 0.528 -22.172 -18.062 1 95.62 332 ALA A N 1
ATOM 2641 C CA . ALA A 1 332 ? 0.798 -22.312 -19.484 1 95.62 332 ALA A CA 1
ATOM 2642 C C . ALA A 1 332 ? 1.855 -21.312 -19.938 1 95.62 332 ALA A C 1
ATOM 2644 O O . ALA A 1 332 ? 2.803 -21.672 -20.641 1 95.62 332 ALA A O 1
ATOM 2645 N N . GLN A 1 333 ? 1.697 -20.125 -19.453 1 94.5 333 GLN A N 1
ATOM 2646 C CA . GLN A 1 333 ? 2.553 -19.031 -19.922 1 94.5 333 GLN A CA 1
ATOM 2647 C C . GLN A 1 333 ? 3.961 -19.172 -19.344 1 94.5 333 GLN A C 1
ATOM 2649 O O . GLN A 1 333 ? 4.914 -18.609 -19.891 1 94.5 333 GLN A O 1
ATOM 2654 N N . TYR A 1 334 ? 4.094 -19.906 -18.266 1 92.69 334 TYR A N 1
ATOM 2655 C CA . TYR A 1 334 ? 5.383 -20.016 -17.594 1 92.69 334 TYR A CA 1
ATOM 2656 C C . TYR A 1 334 ? 6.449 -20.547 -18.562 1 92.69 334 TYR A C 1
ATOM 2658 O O . TYR A 1 334 ? 7.586 -20.062 -18.547 1 92.69 334 TYR A O 1
ATOM 2666 N N . PHE A 1 335 ? 6.113 -21.516 -19.391 1 89.56 335 PHE A N 1
ATOM 2667 C CA . PHE A 1 335 ? 7.078 -22.031 -20.359 1 89.56 335 PHE A CA 1
ATOM 2668 C C . PHE A 1 335 ? 6.684 -21.672 -21.781 1 89.56 335 PHE A C 1
ATOM 2670 O O . PHE A 1 335 ? 6.902 -22.453 -22.719 1 89.56 335 PHE A O 1
ATOM 2677 N N . GLY A 1 336 ? 5.957 -20.578 -21.938 1 89.81 336 GLY A N 1
ATOM 2678 C CA . GLY A 1 336 ? 5.793 -19.969 -23.25 1 89.81 336 GLY A CA 1
ATOM 2679 C C . GLY A 1 336 ? 4.496 -20.375 -23.938 1 89.81 336 GLY A C 1
ATOM 2680 O O . GLY A 1 336 ? 4.262 -20.016 -25.094 1 89.81 336 GLY A O 1
ATOM 2681 N N . GLY A 1 337 ? 3.662 -21.062 -23.328 1 93.38 337 GLY A N 1
ATOM 2682 C CA . GLY A 1 337 ? 2.346 -21.391 -23.844 1 93.38 337 GLY A CA 1
ATOM 2683 C C . GLY A 1 337 ? 1.293 -20.359 -23.516 1 93.38 337 GLY A C 1
ATOM 2684 O O . GLY A 1 337 ? 1.623 -19.219 -23.188 1 93.38 337 GLY A O 1
ATOM 2685 N N . ASP A 1 338 ? -0.014 -20.781 -23.75 1 95.5 338 ASP A N 1
ATOM 2686 C CA . ASP A 1 338 ? -1.139 -19.922 -23.422 1 95.5 338 ASP A CA 1
ATOM 2687 C C . ASP A 1 338 ? -2.459 -20.688 -23.484 1 95.5 338 ASP A C 1
ATOM 2689 O O . ASP A 1 338 ? -2.492 -21.844 -23.906 1 95.5 338 ASP A O 1
ATOM 2693 N N . ILE A 1 339 ? -3.51 -20.031 -22.969 1 97.25 339 ILE A N 1
ATOM 2694 C CA . ILE A 1 339 ? -4.863 -20.562 -23.078 1 97.25 339 ILE A CA 1
ATOM 2695 C C . ILE A 1 339 ? -5.766 -19.547 -23.781 1 97.25 339 ILE A C 1
ATOM 2697 O O . ILE A 1 339 ? -5.762 -18.359 -23.438 1 97.25 339 ILE A O 1
ATOM 2701 N N . HIS A 1 340 ? -6.473 -19.969 -24.75 1 97.06 340 HIS A N 1
ATOM 2702 C CA . HIS A 1 340 ? -7.461 -19.156 -25.453 1 97.06 340 HIS A CA 1
ATOM 2703 C C . HIS A 1 340 ? -8.852 -19.766 -25.359 1 97.06 340 HIS A C 1
ATOM 2705 O O . HIS A 1 340 ? -9 -21 -25.406 1 97.06 340 HIS A O 1
ATOM 2711 N N . VAL A 1 341 ? -9.844 -18.875 -25.219 1 97.5 341 VAL A N 1
ATOM 2712 C CA . VAL A 1 341 ? -11.219 -19.344 -25.062 1 97.5 341 VAL A CA 1
ATOM 2713 C C . VAL A 1 341 ? -12.102 -18.734 -26.156 1 97.5 341 VAL A C 1
ATOM 2715 O O . VAL A 1 341 ? -12.055 -17.516 -26.391 1 97.5 341 VAL A O 1
ATOM 2718 N N . GLN A 1 342 ? -12.781 -19.547 -26.875 1 96.56 342 GLN A N 1
ATOM 2719 C CA . GLN A 1 342 ? -13.812 -19.141 -27.828 1 96.56 342 GLN A CA 1
ATOM 2720 C C . GLN A 1 342 ? -15.172 -19.719 -27.438 1 96.56 342 GLN A C 1
ATOM 2722 O O . GLN A 1 342 ? -15.328 -20.938 -27.328 1 96.56 342 GLN A O 1
ATOM 2727 N N . SER A 1 343 ? -16.125 -18.828 -27.234 1 96.31 343 SER A N 1
ATOM 2728 C CA . SER A 1 343 ? -17.422 -19.266 -26.75 1 96.31 343 SER A CA 1
ATOM 2729 C C . SER A 1 343 ? -18.547 -18.75 -27.656 1 96.31 343 SER A C 1
ATOM 2731 O O . SER A 1 343 ? -18.469 -17.625 -28.172 1 96.31 343 SER A O 1
ATOM 2733 N N . MET A 1 344 ? -19.453 -19.562 -27.938 1 94.12 344 MET A N 1
ATOM 2734 C CA . MET A 1 344 ? -20.656 -19.203 -28.672 1 94.12 344 MET A CA 1
ATOM 2735 C C . MET A 1 344 ? -21.906 -19.406 -27.828 1 94.12 344 MET A C 1
ATOM 2737 O O . MET A 1 344 ? -22.25 -20.547 -27.5 1 94.12 344 MET A O 1
ATOM 2741 N N . ARG A 1 345 ? -22.562 -18.281 -27.578 1 93.44 345 ARG A N 1
ATOM 2742 C CA . ARG A 1 345 ? -23.766 -18.344 -26.766 1 93.44 345 ARG A CA 1
ATOM 2743 C C . ARG A 1 345 ? -24.828 -19.234 -27.406 1 93.44 345 ARG A C 1
ATOM 2745 O O . ARG A 1 345 ? -25.078 -19.141 -28.609 1 93.44 345 ARG A O 1
ATOM 2752 N N . GLY A 1 346 ? -25.422 -20.078 -26.547 1 93.69 346 GLY A N 1
ATOM 2753 C CA . GLY A 1 346 ? -26.453 -20.984 -27.047 1 93.69 346 GLY A CA 1
ATOM 2754 C C . GLY A 1 346 ? -25.875 -22.297 -27.562 1 93.69 346 GLY A C 1
ATOM 2755 O O . GLY A 1 346 ? -26.625 -23.219 -27.875 1 93.69 346 GLY A O 1
ATOM 2756 N N . TYR A 1 347 ? -24.641 -22.422 -27.656 1 95.62 347 TYR A N 1
ATOM 2757 C CA . TYR A 1 347 ? -24.016 -23.594 -28.266 1 95.62 347 TYR A CA 1
ATOM 2758 C C . TYR A 1 347 ? -23 -24.219 -27.328 1 95.62 347 TYR A C 1
ATOM 2760 O O . TYR A 1 347 ? -23.297 -25.203 -26.656 1 95.62 347 TYR A O 1
ATOM 2768 N N . GLY A 1 348 ? -21.875 -23.609 -27.141 1 97.56 348 GLY A N 1
ATOM 2769 C CA . GLY A 1 348 ? -20.828 -24.188 -26.312 1 97.56 348 GLY A CA 1
ATOM 2770 C C . GLY A 1 348 ? -19.547 -23.375 -26.297 1 97.56 348 GLY A C 1
ATOM 2771 O O . GLY A 1 348 ? -19.547 -22.203 -26.703 1 97.56 348 GLY A O 1
ATOM 2772 N N . THR A 1 349 ? -18.5 -23.906 -25.719 1 98 349 THR A N 1
ATOM 2773 C CA . THR A 1 349 ? -17.219 -23.234 -25.547 1 98 349 THR A CA 1
ATOM 2774 C C . THR A 1 349 ? -16.078 -24.125 -26 1 98 349 THR A C 1
ATOM 2776 O O . THR A 1 349 ? -16.062 -25.328 -25.719 1 98 349 THR A O 1
ATOM 2779 N N . ASP A 1 350 ? -15.125 -23.531 -26.766 1 98.25 350 ASP A N 1
ATOM 2780 C CA . ASP A 1 350 ? -13.852 -24.156 -27.125 1 98.25 350 ASP A CA 1
ATOM 2781 C C . ASP A 1 350 ? -12.695 -23.516 -26.344 1 98.25 350 ASP A C 1
ATOM 2783 O O . ASP A 1 350 ? -12.523 -22.297 -26.391 1 98.25 350 ASP A O 1
ATOM 2787 N N . VAL A 1 351 ? -12.008 -24.359 -25.641 1 98.62 351 VAL A N 1
ATOM 2788 C CA . VAL A 1 351 ? -10.805 -23.906 -24.953 1 98.62 351 VAL A CA 1
ATOM 2789 C C . VAL A 1 351 ? -9.562 -24.484 -25.625 1 98.62 351 VAL A C 1
ATOM 2791 O O . VAL A 1 351 ? -9.492 -25.703 -25.844 1 98.62 351 VAL A O 1
ATOM 2794 N N . TYR A 1 352 ? -8.609 -23.609 -25.938 1 98.06 352 TYR A N 1
ATOM 2795 C CA . TYR A 1 352 ? -7.359 -24.016 -26.578 1 98.06 352 TYR A CA 1
ATOM 2796 C C . TYR A 1 352 ? -6.188 -23.859 -25.609 1 98.06 352 TYR A C 1
ATOM 2798 O O . TYR A 1 352 ? -5.867 -22.75 -25.188 1 98.06 352 TYR A O 1
ATOM 2806 N N . LEU A 1 353 ? -5.605 -24.969 -25.266 1 98.12 353 LEU A N 1
ATOM 2807 C CA . LEU A 1 353 ? -4.359 -24.984 -24.5 1 98.12 353 LEU A CA 1
ATOM 2808 C C . LEU A 1 353 ? -3.162 -25.188 -25.422 1 98.12 353 LEU A C 1
ATOM 2810 O O . LEU A 1 353 ? -3.016 -26.25 -26.031 1 98.12 353 LEU A O 1
ATOM 2814 N N . ASN A 1 354 ? -2.32 -24.156 -25.516 1 95.75 354 ASN A N 1
ATOM 2815 C CA . ASN A 1 354 ? -1.113 -24.219 -26.328 1 95.75 354 ASN A CA 1
ATOM 2816 C C . ASN A 1 354 ? 0.134 -24.422 -25.484 1 95.75 354 ASN A C 1
ATOM 2818 O O . ASN A 1 354 ? 0.354 -23.688 -24.516 1 95.75 354 ASN A O 1
ATOM 2822 N N . ILE A 1 355 ? 0.926 -25.438 -25.797 1 94 355 ILE A N 1
ATOM 2823 C CA . ILE A 1 355 ? 2.16 -25.734 -25.078 1 94 355 ILE A CA 1
ATOM 2824 C C . ILE A 1 355 ? 3.34 -25.703 -26.047 1 94 355 ILE A C 1
ATOM 2826 O O . ILE A 1 355 ? 3.271 -26.281 -27.141 1 94 355 ILE A O 1
ATOM 2830 N N . ASN A 1 356 ? 4.395 -25.016 -25.672 1 83.44 356 ASN A N 1
ATOM 2831 C CA . ASN A 1 356 ? 5.625 -25.062 -26.453 1 83.44 356 ASN A CA 1
ATOM 2832 C C . ASN A 1 356 ? 6.359 -26.391 -26.25 1 83.44 356 ASN A C 1
ATOM 2834 O O . ASN A 1 356 ? 6.766 -26.719 -25.141 1 83.44 356 ASN A O 1
ATOM 2838 N N . HIS A 1 357 ? 6.566 -27.172 -27.25 1 73.31 357 HIS A N 1
ATOM 2839 C CA . HIS A 1 357 ? 7.074 -28.531 -27.109 1 73.31 357 HIS A CA 1
ATOM 2840 C C . HIS A 1 357 ? 8.578 -28.578 -27.375 1 73.31 357 HIS A C 1
ATOM 2842 O O . HIS A 1 357 ? 9.227 -29.578 -27.047 1 73.31 357 HIS A O 1
ATOM 2848 N N . LEU A 1 358 ? 9.125 -27.531 -27.828 1 69.12 358 LEU A N 1
ATOM 2849 C CA . LEU A 1 358 ? 10.547 -27.578 -28.125 1 69.12 358 LEU A CA 1
ATOM 2850 C C . LEU A 1 358 ? 11.375 -27.422 -26.844 1 69.12 358 LEU A C 1
ATOM 2852 O O . LEU A 1 358 ? 12.523 -27.875 -26.797 1 69.12 358 LEU A O 1
ATOM 2856 N N . GLY A 1 359 ? 10.758 -26.906 -25.969 1 72.62 359 GLY A N 1
ATOM 2857 C CA . GLY A 1 359 ? 11.422 -26.734 -24.672 1 72.62 359 GLY A CA 1
ATOM 2858 C C . GLY A 1 359 ? 12.523 -25.703 -24.703 1 72.62 359 GLY A C 1
ATOM 2859 O O . GLY A 1 359 ? 13.422 -25.719 -23.859 1 72.62 359 GLY A O 1
ATOM 2860 N N . ASP A 1 360 ? 12.547 -24.891 -25.703 1 73.88 360 ASP A N 1
ATOM 2861 C CA . ASP A 1 360 ? 13.625 -23.922 -25.891 1 73.88 360 ASP A CA 1
ATOM 2862 C C . ASP A 1 360 ? 13.188 -22.516 -25.469 1 73.88 360 ASP A C 1
ATOM 2864 O O . ASP A 1 360 ? 13.945 -21.562 -25.609 1 73.88 360 ASP A O 1
ATOM 2868 N N . VAL A 1 361 ? 11.992 -22.5 -24.969 1 74.56 361 VAL A N 1
ATOM 2869 C CA . VAL A 1 361 ? 11.484 -21.203 -24.578 1 74.56 361 VAL A CA 1
ATOM 2870 C C . VAL A 1 361 ? 11.867 -20.906 -23.125 1 74.56 361 VAL A C 1
ATOM 2872 O O . VAL A 1 361 ? 11.742 -21.781 -22.266 1 74.56 361 VAL A O 1
ATOM 2875 N N . LEU A 1 362 ? 12.344 -19.672 -22.938 1 75.31 362 LEU A N 1
ATOM 2876 C CA . LEU A 1 362 ? 12.695 -19.234 -21.594 1 75.31 362 LEU A CA 1
ATOM 2877 C C . LEU A 1 362 ? 11.445 -19.062 -20.734 1 75.31 362 LEU A C 1
ATOM 2879 O O . LEU A 1 362 ? 10.422 -18.562 -21.219 1 75.31 362 LEU A O 1
ATOM 2883 N N . GLU A 1 363 ? 11.547 -19.484 -19.484 1 82.12 363 GLU A N 1
ATOM 2884 C CA . GLU A 1 363 ? 10.453 -19.281 -18.547 1 82.12 363 GLU A CA 1
ATOM 2885 C C . GLU A 1 363 ? 10.07 -17.812 -18.438 1 82.12 363 GLU A C 1
ATOM 2887 O O . GLU A 1 363 ? 10.922 -16.922 -18.609 1 82.12 363 GLU A O 1
ATOM 2892 N N . PHE A 1 364 ? 8.82 -17.594 -18.172 1 74.12 364 PHE A N 1
ATOM 2893 C CA . PHE A 1 364 ? 8.328 -16.234 -17.953 1 74.12 364 PHE A CA 1
ATOM 2894 C C . PHE A 1 364 ? 8.758 -15.719 -16.578 1 74.12 364 PHE A C 1
ATOM 2896 O O . PHE A 1 364 ? 8.555 -16.391 -15.57 1 74.12 364 PHE A O 1
ATOM 2903 N N . THR A 1 365 ? 9.43 -14.523 -16.531 1 74.38 365 THR A N 1
ATOM 2904 C CA . THR A 1 365 ? 9.922 -14.008 -15.266 1 74.38 365 THR A CA 1
ATOM 2905 C C . THR A 1 365 ? 9.109 -12.789 -14.828 1 74.38 365 THR A C 1
ATOM 2907 O O . THR A 1 365 ? 9.219 -12.344 -13.68 1 74.38 365 THR A O 1
ATOM 2910 N N . GLY A 1 366 ? 8.133 -12.359 -15.547 1 61.44 366 GLY A N 1
ATOM 2911 C CA . GLY A 1 366 ? 7.316 -11.203 -15.195 1 61.44 366 GLY A CA 1
ATOM 2912 C C . GLY A 1 366 ? 8.055 -9.891 -15.32 1 61.44 366 GLY A C 1
ATOM 2913 O O . GLY A 1 366 ? 7.477 -8.82 -15.109 1 61.44 366 GLY A O 1
ATOM 2914 N N . ASP A 1 367 ? 9.422 -9.836 -15.336 1 59.25 367 ASP A N 1
ATOM 2915 C CA . ASP A 1 367 ? 10.258 -8.641 -15.281 1 59.25 367 ASP A CA 1
ATOM 2916 C C . ASP A 1 367 ? 9.977 -7.723 -16.469 1 59.25 367 ASP A C 1
ATOM 2918 O O . ASP A 1 367 ? 10.156 -6.508 -16.375 1 59.25 367 ASP A O 1
ATOM 2922 N N . GLU A 1 368 ? 9.617 -8.273 -17.547 1 52.53 368 GLU A N 1
ATOM 2923 C CA . GLU A 1 368 ? 9.438 -7.379 -18.688 1 52.53 368 GLU A CA 1
ATOM 2924 C C . GLU A 1 368 ? 8.359 -6.336 -18.391 1 52.53 368 GLU A C 1
ATOM 2926 O O . GLU A 1 368 ? 8.445 -5.199 -18.875 1 52.53 368 GLU A O 1
ATOM 2931 N N . SER A 1 369 ? 7.516 -6.695 -17.625 1 47.06 369 SER A N 1
ATOM 2932 C CA . SER A 1 369 ? 6.48 -5.719 -17.281 1 47.06 369 SER A CA 1
ATOM 2933 C C . SER A 1 369 ? 6.988 -4.703 -16.266 1 47.06 369 SER A C 1
ATOM 2935 O O . SER A 1 369 ? 6.578 -3.541 -16.281 1 47.06 369 SER A O 1
ATOM 2937 N N . ARG A 1 370 ? 7.891 -5.105 -15.422 1 47.94 370 ARG A N 1
ATOM 2938 C CA . ARG A 1 370 ? 8.422 -4.219 -14.398 1 47.94 370 ARG A CA 1
ATOM 2939 C C . ARG A 1 370 ? 9.344 -3.162 -15.008 1 47.94 370 ARG A C 1
ATOM 2941 O O . ARG A 1 370 ? 9.32 -2.002 -14.594 1 47.94 370 ARG A O 1
ATOM 2948 N N . GLU A 1 371 ? 10.32 -3.588 -15.773 1 44.91 371 GLU A N 1
ATOM 2949 C CA . GLU A 1 371 ? 11.188 -2.627 -16.453 1 44.91 371 GLU A CA 1
ATOM 2950 C C . GLU A 1 371 ? 10.375 -1.526 -17.125 1 44.91 371 GLU A C 1
ATOM 2952 O O . GLU A 1 371 ? 10.789 -0.365 -17.141 1 44.91 371 GLU A O 1
ATOM 2957 N N . ALA A 1 372 ? 9.344 -2.072 -17.578 1 42.47 372 ALA A N 1
ATOM 2958 C CA . ALA A 1 372 ? 8.516 -1.037 -18.203 1 42.47 372 ALA A CA 1
ATOM 2959 C C . ALA A 1 372 ? 7.949 -0.088 -17.141 1 42.47 372 ALA A C 1
ATOM 2961 O O . ALA A 1 372 ? 7.883 1.124 -17.359 1 42.47 372 ALA A O 1
ATOM 2962 N N . LYS A 1 373 ? 7.691 -0.56 -16.078 1 46.41 373 LYS A N 1
ATOM 2963 C CA . LYS A 1 373 ? 7.09 0.266 -15.039 1 46.41 373 LYS A CA 1
ATOM 2964 C C . LYS A 1 373 ? 8.133 1.142 -14.359 1 46.41 373 LYS A C 1
ATOM 2966 O O . LYS A 1 373 ? 7.855 2.287 -14 1 46.41 373 LYS A O 1
ATOM 2971 N N . LEU A 1 374 ? 9.398 0.663 -14.094 1 45.81 374 LEU A N 1
ATOM 2972 C CA . LEU A 1 374 ? 10.492 1.417 -13.492 1 45.81 374 LEU A CA 1
ATOM 2973 C C . LEU A 1 374 ? 10.977 2.514 -14.438 1 45.81 374 LEU A C 1
ATOM 2975 O O . LEU A 1 374 ? 11.516 3.529 -13.992 1 45.81 374 LEU A O 1
ATOM 2979 N N . GLN A 1 375 ? 11.086 2.193 -15.672 1 39.41 375 GLN A N 1
ATOM 2980 C CA . GLN A 1 375 ? 11.547 3.184 -16.641 1 39.41 375 GLN A CA 1
ATOM 2981 C C . GLN A 1 375 ? 10.484 4.25 -16.891 1 39.41 375 GLN A C 1
ATOM 2983 O O . GLN A 1 375 ? 10.766 5.273 -17.516 1 39.41 375 GLN A O 1
ATOM 2988 N N . ASP A 1 376 ? 9.32 3.898 -16.516 1 35.81 376 ASP A N 1
ATOM 2989 C CA . ASP A 1 376 ? 8.305 4.926 -16.719 1 35.81 376 ASP A CA 1
ATOM 2990 C C . ASP A 1 376 ? 8.398 6.012 -15.648 1 35.81 376 ASP A C 1
ATOM 2992 O O . ASP A 1 376 ? 8.32 5.723 -14.453 1 35.81 376 ASP A O 1
ATOM 2996 N N . PRO A 1 377 ? 9.023 6.996 -15.93 1 40.31 377 PRO A N 1
ATOM 2997 C CA . PRO A 1 377 ? 9.234 8.156 -15.062 1 40.31 377 PRO A CA 1
ATOM 2998 C C . PRO A 1 377 ? 8.039 8.43 -14.148 1 40.31 377 PRO A C 1
ATOM 3000 O O . PRO A 1 377 ? 8.195 9.047 -13.086 1 40.31 377 PRO A O 1
ATOM 3003 N N . HIS A 1 378 ? 6.93 7.98 -14.602 1 38.47 378 HIS A N 1
ATOM 3004 C CA . HIS A 1 378 ? 5.664 8.289 -13.945 1 38.47 378 HIS A CA 1
ATOM 3005 C C . HIS A 1 378 ? 5.352 7.277 -12.844 1 38.47 378 HIS A C 1
ATOM 3007 O O . HIS A 1 378 ? 4.289 7.34 -12.219 1 38.47 378 HIS A O 1
ATOM 3013 N N . THR A 1 379 ? 6.199 6.348 -12.688 1 44.31 379 THR A N 1
ATOM 3014 C CA . THR A 1 379 ? 5.809 5.258 -11.797 1 44.31 379 THR A CA 1
ATOM 3015 C C . THR A 1 379 ? 6.043 5.641 -10.336 1 44.31 379 THR A C 1
ATOM 3017 O O . THR A 1 379 ? 7.027 5.219 -9.734 1 44.31 379 THR A O 1
ATOM 3020 N N . ARG A 1 380 ? 6.156 6.816 -10.125 1 46.56 380 ARG A N 1
ATOM 3021 C CA . ARG A 1 380 ? 6.207 7.234 -8.727 1 46.56 380 ARG A CA 1
ATOM 3022 C C . ARG A 1 380 ? 5.051 6.637 -7.93 1 46.56 380 ARG A C 1
ATOM 3024 O O . ARG A 1 380 ? 3.906 6.652 -8.383 1 46.56 380 ARG A O 1
ATOM 3031 N N . LEU A 1 381 ? 5.5 5.793 -6.914 1 50.75 381 LEU A N 1
ATOM 3032 C CA . LEU A 1 381 ? 4.465 5.379 -5.973 1 50.75 381 LEU A CA 1
ATOM 3033 C C . LEU A 1 381 ? 3.658 6.582 -5.492 1 50.75 381 LEU A C 1
ATOM 3035 O O . LEU A 1 381 ? 4.199 7.48 -4.844 1 50.75 381 LEU A O 1
ATOM 3039 N N . VAL A 1 382 ? 2.643 6.992 -6.316 1 40.47 382 VAL A N 1
ATOM 3040 C CA . VAL A 1 382 ? 1.824 8.125 -5.898 1 40.47 382 VAL A CA 1
ATOM 3041 C C . VAL A 1 382 ? 0.896 7.703 -4.762 1 40.47 382 VAL A C 1
ATOM 3043 O O . VAL A 1 382 ? 0.072 6.801 -4.93 1 40.47 382 VAL A O 1
ATOM 3046 N N . ALA A 1 383 ? 1.312 8.094 -3.631 1 44 383 ALA A N 1
ATOM 3047 C CA . ALA A 1 383 ? 0.435 7.883 -2.482 1 44 383 ALA A CA 1
ATOM 3048 C C . ALA A 1 383 ? -0.671 8.93 -2.434 1 44 383 ALA A C 1
ATOM 3050 O O . ALA A 1 383 ? -0.403 10.133 -2.539 1 44 383 ALA A O 1
ATOM 3051 N N . SER A 1 384 ? -1.926 8.586 -2.959 1 37.19 384 SER A N 1
ATOM 3052 C CA . SER A 1 384 ? -3.066 9.492 -2.883 1 37.19 384 SER A CA 1
ATOM 3053 C C . SER A 1 384 ? -3.43 9.805 -1.435 1 37.19 384 SER A C 1
ATOM 3055 O O . SER A 1 384 ? -3.189 8.992 -0.541 1 37.19 384 SER A O 1
ATOM 3057 N N . MET B 1 1 ? -1.87 -7.051 10.984 1 69.75 1 MET B N 1
ATOM 3058 C CA . MET B 1 1 ? -3.264 -7.488 10.945 1 69.75 1 MET B CA 1
ATOM 3059 C C . MET B 1 1 ? -4.203 -6.297 10.805 1 69.75 1 MET B C 1
ATOM 3061 O O . MET B 1 1 ? -3.891 -5.195 11.258 1 69.75 1 MET B O 1
ATOM 3065 N N . LEU B 1 2 ? -5.273 -6.652 10.109 1 72.25 2 LEU B N 1
ATOM 3066 C CA . LEU B 1 2 ? -6.293 -5.621 9.953 1 72.25 2 LEU B CA 1
ATOM 3067 C C . LEU B 1 2 ? -6.844 -5.184 11.305 1 72.25 2 LEU B C 1
ATOM 3069 O O . LEU B 1 2 ? -7.066 -6.016 12.188 1 72.25 2 LEU B O 1
ATOM 3073 N N . PRO B 1 3 ? -7.012 -3.928 11.391 1 78.69 3 PRO B N 1
ATOM 3074 C CA . PRO B 1 3 ? -7.621 -3.455 12.633 1 78.69 3 PRO B CA 1
ATOM 3075 C C . PRO B 1 3 ? -9.031 -4.004 12.852 1 78.69 3 PRO B C 1
ATOM 3077 O O . PRO B 1 3 ? -9.766 -4.215 11.883 1 78.69 3 PRO B O 1
ATOM 3080 N N . ARG B 1 4 ? -9.391 -4.32 14.039 1 78.31 4 ARG B N 1
ATOM 3081 C CA . ARG B 1 4 ? -10.703 -4.852 14.398 1 78.31 4 ARG B CA 1
ATOM 3082 C C . ARG B 1 4 ? -11.82 -3.92 13.93 1 78.31 4 ARG B C 1
ATOM 3084 O O . ARG B 1 4 ? -12.922 -4.371 13.609 1 78.31 4 ARG B O 1
ATOM 3091 N N . SER B 1 5 ? -11.445 -2.654 13.789 1 87.44 5 SER B N 1
ATOM 3092 C CA . SER B 1 5 ? -12.461 -1.651 13.492 1 87.44 5 SER B CA 1
ATOM 3093 C C . SER B 1 5 ? -12.445 -1.271 12.016 1 87.44 5 SER B C 1
ATOM 3095 O O . SER B 1 5 ? -12.859 -0.17 11.648 1 87.44 5 SER B O 1
ATOM 3097 N N . ILE B 1 6 ? -11.945 -2.145 11.273 1 88.12 6 ILE B N 1
ATOM 3098 C CA . ILE B 1 6 ? -11.742 -1.798 9.867 1 88.12 6 ILE B CA 1
ATOM 3099 C C . ILE B 1 6 ? -13.094 -1.514 9.211 1 88.12 6 ILE B C 1
ATOM 3101 O O . ILE B 1 6 ? -13.219 -0.573 8.422 1 88.12 6 ILE B O 1
ATOM 3105 N N . HIS B 1 7 ? -14.086 -2.287 9.523 1 87.38 7 HIS B N 1
ATOM 3106 C CA . HIS B 1 7 ? -15.406 -2.082 8.922 1 87.38 7 HIS B CA 1
ATOM 3107 C C . HIS B 1 7 ? -16.016 -0.766 9.383 1 87.38 7 HIS B C 1
ATOM 3109 O O . HIS B 1 7 ? -16.656 -0.062 8.594 1 87.38 7 HIS B O 1
ATOM 3115 N N . HIS B 1 8 ? -15.781 -0.499 10.625 1 92.44 8 HIS B N 1
ATOM 3116 C CA . HIS B 1 8 ? -16.281 0.758 11.164 1 92.44 8 HIS B CA 1
ATOM 3117 C C . HIS B 1 8 ? -15.57 1.952 10.547 1 92.44 8 HIS B C 1
ATOM 3119 O O . HIS B 1 8 ? -16.188 2.975 10.258 1 92.44 8 HIS B O 1
ATOM 3125 N N . ILE B 1 9 ? -14.25 1.826 10.367 1 93.88 9 ILE B N 1
ATOM 3126 C CA . ILE B 1 9 ? -13.461 2.871 9.727 1 93.88 9 ILE B CA 1
ATOM 3127 C C . ILE B 1 9 ? -14 3.131 8.32 1 93.88 9 ILE B C 1
ATOM 3129 O O . ILE B 1 9 ? -14.234 4.281 7.938 1 93.88 9 ILE B O 1
ATOM 3133 N N . HIS B 1 10 ? -14.289 2.08 7.602 1 89.38 10 HIS B N 1
ATOM 3134 C CA . HIS B 1 10 ? -14.789 2.209 6.238 1 89.38 10 HIS B CA 1
ATOM 3135 C C . HIS B 1 10 ? -16.156 2.887 6.219 1 89.38 10 HIS B C 1
ATOM 3137 O O . HIS B 1 10 ? -16.422 3.73 5.359 1 89.38 10 HIS B O 1
ATOM 3143 N N . ARG B 1 11 ? -16.953 2.535 7.109 1 92.19 11 ARG B N 1
ATOM 3144 C CA . ARG B 1 11 ? -18.297 3.111 7.188 1 92.19 11 ARG B CA 1
ATOM 3145 C C . ARG B 1 11 ? -18.234 4.602 7.504 1 92.19 11 ARG B C 1
ATOM 3147 O O . ARG B 1 11 ? -18.906 5.406 6.859 1 92.19 11 ARG B O 1
ATOM 3154 N N . LEU B 1 12 ? -17.438 4.977 8.438 1 95.12 12 LEU B N 1
ATOM 3155 C CA . LEU B 1 12 ? -17.359 6.371 8.852 1 95.12 12 LEU B CA 1
ATOM 3156 C C . LEU B 1 12 ? -16.609 7.207 7.824 1 95.12 12 LEU B C 1
ATOM 3158 O O . LEU B 1 12 ? -16.875 8.398 7.668 1 95.12 12 LEU B O 1
ATOM 3162 N N . ALA B 1 13 ? -15.672 6.578 7.137 1 93.38 13 ALA B N 1
ATOM 3163 C CA . ALA B 1 13 ? -14.914 7.281 6.105 1 93.38 13 ALA B CA 1
ATOM 3164 C C . ALA B 1 13 ? -15.805 7.656 4.926 1 93.38 13 ALA B C 1
ATOM 3166 O O . ALA B 1 13 ? -15.453 8.523 4.125 1 93.38 13 ALA B O 1
ATOM 3167 N N . ALA B 1 14 ? -16.922 7.016 4.832 1 91.62 14 ALA B N 1
ATOM 3168 C CA . ALA B 1 14 ? -17.859 7.301 3.75 1 91.62 14 ALA B CA 1
ATOM 3169 C C . ALA B 1 14 ? -18.75 8.492 4.098 1 91.62 14 ALA B C 1
ATOM 3171 O O . ALA B 1 14 ? -19.406 9.062 3.219 1 91.62 14 ALA B O 1
ATOM 3172 N N . ARG B 1 15 ? -18.766 8.883 5.32 1 93.94 15 ARG B N 1
ATOM 3173 C CA . ARG B 1 15 ? -19.547 10.039 5.75 1 93.94 15 ARG B CA 1
ATOM 3174 C C . ARG B 1 15 ? -18.812 11.336 5.488 1 93.94 15 ARG B C 1
ATOM 3176 O O . ARG B 1 15 ? -17.594 11.422 5.711 1 93.94 15 ARG B O 1
ATOM 3183 N N . PRO B 1 16 ? -19.484 12.305 5.016 1 93.56 16 PRO B N 1
ATOM 3184 C CA . PRO B 1 16 ? -18.812 13.586 4.773 1 93.56 16 PRO B CA 1
ATOM 3185 C C . PRO B 1 16 ? -18.406 14.289 6.066 1 93.56 16 PRO B C 1
ATOM 3187 O O . PRO B 1 16 ? -19.125 14.242 7.059 1 93.56 16 PRO B O 1
ATOM 3190 N N . ILE B 1 17 ? -17.281 14.914 6.008 1 93.81 17 ILE B N 1
ATOM 3191 C CA . ILE B 1 17 ? -16.797 15.711 7.129 1 93.81 17 ILE B CA 1
ATOM 3192 C C . ILE B 1 17 ? -17.594 17 7.223 1 93.81 17 ILE B C 1
ATOM 3194 O O . ILE B 1 17 ? -17.891 17.641 6.203 1 93.81 17 ILE B O 1
ATOM 3198 N N . GLN B 1 18 ? -17.953 17.391 8.406 1 92.69 18 GLN B N 1
ATOM 3199 C CA . GLN B 1 18 ? -18.656 18.656 8.625 1 92.69 18 GLN B CA 1
ATOM 3200 C C . GLN B 1 18 ? -17.672 19.781 8.961 1 92.69 18 GLN B C 1
ATOM 3202 O O . GLN B 1 18 ? -17.172 19.859 10.078 1 92.69 18 GLN B O 1
ATOM 3207 N N . PRO B 1 19 ? -17.469 20.641 8.023 1 91.94 19 PRO B N 1
ATOM 3208 C CA . PRO B 1 19 ? -16.484 21.703 8.25 1 91.94 19 PRO B CA 1
ATOM 3209 C C . PRO B 1 19 ? -17.016 22.797 9.172 1 91.94 19 PRO B C 1
ATOM 3211 O O . PRO B 1 19 ? -18.234 22.953 9.336 1 91.94 19 PRO B O 1
ATOM 3214 N N . VAL B 1 20 ? -16.125 23.5 9.789 1 90 20 VAL B N 1
ATOM 3215 C CA . VAL B 1 20 ? -16.469 24.609 10.68 1 90 20 VAL B CA 1
ATOM 3216 C C . VAL B 1 20 ? -15.805 25.891 10.188 1 90 20 VAL B C 1
ATOM 3218 O O . VAL B 1 20 ? -14.812 25.859 9.469 1 90 20 VAL B O 1
ATOM 3221 N N . THR B 1 21 ? -16.406 27.016 10.555 1 88 21 THR B N 1
ATOM 3222 C CA . THR B 1 21 ? -15.836 28.328 10.25 1 88 21 THR B CA 1
ATOM 3223 C C . THR B 1 21 ? -15.273 28.969 11.516 1 88 21 THR B C 1
ATOM 3225 O O . THR B 1 21 ? -15.586 28.547 12.625 1 88 21 THR B O 1
ATOM 3228 N N . ILE B 1 22 ? -14.5 29.953 11.273 1 87.88 22 ILE B N 1
ATOM 3229 C CA . ILE B 1 22 ? -13.984 30.734 12.391 1 87.88 22 ILE B CA 1
ATOM 3230 C C . ILE B 1 22 ? -15.141 31.391 13.148 1 87.88 22 ILE B C 1
ATOM 3232 O O . ILE B 1 22 ? -15.141 31.422 14.383 1 87.88 22 ILE B O 1
ATOM 3236 N N . GLN B 1 23 ? -16.141 31.766 12.445 1 86.69 23 GLN B N 1
ATOM 3237 C CA . GLN B 1 23 ? -17.312 32.406 13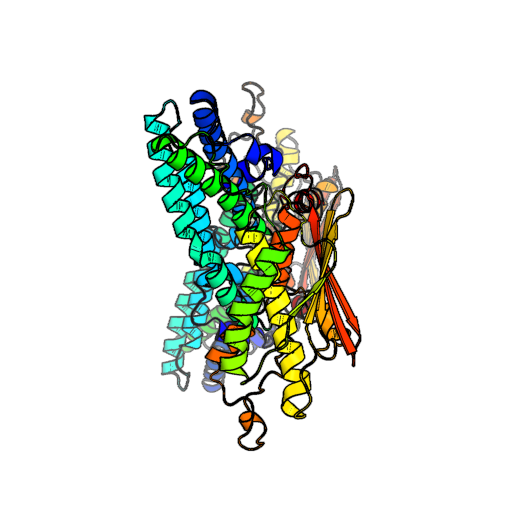.062 1 86.69 23 GLN B CA 1
ATOM 3238 C C . GLN B 1 23 ? -18.047 31.406 13.961 1 86.69 23 GLN B C 1
ATOM 3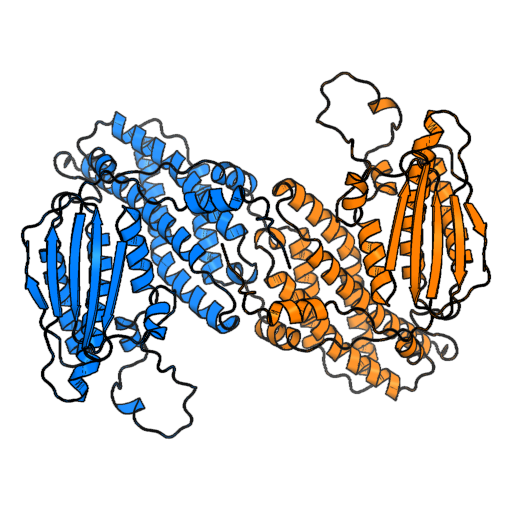240 O O . GLN B 1 23 ? -18.547 31.781 15.031 1 86.69 23 GLN B O 1
ATOM 3245 N N . GLU B 1 24 ? -18.141 30.25 13.469 1 88.12 24 GLU B N 1
ATOM 3246 C CA . GLU B 1 24 ? -18.797 29.219 14.266 1 88.12 24 GLU B CA 1
ATOM 3247 C C . GLU B 1 24 ? -18.016 28.938 15.555 1 88.12 24 GLU B C 1
ATOM 3249 O O . GLU B 1 24 ? -18.609 28.734 16.609 1 88.12 24 GLU B O 1
ATOM 3254 N N . LEU B 1 25 ? -16.766 28.938 15.469 1 89.19 25 LEU B N 1
ATOM 3255 C CA . LEU B 1 25 ? -15.938 28.75 16.656 1 89.19 25 LEU B CA 1
ATOM 3256 C C . LEU B 1 25 ? -16.109 29.891 17.641 1 89.19 25 LEU B C 1
ATOM 3258 O O . LEU B 1 25 ? -16.25 29.672 18.844 1 89.19 25 LEU B O 1
ATOM 3262 N N . LEU B 1 26 ? -16.203 31.047 17.141 1 86.44 26 LEU B N 1
ATOM 3263 C CA . LEU B 1 26 ? -16.375 32.219 17.984 1 86.44 26 LEU B CA 1
ATOM 3264 C C . LEU B 1 26 ? -17.719 32.188 18.703 1 86.44 26 LEU B C 1
ATOM 3266 O O . LEU B 1 26 ? -17.828 32.656 19.828 1 86.44 26 LEU B O 1
ATOM 3270 N N . SER B 1 27 ? -18.672 31.641 18.047 1 85.38 27 SER B N 1
ATOM 3271 C CA . SER B 1 27 ? -20.016 31.562 18.625 1 85.38 27 SER B CA 1
ATOM 3272 C C . SER B 1 27 ? -20.062 30.531 19.75 1 85.38 27 SER B C 1
ATOM 3274 O O . SER B 1 27 ? -20.938 30.594 20.609 1 85.38 27 SER B O 1
ATOM 3276 N N . ARG B 1 28 ? -19.125 29.672 19.719 1 85.38 28 ARG B N 1
ATOM 3277 C CA . ARG B 1 28 ? -19.062 28.641 20.75 1 85.38 28 ARG B CA 1
ATOM 3278 C C . ARG B 1 28 ? -18.094 29.031 21.875 1 85.38 28 ARG B C 1
ATOM 3280 O O . ARG B 1 28 ? -17.203 28.25 22.234 1 85.38 28 ARG B O 1
ATOM 3287 N N . SER B 1 29 ? -18.297 30.172 22.375 1 78.81 29 SER B N 1
ATOM 3288 C CA . SER B 1 29 ? -17.438 30.75 23.406 1 78.81 29 SER B CA 1
ATOM 3289 C C . SER B 1 29 ? -17.891 30.344 24.797 1 78.81 29 SER B C 1
ATOM 3291 O O . SER B 1 29 ? -18.812 29.531 24.938 1 78.81 29 SER B O 1
ATOM 3293 N N . ALA B 1 30 ? -17.172 30.875 25.797 1 74.31 30 ALA B N 1
ATOM 3294 C CA . ALA B 1 30 ? -17.469 30.547 27.188 1 74.31 30 ALA B CA 1
ATOM 3295 C C . ALA B 1 30 ? -18.812 31.141 27.609 1 74.31 30 ALA B C 1
ATOM 3297 O O . ALA B 1 30 ? -19.359 30.766 28.656 1 74.31 30 ALA B O 1
ATOM 3298 N N . ALA B 1 31 ? -19.281 31.906 26.828 1 74.25 31 ALA B N 1
ATOM 3299 C CA . ALA B 1 31 ? -20.547 32.562 27.156 1 74.25 31 ALA B CA 1
ATOM 3300 C C . ALA B 1 31 ? -21.734 31.703 26.797 1 74.25 31 ALA B C 1
ATOM 3302 O O . ALA B 1 31 ? -22.891 32.031 27.109 1 74.25 31 ALA B O 1
ATOM 3303 N N . VAL B 1 32 ? -21.484 30.547 26.375 1 79.44 32 VAL B N 1
ATOM 3304 C CA . VAL B 1 32 ? -22.578 29.719 25.906 1 79.44 32 VAL B CA 1
ATOM 3305 C C . VAL B 1 32 ? -23.266 29.047 27.109 1 79.44 32 VAL B C 1
ATOM 3307 O O . VAL B 1 32 ? -22.703 28.984 28.203 1 79.44 32 VAL B O 1
ATOM 3310 N N . THR B 1 33 ? -24.453 28.625 26.828 1 83.25 33 THR B N 1
ATOM 3311 C CA . THR B 1 33 ? -25.219 27.938 27.844 1 83.25 33 THR B CA 1
ATOM 3312 C C . THR B 1 33 ? -24.656 26.547 28.094 1 83.25 33 THR B C 1
ATOM 3314 O O . THR B 1 33 ? -23.875 26.031 27.297 1 83.25 33 THR B O 1
ATOM 3317 N N . ASP B 1 34 ? -25.047 25.984 29.266 1 88.19 34 ASP B N 1
ATOM 3318 C CA . ASP B 1 34 ? -24.656 24.625 29.578 1 88.19 34 ASP B CA 1
ATOM 3319 C C . ASP B 1 34 ? -25.156 23.641 28.531 1 88.19 34 ASP B C 1
ATOM 3321 O O . ASP B 1 34 ? -24.469 22.688 28.188 1 88.19 34 ASP B O 1
ATOM 3325 N N . ARG B 1 35 ? -26.297 23.953 28.141 1 91.25 35 ARG B N 1
ATOM 3326 C CA . ARG B 1 35 ? -26.891 23.078 27.125 1 91.25 35 ARG B CA 1
ATOM 3327 C C . ARG B 1 35 ? -26.078 23.141 25.828 1 91.25 35 ARG B C 1
ATOM 3329 O O . ARG B 1 35 ? -25.812 22.109 25.219 1 91.25 35 ARG B O 1
ATOM 3336 N N . SER B 1 36 ? -25.734 24.297 25.453 1 91.25 36 SER B N 1
ATOM 3337 C CA . SER B 1 36 ? -24.969 24.484 24.234 1 91.25 36 SER B CA 1
ATOM 3338 C C . SER B 1 36 ? -23.578 23.844 24.359 1 91.25 36 SER B C 1
ATOM 3340 O O . SER B 1 36 ? -23.062 23.266 23.391 1 91.25 36 SER B O 1
ATOM 3342 N N . HIS B 1 37 ? -23.031 23.969 25.516 1 92.94 37 HIS B N 1
ATOM 3343 C CA . HIS B 1 37 ? -21.719 23.375 25.766 1 92.94 37 HIS B CA 1
ATOM 3344 C C . HIS B 1 37 ? -21.781 21.859 25.703 1 92.94 37 HIS B C 1
ATOM 3346 O O . HIS B 1 37 ? -20.891 21.219 25.141 1 92.94 37 HIS B O 1
ATOM 3352 N N . LEU B 1 38 ? -22.828 21.297 26.25 1 95.12 38 LEU B N 1
ATOM 3353 C CA . LEU B 1 38 ? -23.062 19.859 26.219 1 95.12 38 LEU B CA 1
ATOM 3354 C C . LEU B 1 38 ? -23.25 19.375 24.781 1 95.12 38 LEU B C 1
ATOM 3356 O O . LEU B 1 38 ? -22.688 18.344 24.391 1 95.12 38 LEU B O 1
ATOM 3360 N N . GLN B 1 39 ? -23.969 20.125 24.016 1 94.94 39 GLN B N 1
ATOM 3361 C CA . GLN B 1 39 ? -24.219 19.766 22.625 1 94.94 39 GLN B CA 1
ATOM 3362 C C . GLN B 1 39 ? -22.922 19.812 21.812 1 94.94 39 GLN B C 1
ATOM 3364 O O . GLN B 1 39 ? -22.75 19.016 20.891 1 94.94 39 GLN B O 1
ATOM 3369 N N . HIS B 1 40 ? -22.125 20.781 22.141 1 95.19 40 HIS B N 1
ATOM 3370 C CA . HIS B 1 40 ? -20.844 20.875 21.453 1 95.19 40 HIS B CA 1
ATOM 3371 C C . HIS B 1 40 ? -19.984 19.656 21.734 1 95.19 40 HIS B C 1
ATOM 3373 O O . HIS B 1 40 ? -19.344 19.125 20.828 1 95.19 40 HIS B O 1
ATOM 3379 N N . ALA B 1 41 ? -19.969 19.188 22.953 1 96.94 41 ALA B N 1
ATOM 3380 C CA . ALA B 1 41 ? -19.234 17.984 23.312 1 96.94 41 ALA B CA 1
ATOM 3381 C C . ALA B 1 41 ? -19.766 16.766 22.562 1 96.94 41 ALA B C 1
ATOM 3383 O O . ALA B 1 41 ? -18.984 15.953 22.062 1 96.94 41 ALA B O 1
ATOM 3384 N N . GLN B 1 42 ? -21.062 16.703 22.516 1 97.38 42 GLN B N 1
ATOM 3385 C CA . GLN B 1 42 ? -21.703 15.609 21.781 1 97.38 42 GLN B CA 1
ATOM 3386 C C . GLN B 1 42 ? -21.312 15.633 20.312 1 97.38 42 GLN B C 1
ATOM 3388 O O . GLN B 1 42 ? -21.062 14.586 19.703 1 97.38 42 GLN B O 1
ATOM 3393 N N . TRP B 1 43 ? -21.281 16.781 19.766 1 96.81 43 TRP B N 1
ATOM 3394 C CA . TRP B 1 43 ? -20.938 16.922 18.359 1 96.81 43 TRP B CA 1
ATOM 3395 C C . TRP B 1 43 ? -19.5 16.516 18.094 1 96.81 43 TRP B C 1
ATOM 3397 O O . TRP B 1 43 ? -19.203 15.844 17.094 1 96.81 43 TRP B O 1
ATOM 3407 N N . ILE B 1 44 ? -18.562 16.922 18.922 1 97.38 44 ILE B N 1
ATOM 3408 C CA . ILE B 1 44 ? -17.156 16.562 18.766 1 97.38 44 ILE B CA 1
ATOM 3409 C C . ILE B 1 44 ? -17 15.055 18.828 1 97.38 44 ILE B C 1
ATOM 3411 O O . ILE B 1 44 ? -16.266 14.461 18.031 1 97.38 44 ILE B O 1
ATOM 3415 N N . ARG B 1 45 ? -17.641 14.43 19.781 1 97.56 45 ARG B N 1
ATOM 3416 C CA . ARG B 1 45 ? -17.578 12.977 19.953 1 97.56 45 ARG B CA 1
ATOM 3417 C C . ARG B 1 45 ? -18.016 12.258 18.688 1 97.56 45 ARG B C 1
ATOM 3419 O O . ARG B 1 45 ? -17.484 11.195 18.359 1 97.56 45 ARG B O 1
ATOM 3426 N N . GLN B 1 46 ? -18.922 12.859 18 1 96.5 46 GLN B N 1
ATOM 3427 C CA . GLN B 1 46 ? -19.469 12.234 16.797 1 96.5 46 GLN B CA 1
ATOM 3428 C C . GLN B 1 46 ? -18.641 12.578 15.57 1 96.5 46 GLN B C 1
ATOM 3430 O O . GLN B 1 46 ? -18.438 11.742 14.688 1 96.5 46 GLN B O 1
ATOM 3435 N N . GLU B 1 47 ? -18.141 13.797 15.477 1 96.81 47 GLU B N 1
ATOM 3436 C CA . GLU B 1 47 ? -17.5 14.312 14.273 1 96.81 47 GLU B CA 1
ATOM 3437 C C . GLU B 1 47 ? -16.047 13.867 14.188 1 96.81 47 GLU B C 1
ATOM 3439 O O . GLU B 1 47 ? -15.547 13.555 13.109 1 96.81 47 GLU B O 1
ATOM 3444 N N . MET B 1 48 ? -15.352 13.82 15.258 1 97.31 48 MET B N 1
ATOM 3445 C CA . MET B 1 48 ? -13.906 13.578 15.25 1 97.31 48 MET B CA 1
ATOM 3446 C C . MET B 1 48 ? -13.602 12.172 14.734 1 97.31 48 MET B C 1
ATOM 3448 O O . MET B 1 48 ? -12.664 11.992 13.953 1 97.31 48 MET B O 1
ATOM 3452 N N . PRO B 1 49 ? -14.406 11.102 15.141 1 97.44 49 PRO B N 1
ATOM 3453 C CA . PRO B 1 49 ? -14.156 9.773 14.562 1 97.44 49 PRO B CA 1
ATOM 3454 C C . PRO B 1 49 ? -14.312 9.758 13.047 1 97.44 49 PRO B C 1
ATOM 3456 O O . PRO B 1 49 ? -13.609 9.016 12.359 1 97.44 49 PRO B O 1
ATOM 3459 N N . VAL B 1 50 ? -15.195 10.531 12.508 1 97.38 50 VAL B N 1
ATOM 3460 C CA . VAL B 1 50 ? -15.391 10.609 11.062 1 97.38 50 VAL B CA 1
ATOM 3461 C C . VAL B 1 50 ? -14.125 11.156 10.406 1 97.38 50 VAL B C 1
ATOM 3463 O O . VAL B 1 50 ? -13.641 10.602 9.414 1 97.38 50 VAL B O 1
ATOM 3466 N N . ARG B 1 51 ? -13.547 12.211 10.93 1 96.94 51 ARG B N 1
ATOM 3467 C CA . ARG B 1 51 ? -12.328 12.82 10.414 1 96.94 51 ARG B CA 1
ATOM 3468 C C . ARG B 1 51 ? -11.156 11.852 10.484 1 96.94 51 ARG B C 1
ATOM 3470 O O . ARG B 1 51 ? -10.375 11.742 9.539 1 96.94 51 ARG B O 1
ATOM 3477 N N . LEU B 1 52 ? -11.109 11.18 11.609 1 97.25 52 LEU B N 1
ATOM 3478 C CA . LEU B 1 52 ? -10.039 10.195 11.789 1 97.25 52 LEU B CA 1
ATOM 3479 C C . LEU B 1 52 ? -10.195 9.039 10.812 1 97.25 52 LEU B C 1
ATOM 3481 O O . LEU B 1 52 ? -9.211 8.539 10.266 1 97.25 52 LEU B O 1
ATOM 3485 N N . ALA B 1 53 ? -11.438 8.617 10.625 1 96.69 53 ALA B N 1
ATOM 3486 C CA . ALA B 1 53 ? -11.711 7.504 9.719 1 96.69 53 ALA B CA 1
ATOM 3487 C C . ALA B 1 53 ? -11.25 7.82 8.297 1 96.69 53 ALA B C 1
ATOM 3489 O O . ALA B 1 53 ? -10.727 6.953 7.598 1 96.69 53 ALA B O 1
ATOM 3490 N N . HIS B 1 54 ? -11.469 9.039 7.848 1 95.31 54 HIS B N 1
ATOM 3491 C CA . HIS B 1 54 ? -11.016 9.461 6.527 1 95.31 54 HIS B CA 1
ATOM 3492 C C . HIS B 1 54 ? -9.508 9.273 6.375 1 95.31 54 HIS B C 1
ATOM 3494 O O . HIS B 1 54 ? -9.047 8.75 5.363 1 95.31 54 HIS B O 1
ATOM 3500 N N . ARG B 1 55 ? -8.828 9.695 7.371 1 95.5 55 ARG B N 1
ATOM 3501 C CA . ARG B 1 55 ? -7.375 9.625 7.301 1 95.5 55 ARG B CA 1
ATOM 3502 C C . ARG B 1 55 ? -6.887 8.188 7.426 1 95.5 55 ARG B C 1
ATOM 3504 O O . ARG B 1 55 ? -5.883 7.812 6.816 1 95.5 55 ARG B O 1
ATOM 3511 N N . LEU B 1 56 ? -7.531 7.422 8.32 1 95.5 56 LEU B N 1
ATOM 3512 C CA . LEU B 1 56 ? -7.176 6.012 8.461 1 95.5 56 LEU B CA 1
ATOM 3513 C C . LEU B 1 56 ? -7.406 5.266 7.148 1 95.5 56 LEU B C 1
ATOM 3515 O O . LEU B 1 56 ? -6.605 4.41 6.77 1 95.5 56 LEU B O 1
ATOM 3519 N N . SER B 1 57 ? -8.453 5.586 6.516 1 93.19 57 SER B N 1
ATOM 3520 C CA . SER B 1 57 ? -8.719 4.996 5.211 1 93.19 57 SER B CA 1
ATOM 3521 C C . SER B 1 57 ? -7.609 5.324 4.219 1 93.19 57 SER B C 1
ATOM 3523 O O . SER B 1 57 ? -7.211 4.473 3.42 1 93.19 57 SER B O 1
ATOM 3525 N N . ASP B 1 58 ? -7.125 6.574 4.234 1 93.25 58 ASP B N 1
ATOM 3526 C CA . ASP B 1 58 ? -6.004 6.957 3.387 1 93.25 58 ASP B CA 1
ATOM 3527 C C . ASP B 1 58 ? -4.766 6.121 3.703 1 93.25 58 ASP B C 1
ATOM 3529 O O . ASP B 1 58 ? -4.051 5.691 2.793 1 93.25 58 ASP B O 1
ATOM 3533 N N . TYR B 1 59 ? -4.484 5.93 5.023 1 92.81 59 TYR B N 1
ATOM 3534 C CA . TYR B 1 59 ? -3.359 5.109 5.457 1 92.81 59 TYR B CA 1
ATOM 3535 C C . TYR B 1 59 ? -3.445 3.707 4.863 1 92.81 59 TYR B C 1
ATOM 3537 O O . TYR B 1 59 ? -2.436 3.145 4.434 1 92.81 59 TYR B O 1
ATOM 3545 N N . LEU B 1 60 ? -4.645 3.215 4.91 1 91.06 60 LEU B N 1
ATOM 3546 C CA . LEU B 1 60 ? -4.863 1.838 4.477 1 91.06 60 LEU B CA 1
ATOM 3547 C C . LEU B 1 60 ? -4.59 1.685 2.986 1 91.06 60 LEU B C 1
ATOM 3549 O O . LEU B 1 60 ? -4.324 0.578 2.51 1 91.06 60 LEU B O 1
ATOM 3553 N N . GLN B 1 61 ? -4.559 2.764 2.262 1 90.38 61 GLN B N 1
ATOM 3554 C CA . GLN B 1 61 ? -4.328 2.729 0.822 1 90.38 61 GLN B CA 1
ATOM 3555 C C . GLN B 1 61 ? -2.863 3 0.493 1 90.38 61 GLN B C 1
ATOM 3557 O O . GLN B 1 61 ? -2.432 2.809 -0.646 1 90.38 61 GLN B O 1
ATOM 3562 N N . LEU B 1 62 ? -2.08 3.387 1.458 1 92.75 62 LEU B N 1
ATOM 3563 C CA . LEU B 1 62 ? -0.665 3.646 1.225 1 92.75 62 LEU B CA 1
ATOM 3564 C C . LEU B 1 62 ? 0.083 2.354 0.921 1 92.75 62 LEU B C 1
ATOM 3566 O O . LEU B 1 62 ? -0.33 1.276 1.357 1 92.75 62 LEU B O 1
ATOM 3570 N N . PRO B 1 63 ? 1.151 2.469 0.152 1 91.12 63 PRO B N 1
ATOM 3571 C CA . PRO B 1 63 ? 1.999 1.287 -0.022 1 91.12 63 PRO B CA 1
ATOM 3572 C C . PRO B 1 63 ? 2.457 0.688 1.306 1 91.12 63 PRO B C 1
ATOM 3574 O O . PRO B 1 63 ? 2.771 1.425 2.244 1 91.12 63 PRO B O 1
ATOM 3577 N N . PHE B 1 64 ? 2.545 -0.554 1.341 1 90.88 64 PHE B N 1
ATOM 3578 C CA . PHE B 1 64 ? 2.91 -1.299 2.541 1 90.88 64 PHE B CA 1
ATOM 3579 C C . PHE B 1 64 ? 4.25 -0.822 3.086 1 90.88 64 PHE B C 1
ATOM 3581 O O . PHE B 1 64 ? 4.422 -0.689 4.301 1 90.88 64 PHE B O 1
ATOM 3588 N N . VAL B 1 65 ? 5.195 -0.495 2.266 1 89.94 65 VAL B N 1
ATOM 3589 C CA . VAL B 1 65 ? 6.551 -0.105 2.648 1 89.94 65 VAL B CA 1
ATOM 3590 C C . VAL B 1 65 ? 6.504 1.184 3.467 1 89.94 65 VAL B C 1
ATOM 3592 O O . VAL B 1 65 ? 7.309 1.374 4.383 1 89.94 65 VAL B O 1
ATOM 3595 N N . VAL B 1 66 ? 5.582 2.043 3.172 1 92.81 66 VAL B N 1
ATOM 3596 C CA . VAL B 1 66 ? 5.453 3.322 3.863 1 92.81 66 VAL B CA 1
ATOM 3597 C C . VAL B 1 66 ? 4.977 3.092 5.297 1 92.81 66 VAL B C 1
ATOM 3599 O O . VAL B 1 66 ? 5.562 3.613 6.246 1 92.81 66 VAL B O 1
ATOM 3602 N N . VAL B 1 67 ? 3.973 2.23 5.398 1 92.12 67 VAL B N 1
ATOM 3603 C CA . VAL B 1 67 ? 3.367 2.021 6.711 1 92.12 67 VAL B CA 1
ATOM 3604 C C . VAL B 1 67 ? 4.266 1.122 7.555 1 92.12 67 VAL B C 1
ATOM 3606 O O . VAL B 1 67 ? 4.168 1.118 8.789 1 92.12 67 VAL B O 1
ATOM 3609 N N . CYS B 1 68 ? 5.168 0.392 6.871 1 89.94 68 CYS B N 1
ATOM 3610 C CA . CYS B 1 68 ? 6.129 -0.422 7.605 1 89.94 68 CYS B CA 1
ATOM 3611 C C . CYS B 1 68 ? 7.184 0.45 8.273 1 89.94 68 CYS B C 1
ATOM 3613 O O . CYS B 1 68 ? 7.871 0.005 9.195 1 89.94 68 CYS B O 1
ATOM 3615 N N . ASN B 1 69 ? 7.402 1.68 7.734 1 91.19 69 ASN B N 1
ATOM 3616 C CA . ASN B 1 69 ? 8.289 2.607 8.43 1 91.19 69 ASN B CA 1
ATOM 3617 C C . ASN B 1 69 ? 7.844 2.83 9.875 1 91.19 69 ASN B C 1
ATOM 3619 O O . ASN B 1 69 ? 6.66 3.047 10.133 1 91.19 69 ASN B O 1
ATOM 3623 N N . THR B 1 70 ? 8.766 2.785 10.766 1 92.69 70 THR B N 1
ATOM 3624 C CA . THR B 1 70 ? 8.469 2.812 12.195 1 92.69 70 THR B CA 1
ATOM 3625 C C . THR B 1 70 ? 7.68 4.066 12.562 1 92.69 70 THR B C 1
ATOM 3627 O O . THR B 1 70 ? 6.691 3.994 13.297 1 92.69 70 THR B O 1
ATOM 3630 N N . ARG B 1 71 ? 8.109 5.246 12.094 1 94.19 71 ARG B N 1
ATOM 3631 C CA . ARG B 1 71 ? 7.48 6.52 12.438 1 94.19 71 ARG B CA 1
ATOM 3632 C C . ARG B 1 71 ? 6.078 6.617 11.844 1 94.19 71 ARG B C 1
ATOM 3634 O O . ARG B 1 71 ? 5.137 7.016 12.531 1 94.19 71 ARG B O 1
ATOM 3641 N N . PHE B 1 72 ? 5.918 6.23 10.594 1 94.38 72 PHE B N 1
ATOM 3642 C CA . PHE B 1 72 ? 4.609 6.246 9.953 1 94.38 72 PHE B CA 1
ATOM 3643 C C . PHE B 1 72 ? 3.67 5.25 10.625 1 94.38 72 PHE B C 1
ATOM 3645 O O . PHE B 1 72 ? 2.477 5.523 10.781 1 94.38 72 PHE B O 1
ATOM 3652 N N . ASN B 1 73 ? 4.184 4.109 10.984 1 94.31 73 ASN B N 1
ATOM 3653 C CA . ASN B 1 73 ? 3.385 3.109 11.688 1 94.31 73 ASN B CA 1
ATOM 3654 C C . ASN B 1 73 ? 2.904 3.621 13.039 1 94.31 73 ASN B C 1
ATOM 3656 O O . ASN B 1 73 ? 1.768 3.361 13.438 1 94.31 73 ASN B O 1
ATOM 3660 N N . GLU B 1 74 ? 3.791 4.328 13.703 1 95.06 74 GLU B N 1
ATOM 3661 C CA . GLU B 1 74 ? 3.424 4.891 15 1 95.06 74 GLU B CA 1
ATOM 3662 C C . GLU B 1 74 ? 2.281 5.891 14.867 1 95.06 74 GLU B C 1
ATOM 3664 O O . GLU B 1 74 ? 1.354 5.895 15.68 1 95.06 74 GLU B O 1
ATOM 3669 N N . VAL B 1 75 ? 2.381 6.738 13.914 1 96.31 75 VAL B N 1
ATOM 3670 C CA . VAL B 1 75 ? 1.325 7.727 13.695 1 96.31 75 VAL B CA 1
ATOM 3671 C C . VAL B 1 75 ? 0.019 7.016 13.352 1 96.31 75 VAL B C 1
ATOM 3673 O O . VAL B 1 75 ? -1.052 7.406 13.82 1 96.31 75 VAL B O 1
ATOM 3676 N N . PHE B 1 76 ? 0.073 5.957 12.508 1 95.69 76 PHE B N 1
ATOM 3677 C CA . PHE B 1 76 ? -1.108 5.156 12.203 1 95.69 76 PHE B CA 1
ATOM 3678 C C . PHE B 1 76 ? -1.747 4.633 13.484 1 95.69 76 PHE B C 1
ATOM 3680 O O . PHE B 1 76 ? -2.963 4.738 13.664 1 95.69 76 PHE B O 1
ATOM 3687 N N . ARG B 1 77 ? -0.957 4.148 14.375 1 94.62 77 ARG B N 1
ATOM 3688 C CA . ARG B 1 77 ? -1.443 3.576 15.625 1 94.62 77 ARG B CA 1
ATOM 3689 C C . ARG B 1 77 ? -2.076 4.648 16.5 1 94.62 77 ARG B C 1
ATOM 3691 O O . ARG B 1 77 ? -3.057 4.387 17.203 1 94.62 77 ARG B O 1
ATOM 3698 N N . LEU B 1 78 ? -1.476 5.801 16.5 1 95.81 78 LEU B N 1
ATOM 3699 C CA . LEU B 1 78 ? -2.025 6.906 17.266 1 95.81 78 LEU B CA 1
ATOM 3700 C C . LEU B 1 78 ? -3.406 7.297 16.75 1 95.81 78 LEU B C 1
ATOM 3702 O O . LEU B 1 78 ? -4.328 7.512 17.547 1 95.81 78 LEU B O 1
ATOM 3706 N N . PHE B 1 79 ? -3.547 7.371 15.445 1 96.38 79 PHE B N 1
ATOM 3707 C CA . PHE B 1 79 ? -4.836 7.699 14.852 1 96.38 79 PHE B CA 1
ATOM 3708 C C . PHE B 1 79 ? -5.859 6.605 15.133 1 96.38 79 PHE B C 1
ATOM 3710 O O . PHE B 1 79 ? -7.016 6.895 15.453 1 96.38 79 PHE B O 1
ATOM 3717 N N . LEU B 1 80 ? -5.398 5.355 15 1 95.75 80 LEU B N 1
ATOM 3718 C CA . LEU B 1 80 ? -6.289 4.23 15.273 1 95.75 80 LEU B CA 1
ATOM 3719 C C . LEU B 1 80 ? -6.746 4.238 16.719 1 95.75 80 LEU B C 1
ATOM 3721 O O . LEU B 1 80 ? -7.926 4.016 17.016 1 95.75 80 LEU B O 1
ATOM 3725 N N . HIS B 1 81 ? -5.824 4.492 17.609 1 96.12 81 HIS B N 1
ATOM 3726 C CA . HIS B 1 81 ? -6.145 4.57 19.031 1 96.12 81 HIS B CA 1
ATOM 3727 C C . HIS B 1 81 ? -7.152 5.68 19.312 1 96.12 81 HIS B C 1
ATOM 3729 O O . HIS B 1 81 ? -8.109 5.484 20.062 1 96.12 81 HIS B O 1
ATOM 3735 N N . ALA B 1 82 ? -6.887 6.848 18.75 1 96.94 82 ALA B N 1
ATOM 3736 C CA . ALA B 1 82 ? -7.812 7.965 18.922 1 96.94 82 ALA B CA 1
ATOM 3737 C C . ALA B 1 82 ? -9.203 7.609 18.406 1 96.94 82 ALA B C 1
ATOM 3739 O O . ALA B 1 82 ? -10.211 7.871 19.062 1 96.94 82 ALA B O 1
ATOM 3740 N N . PHE B 1 83 ? -9.273 6.992 17.25 1 97.56 83 PHE B N 1
ATOM 3741 C CA . PHE B 1 83 ? -10.531 6.582 16.625 1 97.56 83 PHE B CA 1
ATOM 3742 C C . PHE B 1 83 ? -11.289 5.617 17.531 1 97.56 83 PHE B C 1
ATOM 3744 O O . PHE B 1 83 ? -12.461 5.836 17.844 1 97.56 83 PHE B O 1
ATOM 3751 N N . GLU B 1 84 ? -10.586 4.598 17.969 1 96.69 84 GLU B N 1
ATOM 3752 C CA . GLU B 1 84 ? -11.211 3.564 18.797 1 96.69 84 GLU B CA 1
ATOM 3753 C C . GLU B 1 84 ? -11.641 4.117 20.156 1 96.69 84 GLU B C 1
ATOM 3755 O O . GLU B 1 84 ? -12.703 3.758 20.672 1 96.69 84 GLU B O 1
ATOM 3760 N N . THR B 1 85 ? -10.82 4.969 20.734 1 96.81 85 THR B N 1
ATOM 3761 C CA . THR B 1 85 ? -11.141 5.586 22.016 1 96.81 85 THR B CA 1
ATOM 3762 C C . THR B 1 85 ? -12.414 6.414 21.922 1 96.81 85 THR B C 1
ATOM 3764 O O . THR B 1 85 ? -13.281 6.332 22.797 1 96.81 85 THR B O 1
ATOM 3767 N N . LEU B 1 86 ? -12.562 7.164 20.875 1 97.06 86 LEU B N 1
ATOM 3768 C CA . LEU B 1 86 ? -13.719 8.039 20.719 1 97.06 86 LEU B CA 1
ATOM 3769 C C . LEU B 1 86 ? -14.969 7.238 20.375 1 97.06 86 LEU B C 1
ATOM 3771 O O . LEU B 1 86 ? -16.047 7.512 20.906 1 97.06 86 LEU B O 1
ATOM 3775 N N . VAL B 1 87 ? -14.812 6.25 19.516 1 95.69 87 VAL B N 1
ATOM 3776 C CA . VAL B 1 87 ? -15.945 5.418 19.125 1 95.69 87 VAL B CA 1
ATOM 3777 C C . VAL B 1 87 ? -16.469 4.645 20.328 1 95.69 87 VAL B C 1
ATOM 3779 O O . VAL B 1 87 ? -17.672 4.438 20.469 1 95.69 87 VAL B O 1
ATOM 3782 N N . ASP B 1 88 ? -15.586 4.27 21.172 1 94.88 88 ASP B N 1
ATOM 3783 C CA . ASP B 1 88 ? -15.953 3.463 22.328 1 94.88 88 ASP B CA 1
ATOM 3784 C C . ASP B 1 88 ? -16.359 4.348 23.5 1 94.88 88 ASP B C 1
ATOM 3786 O O . ASP B 1 88 ? -16.844 3.85 24.531 1 94.88 88 ASP B O 1
ATOM 3790 N N . SER B 1 89 ? -16.188 5.648 23.375 1 95.75 89 SER B N 1
ATOM 3791 C CA . SER B 1 89 ? -16.531 6.543 24.469 1 95.75 89 SER B CA 1
ATOM 3792 C C . SER B 1 89 ? -18.031 6.551 24.734 1 95.75 89 SER B C 1
ATOM 3794 O O . SER B 1 89 ? -18.828 6.492 23.781 1 95.75 89 SER B O 1
ATOM 3796 N N . PRO B 1 90 ? -18.422 6.672 25.984 1 95.25 90 PRO B N 1
ATOM 3797 C CA . PRO B 1 90 ? -19.859 6.672 26.297 1 95.25 90 PRO B CA 1
ATOM 3798 C C . PRO B 1 90 ? -20.562 7.93 25.812 1 95.25 90 PRO B C 1
ATOM 3800 O O . PRO B 1 90 ? -19.922 8.953 25.578 1 95.25 90 PRO B O 1
ATOM 3803 N N . GLU B 1 91 ? -21.844 7.758 25.703 1 96.25 91 GLU B N 1
ATOM 3804 C CA . GLU B 1 91 ? -22.656 8.914 25.328 1 96.25 91 GLU B CA 1
ATOM 3805 C C . GLU B 1 91 ? -22.578 10.008 26.391 1 96.25 91 GLU B C 1
ATOM 3807 O O . GLU B 1 91 ? -22.5 9.719 27.578 1 96.25 91 GLU B O 1
ATOM 3812 N N . ILE B 1 92 ? -22.641 11.211 25.922 1 97.56 92 ILE B N 1
ATOM 3813 C CA . ILE B 1 92 ? -22.562 12.367 26.812 1 97.56 92 ILE B CA 1
ATOM 3814 C C . ILE B 1 92 ? -23.984 12.859 27.109 1 97.56 92 ILE B C 1
ATOM 3816 O O . ILE B 1 92 ? -24.688 13.336 26.219 1 97.56 92 ILE B O 1
ATOM 3820 N N . LYS B 1 93 ? -24.344 12.82 28.344 1 97.06 93 LYS B N 1
ATOM 3821 C CA . LYS B 1 93 ? -25.734 13.125 28.703 1 97.06 93 LYS B CA 1
ATOM 3822 C C . LYS B 1 93 ? -25.797 14.305 29.688 1 97.06 93 LYS B C 1
ATOM 3824 O O . LYS B 1 93 ? -26.812 15 29.75 1 97.06 93 LYS B O 1
ATOM 3829 N N . ASP B 1 94 ? -24.719 14.477 30.484 1 95.94 94 ASP B N 1
ATOM 3830 C CA . ASP B 1 94 ? -24.75 15.539 31.5 1 95.94 94 ASP B CA 1
ATOM 3831 C C . ASP B 1 94 ? -23.359 16.141 31.688 1 95.94 94 ASP B C 1
ATOM 3833 O O . ASP B 1 94 ? -22.438 15.836 30.938 1 95.94 94 ASP B O 1
ATOM 3837 N N . GLU B 1 95 ? -23.297 16.984 32.688 1 93.38 95 GLU B N 1
ATOM 3838 C CA . GLU B 1 95 ? -22.078 17.75 32.906 1 93.38 95 GLU B CA 1
ATOM 3839 C C . GLU B 1 95 ? -20.938 16.844 33.375 1 93.38 95 GLU B C 1
ATOM 3841 O O . GLU B 1 95 ? -19.781 17.094 33.094 1 93.38 95 GLU B O 1
ATOM 3846 N N . ARG B 1 96 ? -21.328 15.883 34.094 1 95.19 96 ARG B N 1
ATOM 3847 C CA . ARG B 1 96 ? -20.328 14.93 34.531 1 95.19 96 ARG B CA 1
ATOM 3848 C C . ARG B 1 96 ? -19.688 14.195 33.375 1 95.19 96 ARG B C 1
ATOM 3850 O O . ARG B 1 96 ? -18.469 13.984 33.344 1 95.19 96 ARG B O 1
ATOM 3857 N N . ASP B 1 97 ? -20.547 13.836 32.469 1 96.94 97 ASP B N 1
ATOM 3858 C CA . ASP B 1 97 ? -20.062 13.188 31.25 1 96.94 97 ASP B CA 1
ATOM 3859 C C . ASP B 1 97 ? -19.156 14.117 30.438 1 96.94 97 ASP B C 1
ATOM 3861 O O . ASP B 1 97 ? -18.172 13.68 29.844 1 96.94 97 ASP B O 1
ATOM 3865 N N . VAL B 1 98 ? -19.531 15.367 30.422 1 96.69 98 VAL B N 1
ATOM 3866 C CA . VAL B 1 98 ? -18.75 16.359 29.688 1 96.69 98 VAL B CA 1
ATOM 3867 C C . VAL B 1 98 ? -17.344 16.438 30.297 1 96.69 98 VAL B C 1
ATOM 3869 O O . VAL B 1 98 ? -16.359 16.516 29.578 1 96.69 98 VAL B O 1
ATOM 3872 N N . GLU B 1 99 ? -17.297 16.422 31.562 1 96 99 GLU B N 1
ATOM 3873 C CA . GLU B 1 99 ? -16.016 16.484 32.25 1 96 99 GLU B CA 1
ATOM 3874 C C . GLU B 1 99 ? -15.156 15.266 31.922 1 96 99 GLU B C 1
ATOM 3876 O O . GLU B 1 99 ? -13.961 15.398 31.656 1 96 99 GLU B O 1
ATOM 3881 N N . GLN B 1 100 ? -15.734 14.141 31.984 1 96.88 100 GLN B N 1
ATOM 3882 C CA . GLN B 1 100 ? -15.008 12.922 31.641 1 96.88 100 GLN B CA 1
ATOM 3883 C C . GLN B 1 100 ? -14.523 12.961 30.203 1 96.88 100 GLN B C 1
ATOM 3885 O O . GLN B 1 100 ? -13.398 12.539 29.906 1 96.88 100 GLN B O 1
ATOM 3890 N N . PHE B 1 101 ? -15.336 13.406 29.359 1 97.81 101 PHE B N 1
ATOM 3891 C CA . PHE B 1 101 ? -14.984 13.523 27.953 1 97.81 101 PHE B CA 1
ATOM 3892 C C . PHE B 1 101 ? -13.828 14.5 27.766 1 97.81 101 PHE B C 1
ATOM 3894 O O . PHE B 1 101 ? -12.938 14.266 26.953 1 97.81 101 PHE B O 1
ATOM 3901 N N . SER B 1 102 ? -13.844 15.586 28.5 1 97.12 102 SER B N 1
ATOM 3902 C CA . SER B 1 102 ? -12.781 16.578 28.406 1 97.12 102 SER B CA 1
ATOM 3903 C C . SER B 1 102 ? -11.43 15.992 28.781 1 97.12 102 SER B C 1
ATOM 3905 O O . SER B 1 102 ? -10.406 16.344 28.188 1 97.12 102 SER B O 1
ATOM 3907 N N . VAL B 1 103 ? -11.414 15.062 29.688 1 96.88 103 VAL B N 1
ATOM 3908 C CA . VAL B 1 103 ? -10.18 14.398 30.109 1 96.88 103 VAL B CA 1
ATOM 3909 C C . VAL B 1 103 ? -9.68 13.5 28.969 1 96.88 103 VAL B C 1
ATOM 3911 O O . VAL B 1 103 ? -8.484 13.516 28.656 1 96.88 103 VAL B O 1
ATOM 3914 N N . THR B 1 104 ? -10.586 12.781 28.422 1 97.25 104 THR B N 1
ATOM 3915 C CA . THR B 1 104 ? -10.25 11.906 27.312 1 97.25 104 THR B CA 1
ATOM 3916 C C . THR B 1 104 ? -9.711 12.719 26.125 1 97.25 104 THR B C 1
ATOM 3918 O O . THR B 1 104 ? -8.695 12.359 25.531 1 97.25 104 THR B O 1
ATOM 3921 N N . LEU B 1 105 ? -10.398 13.789 25.875 1 97.31 105 LEU B N 1
ATOM 3922 C CA . LEU B 1 105 ? -10.031 14.641 24.75 1 97.31 105 LEU B CA 1
ATOM 3923 C C . LEU B 1 105 ? -8.641 15.25 24.969 1 97.31 105 LEU B C 1
ATOM 3925 O O . LEU B 1 105 ? -7.852 15.336 24.016 1 97.31 105 LEU B O 1
ATOM 3929 N N . ARG B 1 106 ? -8.336 15.672 26.125 1 96.94 106 ARG B N 1
ATOM 3930 C CA . ARG B 1 106 ? -7.031 16.234 26.453 1 96.94 106 ARG B CA 1
ATOM 3931 C C . ARG B 1 106 ? -5.922 15.211 26.234 1 96.94 106 ARG B C 1
ATOM 3933 O O . ARG B 1 106 ? -4.855 15.539 25.703 1 96.94 106 ARG B O 1
ATOM 3940 N N . GLY B 1 107 ? -6.199 14.023 26.656 1 96.94 107 GLY B N 1
ATOM 3941 C CA . GLY B 1 107 ? -5.242 12.953 26.438 1 96.94 107 GLY B CA 1
ATOM 3942 C C . GLY B 1 107 ? -4.969 12.688 24.984 1 96.94 107 GLY B C 1
ATOM 3943 O O . GLY B 1 107 ? -3.822 12.461 24.578 1 96.94 107 GLY B O 1
ATOM 3944 N N . LEU B 1 108 ? -5.988 12.695 24.172 1 96.5 108 LEU B N 1
ATOM 3945 C CA . LEU B 1 108 ? -5.852 12.438 22.75 1 96.5 108 LEU B CA 1
ATOM 3946 C C . LEU B 1 108 ? -5.062 13.547 22.078 1 96.5 108 LEU B C 1
ATOM 3948 O O . LEU B 1 108 ? -4.227 13.281 21.203 1 96.5 108 LEU B O 1
ATOM 3952 N N . VAL B 1 109 ? -5.305 14.789 22.453 1 95.12 109 VAL B N 1
ATOM 3953 C CA . VAL B 1 109 ? -4.582 15.922 21.891 1 95.12 109 VAL B CA 1
ATOM 3954 C C . VAL B 1 109 ? -3.096 15.805 22.234 1 95.12 109 VAL B C 1
ATOM 3956 O O . VAL B 1 109 ? -2.242 15.953 21.344 1 95.12 109 VAL B O 1
ATOM 3959 N N . ARG B 1 110 ? -2.768 15.453 23.391 1 94.5 110 ARG B N 1
ATOM 3960 C CA . ARG B 1 110 ? -1.387 15.352 23.844 1 94.5 110 ARG B CA 1
ATOM 3961 C C . ARG B 1 110 ? -0.659 14.211 23.141 1 94.5 110 ARG B C 1
ATOM 3963 O O . ARG B 1 110 ? 0.535 14.312 22.859 1 94.5 110 ARG B O 1
ATOM 3970 N N . SER B 1 111 ? -1.379 13.18 22.891 1 93.62 111 SER B N 1
ATOM 3971 C CA . SER B 1 111 ? -0.767 11.992 22.297 1 93.62 111 SER B CA 1
ATOM 3972 C C . SER B 1 111 ? -0.279 12.273 20.875 1 93.62 111 SER B C 1
ATOM 3974 O O . SER B 1 111 ? 0.591 11.562 20.359 1 93.62 111 SER B O 1
ATOM 3976 N N . THR B 1 112 ? -0.794 13.297 20.234 1 92.5 112 THR B N 1
ATOM 3977 C CA . THR B 1 112 ? -0.442 13.547 18.844 1 92.5 112 THR B CA 1
ATOM 3978 C C . THR B 1 112 ? 0.474 14.766 18.719 1 92.5 112 THR B C 1
ATOM 3980 O O . THR B 1 112 ? 0.669 15.297 17.625 1 92.5 112 THR B O 1
ATOM 3983 N N . ASP B 1 113 ? 1.034 15.211 19.781 1 93.19 113 ASP B N 1
ATOM 3984 C CA . ASP B 1 113 ? 1.863 16.406 19.797 1 93.19 113 ASP B CA 1
ATOM 3985 C C . ASP B 1 113 ? 3.094 16.25 18.906 1 93.19 113 ASP B C 1
ATOM 3987 O O . ASP B 1 113 ? 3.516 17.188 18.234 1 93.19 113 ASP B O 1
ATOM 3991 N N . ASP B 1 114 ? 3.607 15.047 18.859 1 93.5 114 ASP B N 1
ATOM 3992 C CA . ASP B 1 114 ? 4.887 14.828 18.203 1 93.5 114 ASP B CA 1
ATOM 3993 C C . ASP B 1 114 ? 4.688 14.266 16.797 1 93.5 114 ASP B C 1
ATOM 3995 O O . ASP B 1 114 ? 5.648 13.867 16.141 1 93.5 114 ASP B O 1
ATOM 3999 N N . MET B 1 115 ? 3.5 14.219 16.359 1 93.88 115 MET B N 1
ATOM 4000 C CA . MET B 1 115 ? 3.217 13.484 15.141 1 93.88 115 MET B CA 1
ATOM 4001 C C . MET B 1 115 ? 3.902 14.141 13.945 1 93.88 115 MET B C 1
ATOM 4003 O O . MET B 1 115 ? 4.375 13.445 13.039 1 93.88 115 MET B O 1
ATOM 4007 N N . VAL B 1 116 ? 4.008 15.492 13.914 1 92.94 116 VAL B N 1
ATOM 4008 C CA . VAL B 1 116 ? 4.633 16.172 12.789 1 92.94 116 VAL B CA 1
ATOM 4009 C C . VAL B 1 116 ? 6.105 15.773 12.695 1 92.94 116 VAL B C 1
ATOM 4011 O O . VAL B 1 116 ? 6.594 15.438 11.609 1 92.94 116 VAL B O 1
ATOM 4014 N N . HIS B 1 117 ? 6.719 15.797 13.805 1 91.88 117 HIS B N 1
ATOM 4015 C CA . HIS B 1 117 ? 8.125 15.414 13.852 1 91.88 117 HIS B CA 1
ATOM 4016 C C . HIS B 1 117 ? 8.305 13.961 13.422 1 91.88 117 HIS B C 1
ATOM 4018 O O . HIS B 1 117 ? 9.266 13.633 12.719 1 91.88 117 HIS B O 1
ATOM 4024 N N . MET B 1 118 ? 7.426 13.102 13.852 1 94.06 118 MET B N 1
ATOM 4025 C CA . MET B 1 118 ? 7.492 11.688 13.484 1 94.06 118 MET B CA 1
ATOM 4026 C C . MET B 1 118 ? 7.363 11.508 11.977 1 94.06 118 MET B C 1
ATOM 4028 O O . MET B 1 118 ? 8.141 10.773 11.367 1 94.06 118 MET B O 1
ATOM 4032 N N . LEU B 1 119 ? 6.438 12.219 11.422 1 94.88 119 LEU B N 1
ATOM 4033 C CA . LEU B 1 119 ? 6.219 12.094 9.984 1 94.88 119 LEU B CA 1
ATOM 4034 C C . LEU B 1 119 ? 7.395 12.672 9.203 1 94.88 119 LEU B C 1
ATOM 4036 O O . LEU B 1 119 ? 7.777 12.133 8.156 1 94.88 119 LEU B O 1
ATOM 4040 N N . GLN B 1 120 ? 7.953 13.719 9.719 1 91.94 120 GLN B N 1
ATOM 4041 C CA . GLN B 1 120 ? 9.141 14.312 9.109 1 91.94 120 GLN B CA 1
ATOM 4042 C C . GLN B 1 120 ? 10.297 13.32 9.062 1 91.94 120 GLN B C 1
ATOM 4044 O O . GLN B 1 120 ? 10.922 13.133 8.016 1 91.94 120 GLN B O 1
ATOM 4049 N N . GLU B 1 121 ? 10.539 12.703 10.172 1 91.31 121 GLU B N 1
ATOM 4050 C CA . GLU B 1 121 ? 11.609 11.711 10.273 1 91.31 121 GLU B CA 1
ATOM 4051 C C . GLU B 1 121 ? 11.336 10.508 9.375 1 91.31 121 GLU B C 1
ATOM 4053 O O . GLU B 1 121 ? 12.227 10.039 8.664 1 91.31 121 GLU B O 1
ATOM 4058 N N . GLY B 1 122 ? 10.141 10.031 9.5 1 92.44 122 GLY B N 1
ATOM 4059 C CA . GLY B 1 122 ? 9.781 8.891 8.664 1 92.44 122 GLY B CA 1
ATOM 4060 C C . GLY B 1 122 ? 9.914 9.18 7.184 1 92.44 122 GLY B C 1
ATOM 4061 O O . GLY B 1 122 ? 10.383 8.336 6.422 1 92.44 122 GLY B O 1
ATOM 4062 N N . TYR B 1 123 ? 9.477 10.336 6.816 1 92.94 123 TYR B N 1
ATOM 4063 C CA . TYR B 1 123 ? 9.57 10.75 5.422 1 92.94 123 TYR B CA 1
ATOM 4064 C C . TYR B 1 123 ? 11.023 10.75 4.953 1 92.94 123 TYR B C 1
ATOM 4066 O O . TYR B 1 123 ? 11.328 10.258 3.863 1 92.94 123 TYR B O 1
ATOM 4074 N N . GLY B 1 124 ? 11.891 11.359 5.703 1 89.38 124 GLY B N 1
ATOM 4075 C CA . GLY B 1 124 ? 13.305 11.359 5.371 1 89.38 124 GLY B CA 1
ATOM 4076 C C . GLY B 1 124 ? 13.883 9.961 5.203 1 89.38 124 GLY B C 1
ATOM 4077 O O . GLY B 1 124 ? 14.633 9.703 4.262 1 89.38 124 GLY B O 1
ATOM 4078 N N . GLU B 1 125 ? 13.5 9.047 6.082 1 88.12 125 GLU B N 1
ATOM 4079 C CA . GLU B 1 125 ? 13.961 7.66 6.023 1 88.12 125 GLU B CA 1
ATOM 4080 C C . GLU B 1 125 ? 13.469 6.969 4.75 1 88.12 125 GLU B C 1
ATOM 4082 O O . GLU B 1 125 ? 14.227 6.234 4.109 1 88.12 125 GLU B O 1
ATOM 4087 N N . LEU B 1 126 ? 12.234 7.227 4.457 1 89.44 126 LEU B N 1
ATOM 4088 C CA . LEU B 1 126 ? 11.641 6.598 3.281 1 89.44 126 LEU B CA 1
ATOM 4089 C C . LEU B 1 126 ? 12.266 7.137 2 1 89.44 126 LEU B C 1
ATOM 4091 O O . LEU B 1 126 ? 12.508 6.383 1.054 1 89.44 126 LEU B O 1
ATOM 4095 N N . GLN B 1 127 ? 12.539 8.422 1.976 1 86.81 127 GLN B N 1
ATOM 4096 C CA . GLN B 1 127 ? 13.188 9.016 0.806 1 86.81 127 GLN B CA 1
ATOM 4097 C C . GLN B 1 127 ? 14.578 8.438 0.59 1 86.81 127 GLN B C 1
ATOM 4099 O O . GLN B 1 127 ? 14.984 8.188 -0.547 1 86.81 127 GLN B O 1
ATOM 4104 N N . ALA B 1 128 ? 15.258 8.242 1.645 1 84 128 ALA B N 1
ATOM 4105 C CA . ALA B 1 128 ? 16.594 7.656 1.561 1 84 128 ALA B CA 1
ATOM 4106 C C . ALA B 1 128 ? 16.516 6.203 1.105 1 84 128 ALA B C 1
ATOM 4108 O O . ALA B 1 128 ? 17.344 5.758 0.292 1 84 128 ALA B O 1
ATOM 4109 N N . LEU B 1 129 ? 15.555 5.547 1.577 1 82.25 129 LEU B N 1
ATOM 4110 C CA . LEU B 1 129 ? 15.43 4.117 1.319 1 82.25 129 LEU B CA 1
ATOM 4111 C C . LEU B 1 129 ? 14.977 3.861 -0.113 1 82.25 129 LEU B C 1
ATOM 4113 O O . LEU B 1 129 ? 15.469 2.941 -0.771 1 82.25 129 LEU B O 1
ATOM 4117 N N . LEU B 1 130 ? 14.031 4.633 -0.57 1 82.69 130 LEU B N 1
ATOM 4118 C CA . LEU B 1 130 ? 13.375 4.344 -1.844 1 82.69 130 LEU B CA 1
ATOM 4119 C C . LEU B 1 130 ? 13.867 5.297 -2.93 1 82.69 130 LEU B C 1
ATOM 4121 O O . LEU B 1 130 ? 13.281 5.359 -4.016 1 82.69 130 LEU B O 1
ATOM 4125 N N . ASP B 1 131 ? 14.812 5.977 -2.645 1 76.81 131 ASP B N 1
ATOM 4126 C CA . ASP B 1 131 ? 15.445 6.883 -3.6 1 76.81 131 ASP B CA 1
ATOM 4127 C C . ASP B 1 131 ? 14.422 7.828 -4.223 1 76.81 131 ASP B C 1
ATOM 4129 O O . ASP B 1 131 ? 14.359 7.965 -5.445 1 76.81 131 ASP B O 1
ATOM 4133 N N . GLY B 1 132 ? 13.562 8.289 -3.344 1 74 132 GLY B N 1
ATOM 4134 C CA . GLY B 1 132 ? 12.609 9.305 -3.771 1 74 132 GLY B CA 1
ATOM 4135 C C . GLY B 1 132 ? 11.477 8.742 -4.609 1 74 132 GLY B C 1
ATOM 4136 O O . GLY B 1 132 ? 10.727 9.492 -5.238 1 74 132 GLY B O 1
ATOM 4137 N N . LEU B 1 133 ? 11.336 7.512 -4.594 1 70.06 133 LEU B N 1
ATOM 4138 C CA . LEU B 1 133 ? 10.383 6.852 -5.48 1 70.06 133 LEU B CA 1
ATOM 4139 C C . LEU B 1 133 ? 8.969 6.953 -4.926 1 70.06 133 LEU B C 1
ATOM 4141 O O . LEU B 1 133 ? 7.992 6.727 -5.648 1 70.06 133 LEU B O 1
ATOM 4145 N N . VAL B 1 134 ? 8.898 7.402 -3.787 1 79.31 134 VAL B N 1
ATOM 4146 C CA . VAL B 1 134 ? 7.559 7.488 -3.225 1 79.31 134 VAL B CA 1
ATOM 4147 C C . VAL B 1 134 ? 7.152 8.953 -3.068 1 79.31 134 VAL B C 1
ATOM 4149 O O . VAL B 1 134 ? 7.965 9.789 -2.662 1 79.31 134 VAL B O 1
ATOM 4152 N N . ASP B 1 135 ? 6.008 9.32 -3.555 1 88.06 135 ASP B N 1
ATOM 4153 C CA . ASP B 1 135 ? 5.434 10.656 -3.383 1 88.06 135 ASP B CA 1
ATOM 4154 C C . ASP B 1 135 ? 4.328 10.648 -2.33 1 88.06 135 ASP B C 1
ATOM 4156 O O . ASP B 1 135 ? 3.25 10.094 -2.559 1 88.06 135 ASP B O 1
ATOM 4160 N N . LEU B 1 136 ? 4.613 11.273 -1.268 1 92.69 136 LEU B N 1
ATOM 4161 C CA . LEU B 1 136 ? 3.688 11.258 -0.138 1 92.69 136 LEU B CA 1
ATOM 4162 C C . LEU B 1 136 ? 3.107 12.641 0.117 1 92.69 136 LEU B C 1
ATOM 4164 O O . LEU B 1 136 ? 2.457 12.867 1.14 1 92.69 136 LEU B O 1
ATOM 4168 N N . ASP B 1 137 ? 3.291 13.609 -0.76 1 93.19 137 ASP B N 1
ATOM 4169 C CA . ASP B 1 137 ? 2.924 15 -0.506 1 93.19 137 ASP B CA 1
ATOM 4170 C C . ASP B 1 137 ? 1.421 15.133 -0.272 1 93.19 137 ASP B C 1
ATOM 4172 O O . ASP B 1 137 ? 0.993 15.789 0.677 1 93.19 137 ASP B O 1
ATOM 4176 N N . ASP B 1 138 ? 0.653 14.523 -1.141 1 93.12 138 ASP B N 1
ATOM 4177 C CA . ASP B 1 138 ? -0.797 14.617 -1.005 1 93.12 138 ASP B CA 1
ATOM 4178 C C . ASP B 1 138 ? -1.268 14.008 0.312 1 93.12 138 ASP B C 1
ATOM 4180 O O . ASP B 1 138 ? -2.129 14.57 0.992 1 93.12 138 ASP B O 1
ATOM 4184 N N . PHE B 1 139 ? -0.735 12.867 0.615 1 95.31 139 PHE B N 1
ATOM 4185 C CA . PHE B 1 139 ? -1.092 12.219 1.87 1 95.31 139 PHE B CA 1
ATOM 4186 C C . PHE B 1 139 ? -0.735 13.102 3.059 1 95.31 139 PHE B C 1
ATOM 4188 O O . PHE B 1 139 ? -1.531 13.25 3.988 1 95.31 139 PHE B O 1
ATOM 4195 N N . LEU B 1 140 ? 0.465 13.633 3.025 1 95.44 140 LEU B N 1
ATOM 4196 C CA . LEU B 1 140 ? 0.928 14.477 4.121 1 95.44 140 LEU B CA 1
ATOM 4197 C C . LEU B 1 140 ? 0.049 15.719 4.262 1 95.44 140 LEU B C 1
ATOM 4199 O O . LEU B 1 140 ? -0.308 16.109 5.375 1 95.44 140 LEU B O 1
ATOM 4203 N N . ASN B 1 141 ? -0.284 16.328 3.197 1 95.12 141 ASN B N 1
ATOM 4204 C CA . ASN B 1 141 ? -1.222 17.438 3.275 1 95.12 141 ASN B CA 1
ATOM 4205 C C . ASN B 1 141 ? -2.516 17.031 3.977 1 95.12 141 ASN B C 1
ATOM 4207 O O . ASN B 1 141 ? -2.969 17.719 4.895 1 95.12 141 ASN B O 1
ATOM 4211 N N . GLN B 1 142 ? -3.031 15.945 3.598 1 95.06 142 GLN B N 1
ATOM 4212 C CA . GLN B 1 142 ? -4.32 15.508 4.129 1 95.06 142 GLN B CA 1
ATOM 4213 C C . GLN B 1 142 ? -4.223 15.195 5.617 1 95.06 142 GLN B C 1
ATOM 4215 O O . GLN B 1 142 ? -5.117 15.539 6.391 1 95.06 142 GLN B O 1
ATOM 4220 N N . ILE B 1 143 ? -3.188 14.523 5.949 1 96.06 143 ILE B N 1
ATOM 4221 C CA . ILE B 1 143 ? -3.074 14.148 7.355 1 96.06 143 ILE B CA 1
ATOM 4222 C C . ILE B 1 143 ? -2.854 15.391 8.211 1 96.06 143 ILE B C 1
ATOM 4224 O O . ILE B 1 143 ? -3.334 15.469 9.344 1 96.06 143 ILE B O 1
ATOM 4228 N N . PHE B 1 144 ? -2.186 16.344 7.703 1 95.56 144 PHE B N 1
ATOM 4229 C CA . PHE B 1 144 ? -1.98 17.578 8.453 1 95.56 144 PHE B CA 1
ATOM 4230 C C . PHE B 1 144 ? -3.273 18.391 8.531 1 95.56 144 PHE B C 1
ATOM 4232 O O . PHE B 1 144 ? -3.566 19 9.57 1 95.56 144 PHE B O 1
ATOM 4239 N N . PHE B 1 145 ? -4.02 18.438 7.477 1 94.56 145 PHE B N 1
ATOM 4240 C CA . PHE B 1 145 ? -5.332 19.062 7.562 1 94.56 145 PHE B CA 1
ATOM 4241 C C . PHE B 1 145 ? -6.16 18.422 8.672 1 94.56 145 PHE B C 1
ATOM 4243 O O . PHE B 1 145 ? -6.797 19.125 9.461 1 94.56 145 PHE B O 1
ATOM 4250 N N . THR B 1 146 ? -6.109 17.141 8.68 1 94.25 146 THR B N 1
ATOM 4251 C CA . THR B 1 146 ? -6.875 16.422 9.688 1 94.25 146 THR B CA 1
ATOM 4252 C C . THR B 1 146 ? -6.367 16.75 11.086 1 94.25 146 THR B C 1
ATOM 4254 O O . THR B 1 146 ? -7.156 16.969 12.008 1 94.25 146 THR B O 1
ATOM 4257 N N . ARG B 1 147 ? -5.07 16.766 11.25 1 93.94 147 ARG B N 1
ATOM 4258 C CA . ARG B 1 147 ? -4.473 17.094 12.539 1 93.94 147 ARG B CA 1
ATOM 4259 C C . ARG B 1 147 ? -4.855 18.5 12.984 1 93.94 147 ARG B C 1
ATOM 4261 O O . ARG B 1 147 ? -5.254 18.703 14.133 1 93.94 147 ARG B O 1
ATOM 4268 N N . ILE B 1 148 ? -4.723 19.422 12.078 1 94.56 148 ILE B N 1
ATOM 4269 C CA . ILE B 1 148 ? -5.051 20.812 12.383 1 94.56 148 ILE B CA 1
ATOM 4270 C C . ILE B 1 148 ? -6.52 20.922 12.789 1 94.56 148 ILE B C 1
ATOM 4272 O O . ILE B 1 148 ? -6.84 21.516 13.82 1 94.56 148 ILE B O 1
ATOM 4276 N N . GLY B 1 149 ? -7.363 20.328 12.016 1 94.62 149 GLY B N 1
ATOM 4277 C CA . GLY B 1 149 ? -8.789 20.391 12.297 1 94.62 149 GLY B CA 1
ATOM 4278 C C . GLY B 1 149 ? -9.164 19.781 13.633 1 94.62 149 GLY B C 1
ATOM 4279 O O . GLY B 1 149 ? -9.883 20.391 14.422 1 94.62 149 GLY B O 1
ATOM 4280 N N . ASN B 1 150 ? -8.68 18.625 13.883 1 95.81 150 ASN B N 1
ATOM 4281 C CA . ASN B 1 150 ? -8.984 17.938 15.133 1 95.81 150 ASN B CA 1
ATOM 4282 C C . ASN B 1 150 ? -8.438 18.703 16.344 1 95.81 150 ASN B C 1
ATOM 4284 O O . ASN B 1 150 ? -9.086 18.766 17.391 1 95.81 150 ASN B O 1
ATOM 4288 N N . ARG B 1 151 ? -7.281 19.281 16.188 1 95.12 151 ARG B N 1
ATOM 4289 C CA . ARG B 1 151 ? -6.688 20.062 17.281 1 95.12 151 ARG B CA 1
ATOM 4290 C C . ARG B 1 151 ? -7.488 21.328 17.547 1 95.12 151 ARG B C 1
ATOM 4292 O O . ARG B 1 151 ? -7.723 21.688 18.703 1 95.12 151 ARG B O 1
ATOM 4299 N N . VAL B 1 152 ? -7.871 21.969 16.5 1 94.88 152 VAL B N 1
ATOM 4300 C CA . VAL B 1 152 ? -8.664 23.188 16.656 1 94.88 152 VAL B CA 1
ATOM 4301 C C . VAL B 1 152 ? -9.953 22.891 17.391 1 94.88 152 VAL B C 1
ATOM 4303 O O . VAL B 1 152 ? -10.312 23.578 18.359 1 94.88 152 VAL B O 1
ATOM 4306 N N . LEU B 1 153 ? -10.664 21.844 16.984 1 95.25 153 LEU B N 1
ATOM 4307 C CA . LEU B 1 153 ? -11.93 21.469 17.594 1 95.25 153 LEU B CA 1
ATOM 4308 C C . LEU B 1 153 ? -11.727 21.094 19.062 1 95.25 153 LEU B C 1
ATOM 4310 O O . LEU B 1 153 ? -12.445 21.578 19.938 1 95.25 153 LEU B O 1
ATOM 4314 N N . ALA B 1 154 ? -10.781 20.297 19.312 1 96.94 154 ALA B N 1
ATOM 4315 C CA . ALA B 1 154 ? -10.531 19.797 20.656 1 96.94 154 ALA B CA 1
ATOM 4316 C C . ALA B 1 154 ? -10.062 20.922 21.578 1 96.94 154 ALA B C 1
ATOM 4318 O O . ALA B 1 154 ? -10.594 21.094 22.672 1 96.94 154 ALA B O 1
ATOM 4319 N N . GLU B 1 155 ? -9.078 21.656 21.141 1 95.44 155 GLU B N 1
ATOM 4320 C CA . GLU B 1 155 ? -8.492 22.703 21.984 1 95.44 155 GLU B CA 1
ATOM 4321 C C . GLU B 1 155 ? -9.477 23.844 22.219 1 95.44 155 GLU B C 1
ATOM 4323 O O . GLU B 1 155 ? -9.484 24.453 23.297 1 95.44 155 GLU B O 1
ATOM 4328 N N . HIS B 1 156 ? -10.227 24.156 21.188 1 94.31 156 HIS B N 1
ATOM 4329 C CA . HIS B 1 156 ? -11.258 25.172 21.391 1 94.31 156 HIS B CA 1
ATOM 4330 C C . HIS B 1 156 ? -12.219 24.766 22.5 1 94.31 156 HIS B C 1
ATOM 4332 O O . HIS B 1 156 ? -12.461 25.531 23.438 1 94.31 156 HIS B O 1
ATOM 4338 N N . PHE B 1 157 ? -12.734 23.578 22.391 1 95.5 157 PHE B N 1
ATOM 4339 C CA . PHE B 1 157 ? -13.664 23.062 23.391 1 95.5 157 PHE B CA 1
ATOM 4340 C C . PHE B 1 157 ? -13.023 23.062 24.781 1 95.5 157 PHE B C 1
ATOM 4342 O O . PHE B 1 157 ? -13.633 23.5 25.75 1 95.5 157 PHE B O 1
ATOM 4349 N N . LEU B 1 158 ? -11.812 22.578 24.891 1 95.06 158 LEU B N 1
ATOM 4350 C CA . LEU B 1 158 ? -11.125 22.422 26.172 1 95.06 158 LEU B CA 1
ATOM 4351 C C . LEU B 1 158 ? -10.859 23.797 26.797 1 95.06 158 LEU B C 1
ATOM 4353 O O . LEU B 1 158 ? -10.969 23.938 28.016 1 95.06 158 LEU B O 1
ATOM 4357 N N . THR B 1 159 ? -10.461 24.75 26 1 92.81 159 THR B N 1
ATOM 4358 C CA . THR B 1 159 ? -10.219 26.094 26.5 1 92.81 159 THR B CA 1
ATOM 4359 C C . THR B 1 159 ? -11.508 26.703 27.031 1 92.81 159 THR B C 1
ATOM 4361 O O . THR B 1 159 ? -11.516 27.312 28.109 1 92.81 159 THR B O 1
ATOM 4364 N N . VAL B 1 160 ? -12.57 26.547 26.281 1 91.38 160 VAL B N 1
ATOM 4365 C CA . VAL B 1 160 ? -13.867 27.062 26.688 1 91.38 160 VAL B CA 1
ATOM 4366 C C . VAL B 1 160 ? -14.336 26.359 27.953 1 91.38 160 VAL B C 1
ATOM 4368 O O . VAL B 1 160 ? -14.836 26.984 28.875 1 91.38 160 VAL B O 1
ATOM 4371 N N . HIS B 1 161 ? -14.18 25.062 27.984 1 92.5 161 HIS B N 1
ATOM 4372 C CA . HIS B 1 161 ? -14.57 24.266 29.125 1 92.5 161 HIS B CA 1
ATOM 4373 C C . HIS B 1 161 ? -13.844 24.703 30.391 1 92.5 161 HIS B C 1
ATOM 4375 O O . HIS B 1 161 ? -14.453 24.828 31.453 1 92.5 161 HIS B O 1
ATOM 4381 N N . LYS B 1 162 ? -12.57 24.922 30.281 1 91 162 LYS B N 1
ATOM 4382 C CA . LYS B 1 162 ? -11.758 25.375 31.406 1 91 162 LYS B CA 1
ATOM 4383 C C . LYS B 1 162 ? -12.195 26.75 31.875 1 91 162 LYS B C 1
ATOM 4385 O O . LYS B 1 162 ? -12.258 27.016 33.094 1 91 162 LYS B O 1
ATOM 4390 N N . ALA B 1 163 ? -12.469 27.625 30.938 1 88.31 163 ALA B N 1
ATOM 4391 C CA . ALA B 1 163 ? -12.906 28.984 31.266 1 88.31 163 ALA B CA 1
ATOM 4392 C C . ALA B 1 163 ? -14.242 28.953 32 1 88.31 163 ALA B C 1
ATOM 4394 O O . ALA B 1 163 ? -14.453 29.719 32.969 1 88.31 163 ALA B O 1
ATOM 4395 N N . ARG B 1 164 ? -15.117 28.125 31.578 1 86.06 164 ARG B N 1
ATOM 4396 C CA . ARG B 1 164 ? -16.422 28 32.219 1 86.06 164 ARG B CA 1
ATOM 4397 C C . ARG B 1 164 ? -16.312 27.469 33.625 1 86.06 164 ARG B C 1
ATOM 4399 O O . ARG B 1 164 ? -17 27.922 34.531 1 86.06 164 ARG B O 1
ATOM 4406 N N . ALA B 1 165 ? -15.445 26.547 33.812 1 84.75 165 ALA B N 1
ATOM 4407 C CA . ALA B 1 165 ? -15.234 25.953 35.125 1 84.75 165 ALA B CA 1
ATOM 4408 C C . ALA B 1 165 ? -14.648 26.969 36.094 1 84.75 165 ALA B C 1
ATOM 4410 O O . ALA B 1 165 ? -14.93 26.922 37.281 1 84.75 165 ALA B O 1
ATOM 4411 N N . ASN B 1 166 ? -13.875 27.922 35.531 1 83.88 166 ASN B N 1
ATOM 4412 C CA . ASN B 1 166 ? -13.227 28.938 36.375 1 83.88 166 ASN B CA 1
ATOM 4413 C C . ASN B 1 166 ? -14.094 30.172 36.531 1 83.88 166 ASN B C 1
ATOM 4415 O O . ASN B 1 166 ? -13.688 31.141 37.188 1 83.88 166 ASN B O 1
ATOM 4419 N N . GLY B 1 167 ? -15.219 30.203 36.031 1 76.31 167 GLY B N 1
ATOM 4420 C CA . GLY B 1 167 ? -16.125 31.328 36.156 1 76.31 167 GLY B CA 1
ATOM 4421 C C . GLY B 1 167 ? -15.719 32.531 35.312 1 76.31 167 GLY B C 1
ATOM 4422 O O . GLY B 1 167 ? -16.062 33.656 35.594 1 76.31 167 GLY B O 1
ATOM 4423 N N . LEU B 1 168 ? -14.805 32.344 34.469 1 66.69 168 LEU B N 1
ATOM 4424 C CA . LEU B 1 168 ? -14.32 33.406 33.594 1 66.69 168 LEU B CA 1
ATOM 4425 C C . LEU B 1 168 ? -15.078 33.406 32.25 1 66.69 168 LEU B C 1
ATOM 4427 O O . LEU B 1 168 ? -14.469 33.469 31.188 1 66.69 168 LEU B O 1
ATOM 44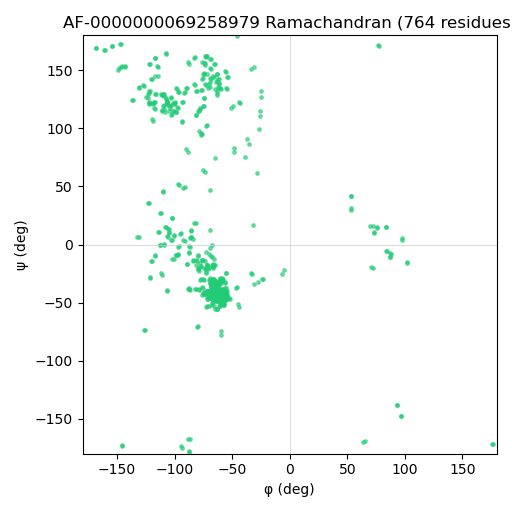31 N N . SER B 1 169 ? -16.438 33.344 32.25 1 61.78 169 SER B N 1
ATOM 4432 C CA . SER B 1 169 ? -17.266 33.062 31.078 1 61.78 169 SER B CA 1
ATOM 4433 C C . SER B 1 169 ? -17.203 34.188 30.062 1 61.78 169 SE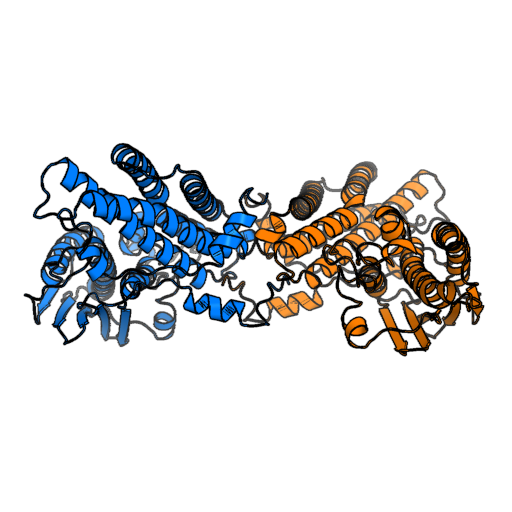R B C 1
ATOM 4435 O O . SER B 1 169 ? -17.312 33.969 28.859 1 61.78 169 SER B O 1
ATOM 4437 N N . ASP B 1 170 ? -17 35.438 30.484 1 59.44 170 ASP B N 1
ATOM 4438 C CA . ASP B 1 170 ? -17.359 36.531 29.594 1 59.44 170 ASP B CA 1
ATOM 4439 C C . ASP B 1 170 ? -16.281 36.781 28.547 1 59.44 170 ASP B C 1
ATOM 4441 O O . ASP B 1 170 ? -16.562 37.344 27.484 1 59.44 170 ASP B O 1
ATOM 4445 N N . ASN B 1 171 ? -15.102 36.188 28.797 1 61.78 171 ASN B N 1
ATOM 4446 C CA . ASN B 1 171 ? -14.148 36.75 27.844 1 61.78 171 ASN B CA 1
ATOM 4447 C C . ASN B 1 171 ? -13.328 35.656 27.172 1 61.78 171 ASN B C 1
ATOM 4449 O O . ASN B 1 171 ? -12.445 35.938 26.359 1 61.78 171 ASN B O 1
ATOM 4453 N N . ILE B 1 172 ? -13.727 34.594 27.469 1 65.69 172 ILE B N 1
ATOM 4454 C CA . ILE B 1 172 ? -12.805 33.625 26.891 1 65.69 172 ILE B CA 1
ATOM 4455 C C . ILE B 1 172 ? -13.43 32.969 25.656 1 65.69 172 ILE B C 1
ATOM 4457 O O . ILE B 1 172 ? -14.5 32.375 25.734 1 65.69 172 ILE B O 1
ATOM 4461 N N . ILE B 1 173 ? -12.727 33.156 24.438 1 73 173 ILE B N 1
ATOM 4462 C CA . ILE B 1 173 ? -13.289 32.875 23.109 1 73 173 ILE B CA 1
ATOM 4463 C C . ILE B 1 173 ? -12.688 31.609 22.531 1 73 173 ILE B C 1
ATOM 4465 O O . ILE B 1 173 ? -13.031 31.203 21.422 1 73 173 ILE B O 1
ATOM 4469 N N . GLY B 1 174 ? -11.883 30.906 23.344 1 86.81 174 GLY B N 1
ATOM 4470 C CA . GLY B 1 174 ? -11.359 29.656 22.812 1 86.81 174 GLY B CA 1
ATOM 4471 C C . GLY B 1 174 ? -10 29.812 22.156 1 86.81 174 GLY B C 1
ATOM 4472 O O . GLY B 1 174 ? -9.125 30.5 22.688 1 86.81 174 GLY B O 1
ATOM 4473 N N . VAL B 1 175 ? -9.859 29.125 20.984 1 90.56 175 VAL B N 1
ATOM 4474 C CA . VAL B 1 175 ? -8.547 29.125 20.344 1 90.56 175 VAL B CA 1
ATOM 4475 C C . VAL B 1 175 ? -8.445 30.312 19.391 1 90.56 175 VAL B C 1
ATOM 4477 O O . VAL B 1 175 ? -7.34 30.703 19 1 90.56 175 VAL B O 1
ATOM 4480 N N . VAL B 1 176 ? -9.586 30.891 19.047 1 90 176 VAL B N 1
ATOM 4481 C CA . VAL B 1 176 ? -9.609 32 18.125 1 90 176 VAL B CA 1
ATOM 4482 C C . VAL B 1 176 ? -9.5 33.312 18.906 1 90 176 VAL B C 1
ATOM 4484 O O . VAL B 1 176 ? -10.164 33.5 19.922 1 90 176 VAL B O 1
ATOM 4487 N N . ASP B 1 177 ? -8.625 34.156 18.469 1 89.38 177 ASP B N 1
ATOM 4488 C CA . ASP B 1 177 ? -8.531 35.531 18.984 1 89.38 177 ASP B CA 1
ATOM 4489 C C . ASP B 1 177 ? -9.102 36.531 17.969 1 89.38 177 ASP B C 1
ATOM 4491 O O . ASP B 1 177 ? -8.578 36.656 16.859 1 89.38 177 ASP B O 1
ATOM 4495 N N . PRO B 1 178 ? -10.148 37.156 18.328 1 87.44 178 PRO B N 1
ATOM 4496 C CA . PRO B 1 178 ? -10.766 38.094 17.391 1 87.44 178 PRO B CA 1
ATOM 4497 C C . PRO B 1 178 ? -9.922 39.344 17.172 1 87.44 178 PRO B C 1
ATOM 4499 O O . PRO B 1 178 ? -10.195 40.156 16.266 1 87.44 178 PRO B O 1
ATOM 4502 N N . ARG B 1 179 ? -8.844 39.531 17.938 1 89.81 179 ARG B N 1
ATOM 4503 C CA . ARG B 1 179 ? -8.016 40.75 17.844 1 89.81 179 ARG B CA 1
ATOM 4504 C C . ARG B 1 179 ? -6.57 40.375 17.516 1 89.81 179 ARG B C 1
ATOM 4506 O O . ARG B 1 179 ? -5.645 40.969 18.094 1 89.81 179 ARG B O 1
ATOM 4513 N N . CYS B 1 180 ? -6.449 39.375 16.719 1 91.62 180 CYS B N 1
ATOM 4514 C CA . CYS B 1 180 ? -5.109 39.031 16.266 1 91.62 180 CYS B CA 1
ATOM 4515 C C . CYS B 1 180 ? -4.5 40.156 15.438 1 91.62 180 CYS B C 1
ATOM 4517 O O . CYS B 1 180 ? -5.133 40.656 14.516 1 91.62 180 CYS B O 1
ATOM 4519 N N . ARG B 1 181 ? -3.277 40.531 15.727 1 94.75 181 ARG B N 1
ATOM 4520 C CA . ARG B 1 181 ? -2.586 41.594 15.016 1 94.75 181 ARG B CA 1
ATOM 4521 C C . ARG B 1 181 ? -1.322 41.094 14.336 1 94.75 181 ARG B C 1
ATOM 4523 O O . ARG B 1 181 ? -0.285 40.938 14.984 1 94.75 181 ARG B O 1
ATOM 4530 N N . PRO B 1 182 ? -1.37 40.969 13.023 1 96.5 182 PRO B N 1
ATOM 4531 C CA . PRO B 1 182 ? -0.215 40.406 12.312 1 96.5 182 PRO B CA 1
ATOM 4532 C C . PRO B 1 182 ? 1.067 41.188 12.57 1 96.5 182 PRO B C 1
ATOM 4534 O O . PRO B 1 182 ? 2.137 40.594 12.734 1 96.5 182 PRO B O 1
ATOM 4537 N N . ALA B 1 183 ? 0.937 42.5 12.641 1 97.38 183 ALA B N 1
ATOM 4538 C CA . ALA B 1 183 ? 2.111 43.375 12.828 1 97.38 183 ALA B CA 1
ATOM 4539 C C . ALA B 1 183 ? 2.809 43.062 14.148 1 97.38 183 ALA B C 1
ATOM 4541 O O . ALA B 1 183 ? 4.039 43 14.211 1 97.38 183 ALA B O 1
ATOM 4542 N N . GLU B 1 184 ? 2.033 42.875 15.148 1 97.31 184 GLU B N 1
ATOM 4543 C CA . GLU B 1 184 ? 2.59 42.562 16.469 1 97.31 184 GLU B CA 1
ATOM 4544 C C . GLU B 1 184 ? 3.281 41.188 16.453 1 97.31 184 GLU B C 1
ATOM 4546 O O . GLU B 1 184 ? 4.328 41.031 17.078 1 97.31 184 GLU B O 1
ATOM 4551 N N . GLN B 1 185 ? 2.705 40.281 15.82 1 97.06 185 GLN B N 1
ATOM 4552 C CA . GLN B 1 185 ? 3.301 38.938 15.703 1 97.06 185 GLN B CA 1
ATOM 4553 C C . GLN B 1 185 ? 4.629 39 14.953 1 97.06 185 GLN B C 1
ATOM 4555 O O . GLN B 1 185 ? 5.598 38.344 15.352 1 97.06 185 GLN B O 1
ATOM 4560 N N . VAL B 1 186 ? 4.664 39.75 13.875 1 98.19 186 VAL B N 1
ATOM 4561 C CA . VAL B 1 186 ? 5.887 39.875 13.094 1 98.19 186 VAL B CA 1
ATOM 4562 C C . VAL B 1 186 ? 6.984 40.5 13.961 1 98.19 186 VAL B C 1
ATOM 4564 O O . VAL B 1 186 ? 8.133 40.031 13.922 1 98.19 186 VAL B O 1
ATOM 4567 N N . GLN B 1 187 ? 6.637 41.469 14.727 1 97.62 187 GLN B N 1
ATOM 4568 C CA . GLN B 1 187 ? 7.609 42.156 15.586 1 97.62 187 GLN B CA 1
ATOM 4569 C C . GLN B 1 187 ? 8.195 41.188 16.609 1 97.62 187 GLN B C 1
ATOM 4571 O O . GLN B 1 187 ? 9.414 41.188 16.828 1 97.62 187 GLN B O 1
ATOM 4576 N N . GLN B 1 188 ? 7.359 40.5 17.219 1 97.19 188 GLN B N 1
ATOM 4577 C CA . GLN B 1 188 ? 7.812 39.531 18.203 1 97.19 188 GLN B CA 1
ATOM 4578 C C . GLN B 1 188 ? 8.711 38.469 17.578 1 97.19 188 GLN B C 1
ATOM 4580 O O . GLN B 1 188 ? 9.758 38.125 18.125 1 97.19 188 GLN B O 1
ATOM 4585 N N . LEU B 1 189 ? 8.289 37.969 16.469 1 97.19 189 LEU B N 1
ATOM 4586 C CA . LEU B 1 189 ? 9.047 36.938 15.766 1 97.19 189 LEU B CA 1
ATOM 4587 C C . LEU B 1 189 ? 10.375 37.5 15.266 1 97.19 189 LEU B C 1
ATOM 4589 O O . LEU B 1 189 ? 11.391 36.812 15.273 1 97.19 189 LEU B O 1
ATOM 4593 N N . ALA B 1 190 ? 10.344 38.719 14.742 1 97.06 190 ALA B N 1
ATOM 4594 C CA . ALA B 1 190 ? 11.562 39.375 14.273 1 97.06 190 ALA B CA 1
ATOM 4595 C C . ALA B 1 190 ? 12.617 39.438 15.375 1 97.06 190 ALA B C 1
ATOM 4597 O O . ALA B 1 190 ? 13.812 39.25 15.109 1 97.06 190 ALA B O 1
ATOM 4598 N N . LYS B 1 191 ? 12.164 39.719 16.578 1 96.38 191 LYS B N 1
ATOM 4599 C CA . LYS B 1 191 ? 13.086 39.781 17.703 1 96.38 191 LYS B CA 1
ATOM 4600 C C . LYS B 1 191 ? 13.695 38.406 18 1 96.38 191 LYS B C 1
ATOM 4602 O O . LYS B 1 191 ? 14.922 38.281 18.078 1 96.38 191 LYS B O 1
ATOM 4607 N N . SER B 1 192 ? 12.875 37.406 18.172 1 95.25 192 SER B N 1
ATOM 4608 C CA . SER B 1 192 ? 13.344 36.062 18.516 1 95.25 192 SER B CA 1
ATOM 4609 C C . SER B 1 192 ? 14.203 35.5 17.406 1 95.25 192 SER B C 1
ATOM 4611 O O . SER B 1 192 ? 15.266 34.938 17.656 1 95.25 192 SER B O 1
ATOM 4613 N N . LEU B 1 193 ? 13.789 35.594 16.188 1 93.88 193 LEU B N 1
ATOM 4614 C CA . LEU B 1 193 ? 14.539 35.094 15.039 1 93.88 193 LEU B CA 1
ATOM 4615 C C . LEU B 1 193 ? 15.836 35.875 14.852 1 93.88 193 LEU B C 1
ATOM 4617 O O . LEU B 1 193 ? 16.844 35.281 14.422 1 93.88 193 LEU B O 1
ATOM 4621 N N . GLY B 1 194 ? 15.742 37.125 15.07 1 93.5 194 GLY B N 1
ATOM 4622 C CA . GLY B 1 194 ? 16.953 37.938 15.008 1 93.5 194 GLY B CA 1
ATOM 4623 C C . GLY B 1 194 ? 18.031 37.469 15.953 1 93.5 194 GLY B C 1
ATOM 4624 O O . GLY B 1 194 ? 19.203 37.406 15.57 1 93.5 194 GLY B O 1
ATOM 4625 N N . GLU B 1 195 ? 17.656 37.188 17.141 1 93.44 195 GLU B N 1
ATOM 4626 C CA . GLU B 1 195 ? 18.594 36.656 18.125 1 93.44 195 GLU B CA 1
ATOM 4627 C C . GLU B 1 195 ? 19.203 35.344 17.656 1 93.44 195 GLU B C 1
ATOM 4629 O O . GLU B 1 195 ? 20.422 35.156 17.781 1 93.44 195 GLU B O 1
ATOM 4634 N N . LEU B 1 196 ? 18.391 34.531 17.188 1 89.25 196 LEU B N 1
ATOM 4635 C CA . LEU B 1 196 ? 18.859 33.25 16.656 1 89.25 196 LEU B CA 1
ATOM 4636 C C . LEU B 1 196 ? 19.828 33.469 15.508 1 89.25 196 LEU B C 1
ATOM 4638 O O . LEU B 1 196 ? 20.859 32.781 15.438 1 89.25 196 LEU B O 1
ATOM 4642 N N . CYS B 1 197 ? 19.516 34.312 14.594 1 89.62 197 CYS B N 1
ATOM 4643 C CA . CYS B 1 197 ? 20.359 34.625 13.445 1 89.62 197 CYS B CA 1
ATOM 4644 C C . CYS B 1 197 ? 21.719 35.188 13.898 1 89.62 197 CYS B C 1
ATOM 4646 O O . CYS B 1 197 ? 22.75 34.812 13.336 1 89.62 197 CYS B O 1
ATOM 4648 N N . CYS B 1 198 ? 21.703 35.969 14.898 1 91 198 CYS B N 1
ATOM 4649 C CA . CYS B 1 198 ? 22.953 36.531 15.438 1 91 198 CYS B CA 1
ATOM 4650 C C . CYS B 1 198 ? 23.828 35.438 16.031 1 91 198 CYS B C 1
ATOM 4652 O O . CYS B 1 198 ? 25.047 35.469 15.859 1 91 198 CYS B O 1
ATOM 4654 N N . ASP B 1 199 ? 23.203 34.562 16.672 1 90.06 199 ASP B N 1
ATOM 4655 C CA . ASP B 1 199 ? 23.922 33.469 17.281 1 90.06 199 ASP B CA 1
ATOM 4656 C C . ASP B 1 199 ? 24.578 32.594 16.234 1 90.06 199 ASP B C 1
ATOM 4658 O O . ASP B 1 199 ? 25.703 32.125 16.406 1 90.06 199 ASP B O 1
ATOM 4662 N N . LEU B 1 200 ? 23.875 32.406 15.172 1 85.12 200 LEU B N 1
ATOM 4663 C CA . LEU B 1 200 ? 24.328 31.469 14.156 1 85.12 200 LEU B CA 1
ATOM 4664 C C . LEU B 1 200 ? 25.266 32.125 13.164 1 85.12 200 LEU B C 1
ATOM 4666 O O . LEU B 1 200 ? 26.234 31.531 12.695 1 85.12 200 LEU B O 1
ATOM 4670 N N . TYR B 1 201 ? 24.938 33.406 12.797 1 87.5 201 TYR B N 1
ATOM 4671 C CA . TYR B 1 201 ? 25.641 34.031 11.688 1 87.5 201 TYR B CA 1
ATOM 4672 C C . TYR B 1 201 ? 26.422 35.25 12.148 1 87.5 201 TYR B C 1
ATOM 4674 O O . TYR B 1 201 ? 27.25 35.812 11.414 1 87.5 201 TYR B O 1
ATOM 4682 N N . GLY B 1 202 ? 26.172 35.656 13.398 1 89.81 202 GLY B N 1
ATOM 4683 C CA . GLY B 1 202 ? 26.844 36.812 13.922 1 89.81 202 GLY B CA 1
ATOM 4684 C C . GLY B 1 202 ? 26.156 38.125 13.562 1 89.81 202 GLY B C 1
ATOM 4685 O O . GLY B 1 202 ? 26.578 39.188 13.969 1 89.81 202 GLY B O 1
ATOM 4686 N N . ASP B 1 203 ? 25.156 38.062 12.766 1 92.44 203 ASP B N 1
ATOM 4687 C CA . ASP B 1 203 ? 24.391 39.25 12.352 1 92.44 203 ASP B CA 1
ATOM 4688 C C . ASP B 1 203 ? 22.969 38.844 11.961 1 92.44 203 ASP B C 1
ATOM 4690 O O . ASP B 1 203 ? 22.609 37.688 11.977 1 92.44 203 ASP B O 1
ATOM 4694 N N . LYS B 1 204 ? 22.078 39.906 11.742 1 94.06 204 LYS B N 1
ATOM 4695 C CA . LYS B 1 204 ? 20.672 39.719 11.375 1 94.06 204 LYS B CA 1
ATOM 4696 C C . LYS B 1 204 ? 20.172 40.844 10.492 1 94.06 204 LYS B C 1
ATOM 4698 O O . LYS B 1 204 ? 20.672 41.969 10.562 1 94.06 204 LYS B O 1
ATOM 4703 N N . PRO B 1 205 ? 19.219 40.531 9.68 1 96.38 205 PRO B N 1
ATOM 4704 C CA . PRO B 1 205 ? 18.578 41.625 8.969 1 96.38 205 PRO B CA 1
ATOM 4705 C C . PRO B 1 205 ? 17.641 42.438 9.859 1 96.38 205 PRO B C 1
ATOM 4707 O O . PRO B 1 205 ? 17.047 41.875 10.797 1 96.38 205 PRO B O 1
ATOM 4710 N N . LYS B 1 206 ? 17.562 43.656 9.57 1 96.81 206 LYS B N 1
ATOM 4711 C CA . LYS B 1 206 ? 16.5 44.469 10.172 1 96.81 206 LYS B CA 1
ATOM 4712 C C . LYS B 1 206 ? 15.148 44.156 9.531 1 96.81 206 LYS B C 1
ATOM 4714 O O . LYS B 1 206 ? 15.086 43.812 8.344 1 96.81 206 LYS B O 1
ATOM 4719 N N . VAL B 1 207 ? 14.094 44.25 10.352 1 98.38 207 VAL B N 1
ATOM 4720 C CA . VAL B 1 207 ? 12.75 44.062 9.805 1 98.38 207 VAL B CA 1
ATOM 4721 C C . VAL B 1 207 ? 12.047 45.438 9.734 1 98.38 207 VAL B C 1
ATOM 4723 O O . VAL B 1 207 ? 11.977 46.156 10.727 1 98.38 207 VAL B O 1
ATOM 4726 N N . VAL B 1 208 ? 11.641 45.781 8.578 1 98.5 208 VAL B N 1
ATOM 4727 C CA . VAL B 1 208 ? 10.898 47.031 8.375 1 98.5 208 VAL B CA 1
ATOM 4728 C C . VAL B 1 208 ? 9.422 46.719 8.148 1 98.5 208 VAL B C 1
ATOM 4730 O O . VAL B 1 208 ? 9.07 45.969 7.223 1 98.5 208 VAL B O 1
ATOM 4733 N N . LEU B 1 209 ? 8.594 47.25 9.031 1 98.06 209 LEU B N 1
ATOM 4734 C CA . LEU B 1 209 ? 7.152 47.062 8.938 1 98.06 209 LEU B CA 1
ATOM 4735 C C . LEU B 1 209 ? 6.477 48.25 8.266 1 98.06 209 LEU B C 1
ATOM 4737 O O . LEU B 1 209 ? 6.801 49.406 8.562 1 98.06 209 LEU B O 1
ATOM 4741 N N . ASP B 1 210 ? 5.578 47.938 7.324 1 96.69 210 ASP B N 1
ATOM 4742 C CA . ASP B 1 210 ? 4.789 49 6.711 1 96.69 210 ASP B CA 1
ATOM 4743 C C . ASP B 1 210 ? 3.387 48.5 6.352 1 96.69 210 ASP B C 1
ATOM 4745 O O . ASP B 1 210 ? 3.039 47.344 6.625 1 96.69 210 ASP B O 1
ATOM 4749 N N . GLY B 1 211 ? 2.471 49.531 5.895 1 96.88 211 GLY B N 1
ATOM 4750 C CA . GLY B 1 211 ? 1.084 49.219 5.574 1 96.88 211 GLY B CA 1
ATOM 4751 C C . GLY B 1 211 ? 0.133 49.5 6.723 1 96.88 211 GLY B C 1
ATOM 4752 O O . GLY B 1 211 ? 0.298 50.469 7.445 1 96.88 211 GLY B O 1
ATOM 4753 N N . GLN B 1 212 ? -0.873 48.656 6.742 1 96.31 212 GLN B N 1
ATOM 4754 C CA . GLN B 1 212 ? -1.909 48.844 7.75 1 96.31 212 GLN B CA 1
ATOM 4755 C C . GLN B 1 212 ? -1.587 48.062 9.031 1 96.31 212 GLN B C 1
ATOM 4757 O O . GLN B 1 212 ? -2.211 47.062 9.32 1 96.31 212 GLN B O 1
ATOM 4762 N N . LEU B 1 213 ? -0.773 48.656 9.82 1 96.44 213 LEU B N 1
ATOM 4763 C CA . LEU B 1 213 ? -0.149 47.969 10.953 1 96.44 213 LEU B CA 1
ATOM 4764 C C . LEU B 1 213 ? -1.148 47.781 12.094 1 96.44 213 LEU B C 1
ATOM 4766 O O . LEU B 1 213 ? -0.917 46.969 13 1 96.44 213 LEU B O 1
ATOM 4770 N N . ASP B 1 214 ? -2.273 48.438 12.07 1 94.62 214 ASP B N 1
ATOM 4771 C CA . ASP B 1 214 ? -3.279 48.344 13.125 1 94.62 214 ASP B CA 1
ATOM 4772 C C . ASP B 1 214 ? -4.348 47.312 12.758 1 94.62 214 ASP B C 1
ATOM 4774 O O . ASP B 1 214 ? -5.332 47.156 13.484 1 94.62 214 ASP B O 1
ATOM 4778 N N . THR B 1 215 ? -4.09 46.594 11.727 1 94.38 215 THR B N 1
ATOM 4779 C CA . THR B 1 215 ? -5.055 45.594 11.258 1 94.38 215 THR B CA 1
ATOM 4780 C C . THR B 1 215 ? -5.258 44.5 12.312 1 94.38 215 THR B C 1
ATOM 4782 O O . THR B 1 215 ? -4.289 44 12.859 1 94.38 215 THR B O 1
ATOM 4785 N N . GLU B 1 216 ? -6.547 44.281 12.594 1 91.69 216 GLU B N 1
ATOM 4786 C CA . GLU B 1 216 ? -6.949 43.156 13.438 1 91.69 216 GLU B CA 1
ATOM 4787 C C . GLU B 1 216 ? -7.777 42.125 12.648 1 91.69 216 GLU B C 1
ATOM 4789 O O . GLU B 1 216 ? -8.547 42.5 11.758 1 91.69 216 GLU B O 1
ATOM 4794 N N . LEU B 1 217 ? -7.637 40.906 12.938 1 89.62 217 LEU B N 1
ATOM 4795 C CA . LEU B 1 217 ? -8.453 39.875 12.312 1 89.62 217 LEU B CA 1
ATOM 4796 C C . LEU B 1 217 ? -8.734 38.75 13.289 1 89.62 217 LEU B C 1
ATOM 4798 O O . LEU B 1 217 ? -7.973 38.531 14.234 1 89.62 217 LEU B O 1
ATOM 4802 N N . SER B 1 218 ? -9.883 38.031 13.086 1 88.94 218 SER B N 1
ATOM 4803 C CA . SER B 1 218 ? -10.195 36.844 13.852 1 88.94 218 SER B CA 1
ATOM 4804 C C . SER B 1 218 ? -9.43 35.625 13.328 1 88.94 218 SER B C 1
ATOM 4806 O O . SER B 1 218 ? -9.625 35.219 12.18 1 88.94 218 SER B O 1
ATOM 4808 N N . PHE B 1 219 ? -8.531 35.094 14.148 1 92.19 219 PHE B N 1
ATOM 4809 C CA . PHE B 1 219 ? -7.719 33.969 13.695 1 92.19 219 PHE B CA 1
ATOM 4810 C C . PHE B 1 219 ? -7.113 33.219 14.883 1 92.19 219 PHE B C 1
ATOM 4812 O O . PHE B 1 219 ? -7.281 33.625 16.031 1 92.19 219 PHE B O 1
ATOM 4819 N N . VAL B 1 220 ? -6.609 32.094 14.602 1 93 220 VAL B N 1
ATOM 4820 C CA . VAL B 1 220 ? -5.867 31.344 15.609 1 93 220 VAL B CA 1
ATOM 4821 C C . VAL B 1 220 ? -4.438 31.875 15.695 1 93 220 VAL B C 1
ATOM 4823 O O . VAL B 1 220 ? -3.629 31.641 14.797 1 93 220 VAL B O 1
ATOM 4826 N N . PRO B 1 221 ? -4.078 32.5 16.766 1 94 221 PRO B N 1
ATOM 4827 C CA . PRO B 1 221 ? -2.783 33.188 16.859 1 94 221 PRO B CA 1
ATOM 4828 C C . PRO B 1 221 ? -1.607 32.25 16.641 1 94 221 PRO B C 1
ATOM 4830 O O . PRO B 1 221 ? -0.631 32.594 15.977 1 94 221 PRO B O 1
ATOM 4833 N N . GLU B 1 222 ? -1.685 31.016 17.188 1 94.62 222 GLU B N 1
ATOM 4834 C CA . GLU B 1 222 ? -0.599 30.047 17.062 1 94.62 222 GLU B CA 1
ATOM 4835 C C . GLU B 1 222 ? -0.365 29.672 15.602 1 94.62 222 GLU B C 1
ATOM 4837 O O . GLU B 1 222 ? 0.773 29.422 15.188 1 94.62 222 GLU B O 1
ATOM 4842 N N . HIS B 1 223 ? -1.452 29.578 14.844 1 95.69 223 HIS B N 1
ATOM 4843 C CA . HIS B 1 223 ? -1.324 29.281 13.422 1 95.69 223 HIS B CA 1
ATOM 4844 C C . HIS B 1 223 ? -0.646 30.406 12.672 1 95.69 223 HIS B C 1
ATOM 4846 O O . HIS B 1 223 ? 0.247 30.172 11.852 1 95.69 223 HIS B O 1
ATOM 4852 N N . LEU B 1 224 ? -1.077 31.578 12.93 1 96.06 224 LEU B N 1
ATOM 4853 C CA . LEU B 1 224 ? -0.483 32.75 12.297 1 96.06 224 LEU B CA 1
ATOM 4854 C C . LEU B 1 224 ? 1.002 32.844 12.633 1 96.06 224 LEU B C 1
ATOM 4856 O O . LEU B 1 224 ? 1.824 33.094 11.742 1 96.06 224 LEU B O 1
ATOM 4860 N N . SER B 1 225 ? 1.258 32.688 13.867 1 96.81 225 SER B N 1
ATOM 4861 C CA . SER B 1 225 ? 2.643 32.75 14.328 1 96.81 225 SER B CA 1
ATOM 4862 C C . SER B 1 225 ? 3.51 31.703 13.617 1 96.81 225 SER B C 1
ATOM 4864 O O . SER B 1 225 ? 4.641 32 13.227 1 96.81 225 SER B O 1
ATOM 4866 N N . PHE B 1 226 ? 3.012 30.5 13.492 1 95.94 226 PHE B N 1
ATOM 4867 C CA . PHE B 1 226 ? 3.764 29.422 12.844 1 95.94 226 PHE B CA 1
ATOM 4868 C C . PHE B 1 226 ? 4.086 29.797 11.398 1 95.94 226 PHE B C 1
ATOM 4870 O O . PHE B 1 226 ? 5.234 29.672 10.969 1 95.94 226 PHE B O 1
ATOM 4877 N N . MET B 1 227 ? 3.123 30.203 10.656 1 97.25 227 MET B N 1
ATOM 4878 C CA . MET B 1 227 ? 3.303 30.547 9.242 1 97.25 227 MET B CA 1
ATOM 4879 C C . MET B 1 227 ? 4.293 31.688 9.086 1 97.25 227 MET B C 1
ATOM 4881 O O . MET B 1 227 ? 5.223 31.609 8.281 1 97.25 227 MET B O 1
ATOM 4885 N N . LEU B 1 228 ? 4.094 32.688 9.883 1 97.88 228 LEU B N 1
ATOM 4886 C CA . LEU B 1 228 ? 4.965 33.875 9.797 1 97.88 228 LEU B CA 1
ATOM 4887 C C . LEU B 1 228 ? 6.395 33.5 10.188 1 97.88 228 LEU B C 1
ATOM 4889 O O . LEU B 1 228 ? 7.348 34 9.602 1 97.88 228 LEU B O 1
ATOM 4893 N N . GLN B 1 229 ? 6.504 32.719 11.188 1 96.62 229 GLN B N 1
ATOM 4894 C CA . GLN B 1 229 ? 7.832 32.281 11.617 1 96.62 229 GLN B CA 1
ATOM 4895 C C . GLN B 1 229 ? 8.586 31.609 10.492 1 96.62 229 GLN B C 1
ATOM 4897 O O . GLN B 1 229 ? 9.766 31.891 10.258 1 96.62 229 GLN B O 1
ATOM 4902 N N . GLU B 1 230 ? 7.945 30.703 9.828 1 95.19 230 GLU B N 1
ATOM 4903 C CA . GLU B 1 230 ? 8.594 29.953 8.766 1 95.19 230 GLU B CA 1
ATOM 4904 C C . GLU B 1 230 ? 8.984 30.859 7.602 1 95.19 230 GLU B C 1
ATOM 4906 O O . GLU B 1 230 ? 10.055 30.719 7.016 1 95.19 230 GLU B O 1
ATOM 4911 N N . ILE B 1 231 ? 8.109 31.75 7.273 1 97.06 231 ILE B N 1
ATOM 4912 C CA . ILE B 1 231 ? 8.352 32.656 6.164 1 97.06 231 ILE B CA 1
ATOM 4913 C C . ILE B 1 231 ? 9.492 33.625 6.508 1 97.06 231 ILE B C 1
ATOM 4915 O O . ILE B 1 231 ? 10.406 33.812 5.703 1 97.06 231 ILE B O 1
ATOM 4919 N N . LEU B 1 232 ? 9.461 34.156 7.668 1 97.12 232 LEU B N 1
ATOM 4920 C CA . LEU B 1 232 ? 10.5 35.094 8.102 1 97.12 232 LEU B CA 1
ATOM 4921 C C . LEU B 1 232 ? 11.844 34.375 8.25 1 97.12 232 LEU B C 1
ATOM 4923 O O . LEU B 1 232 ? 12.883 34.938 7.879 1 97.12 232 LEU B O 1
ATOM 4927 N N . LYS B 1 233 ? 11.75 33.25 8.852 1 94.62 233 LYS B N 1
ATOM 4928 C CA . LYS B 1 233 ? 12.961 32.438 9.023 1 94.62 233 LYS B CA 1
ATOM 4929 C C . LYS B 1 233 ? 13.68 32.25 7.688 1 94.62 233 LYS B C 1
ATOM 4931 O O . LYS B 1 233 ? 14.898 32.406 7.602 1 94.62 233 LYS B O 1
ATOM 4936 N N . ASN B 1 234 ? 12.977 31.906 6.645 1 93.12 234 ASN B N 1
ATOM 4937 C CA . ASN B 1 234 ? 13.555 31.719 5.32 1 93.12 234 ASN B CA 1
ATOM 4938 C C . ASN B 1 234 ? 14.102 33.031 4.754 1 93.12 234 ASN B C 1
ATOM 4940 O O . ASN B 1 234 ? 15.18 33.031 4.148 1 93.12 234 ASN B O 1
ATOM 4944 N N . ALA B 1 235 ? 13.359 34.062 4.934 1 96.25 235 ALA B N 1
ATOM 4945 C CA . ALA B 1 235 ? 13.789 35.375 4.457 1 96.25 235 ALA B CA 1
ATOM 4946 C C . ALA B 1 235 ? 15.086 35.812 5.141 1 96.25 235 ALA B C 1
ATOM 4948 O O . ALA B 1 235 ? 16 36.312 4.484 1 96.25 235 ALA B O 1
ATOM 4949 N N . PHE B 1 236 ? 15.164 35.594 6.469 1 95.31 236 PHE B N 1
ATOM 4950 C CA . PHE B 1 236 ? 16.359 35.938 7.238 1 95.31 236 PHE B CA 1
ATOM 4951 C C . PHE B 1 236 ? 17.562 35.156 6.738 1 95.31 236 PHE B C 1
ATOM 4953 O O . PHE B 1 236 ? 18.609 35.719 6.434 1 95.31 236 PHE B O 1
ATOM 4960 N N . ARG B 1 237 ? 17.391 33.875 6.676 1 91.88 237 ARG B N 1
ATOM 4961 C CA . ARG B 1 237 ? 18.469 32.969 6.273 1 91.88 237 ARG B CA 1
ATOM 4962 C C . ARG B 1 237 ? 19 33.344 4.891 1 91.88 237 ARG B C 1
ATOM 4964 O O . ARG B 1 237 ? 20.203 33.469 4.703 1 91.88 237 ARG B O 1
ATOM 4971 N N . ALA B 1 238 ? 18.078 33.469 3.898 1 93.12 238 ALA B N 1
ATOM 4972 C CA . ALA B 1 238 ? 18.484 33.781 2.531 1 93.12 238 ALA B CA 1
ATOM 4973 C C . ALA B 1 238 ? 19.234 35.094 2.471 1 93.12 238 ALA B C 1
ATOM 4975 O O . ALA B 1 238 ? 20.234 35.219 1.758 1 93.12 238 ALA B O 1
ATOM 4976 N N . THR B 1 239 ? 18.781 36.094 3.182 1 95.69 239 THR B N 1
ATOM 4977 C CA . THR B 1 239 ? 19.375 37.438 3.166 1 95.69 239 THR B CA 1
ATOM 4978 C C . THR B 1 239 ? 20.781 37.406 3.781 1 95.69 239 THR B C 1
ATOM 4980 O O . THR B 1 239 ? 21.719 37.938 3.209 1 95.69 239 THR B O 1
ATOM 4983 N N . VAL B 1 240 ? 20.891 36.75 4.891 1 93.31 240 VAL B N 1
ATOM 4984 C CA . VAL B 1 240 ? 22.156 36.719 5.602 1 93.31 240 VAL B CA 1
ATOM 4985 C C . VAL B 1 240 ? 23.172 35.875 4.812 1 93.31 240 VAL B C 1
ATOM 4987 O O . VAL B 1 240 ? 24.328 36.281 4.648 1 93.31 240 VAL B O 1
ATOM 4990 N N . GLU B 1 241 ? 22.75 34.75 4.316 1 89.62 241 GLU B N 1
ATOM 4991 C CA . GLU B 1 241 ? 23.641 33.875 3.586 1 89.62 241 GLU B CA 1
ATOM 4992 C C . GLU B 1 241 ? 24.156 34.531 2.303 1 89.62 241 GLU B C 1
ATOM 4994 O O . GLU B 1 241 ? 25.281 34.25 1.865 1 89.62 241 GLU B O 1
ATOM 4999 N N . ARG B 1 242 ? 23.328 35.344 1.767 1 92 242 ARG B N 1
ATOM 5000 C CA . ARG B 1 242 ? 23.703 36 0.519 1 92 242 ARG B CA 1
ATOM 5001 C C . ARG B 1 242 ? 24.703 37.125 0.772 1 92 242 ARG B C 1
ATOM 5003 O O . ARG B 1 242 ? 25.641 37.312 0.005 1 92 242 ARG B O 1
ATOM 5010 N N . HIS B 1 243 ? 24.641 37.875 1.809 1 93.81 243 HIS B N 1
ATOM 5011 C CA . HIS B 1 243 ? 25.328 39.156 1.922 1 93.81 243 HIS B CA 1
ATOM 5012 C C . HIS B 1 243 ? 26.438 39.094 2.959 1 93.81 243 HIS B C 1
ATOM 5014 O O . HIS B 1 243 ? 27.422 39.844 2.871 1 93.81 243 HIS B O 1
ATOM 5020 N N . LEU B 1 244 ? 26.359 38.25 3.869 1 88.19 244 LEU B N 1
ATOM 5021 C CA . LEU B 1 244 ? 27.328 38.219 4.961 1 88.19 244 LEU B CA 1
ATOM 5022 C C . LEU B 1 244 ? 28.703 37.812 4.453 1 88.19 244 LEU B C 1
ATOM 5024 O O . LEU B 1 244 ? 29.719 38.438 4.828 1 88.19 244 LEU B O 1
ATOM 5028 N N . PRO B 1 245 ? 28.781 36.75 3.617 1 86.06 245 PRO B N 1
ATOM 5029 C CA . PRO B 1 245 ? 30.094 36.344 3.139 1 86.06 245 PRO B CA 1
ATOM 5030 C C . PRO B 1 245 ? 30.828 37.438 2.383 1 86.06 245 PRO B C 1
ATOM 5032 O O . PRO B 1 245 ? 32.062 37.5 2.391 1 86.06 245 PRO B O 1
ATOM 5035 N N . ALA B 1 246 ? 30.109 38.281 1.735 1 86.69 246 ALA B N 1
ATOM 5036 C CA . ALA B 1 246 ? 30.703 39.344 0.959 1 86.69 246 ALA B CA 1
ATOM 5037 C C . ALA B 1 246 ? 30.969 40.562 1.838 1 86.69 246 ALA B C 1
ATOM 5039 O O . ALA B 1 246 ? 31.391 41.625 1.344 1 86.69 246 ALA B O 1
ATOM 5040 N N . ARG B 1 247 ? 30.766 40.5 3.152 1 85.69 247 ARG B N 1
ATOM 5041 C CA . ARG B 1 247 ? 30.953 41.594 4.102 1 85.69 247 ARG B CA 1
ATOM 5042 C C . ARG B 1 247 ? 30.188 42.844 3.67 1 85.69 247 ARG B C 1
ATOM 5044 O O . ARG B 1 247 ? 30.703 43.969 3.775 1 85.69 247 ARG B O 1
ATOM 5051 N N . GLU B 1 248 ? 29.125 42.562 3.031 1 86.5 248 GLU B N 1
ATOM 5052 C CA . GLU B 1 248 ? 28.219 43.656 2.656 1 86.5 248 GLU B CA 1
ATOM 5053 C C . GLU B 1 248 ? 27.219 43.938 3.766 1 86.5 248 GLU B C 1
ATOM 5055 O O . GLU B 1 248 ? 27 43.094 4.645 1 86.5 248 GLU B O 1
ATOM 5060 N N . ALA B 1 249 ? 26.766 45.125 3.684 1 92.44 249 ALA B N 1
ATOM 5061 C CA . ALA B 1 249 ? 25.672 45.406 4.598 1 92.44 249 ALA B CA 1
ATOM 5062 C C . ALA B 1 249 ? 24.469 44.531 4.328 1 92.44 249 ALA B C 1
ATOM 5064 O O . ALA B 1 249 ? 24.109 44.281 3.172 1 92.44 249 ALA B O 1
ATOM 5065 N N . ILE B 1 250 ? 23.922 44.031 5.352 1 95.56 250 ILE B N 1
ATOM 5066 C CA . ILE B 1 250 ? 22.766 43.156 5.215 1 95.56 250 ILE B CA 1
ATOM 5067 C C . ILE B 1 250 ? 21.516 43.969 4.965 1 95.56 250 ILE B C 1
ATOM 5069 O O . ILE B 1 250 ? 21.125 44.781 5.805 1 95.56 250 ILE B O 1
ATOM 5073 N N . PRO B 1 251 ? 20.891 43.812 3.848 1 97.25 251 PRO B N 1
ATOM 5074 C CA . PRO B 1 251 ? 19.656 44.562 3.586 1 97.25 251 PRO B CA 1
ATOM 5075 C C . PRO B 1 251 ? 18.516 44.156 4.523 1 97.25 251 PRO B C 1
ATOM 5077 O O . PRO B 1 251 ? 18.516 43.031 5.047 1 97.25 251 PRO B O 1
ATOM 5080 N N . PRO B 1 252 ? 17.578 45.062 4.719 1 98 252 PRO B N 1
ATOM 5081 C CA . PRO B 1 252 ? 16.438 44.75 5.586 1 98 252 PRO B CA 1
ATOM 5082 C C . PRO B 1 252 ? 15.453 43.781 4.926 1 98 252 PRO B C 1
ATOM 5084 O O . PRO B 1 252 ? 15.445 43.625 3.699 1 98 252 PRO B O 1
ATOM 5087 N N . VAL B 1 253 ? 14.727 43.062 5.695 1 98.62 253 VAL B N 1
ATOM 5088 C CA . VAL B 1 253 ? 13.539 42.312 5.277 1 98.62 253 VAL B CA 1
ATOM 5089 C C . VAL B 1 253 ? 12.297 43.188 5.488 1 98.62 253 VAL B C 1
ATOM 5091 O O . VAL B 1 253 ? 12.031 43.625 6.609 1 98.62 253 VAL B O 1
ATOM 5094 N N . ASN B 1 254 ? 11.555 43.406 4.438 1 98.75 254 ASN B N 1
ATOM 5095 C CA . ASN B 1 254 ? 10.367 44.25 4.516 1 98.75 254 ASN B CA 1
ATOM 5096 C C . ASN B 1 254 ? 9.102 43.438 4.688 1 98.75 254 ASN B C 1
ATOM 5098 O O . ASN B 1 254 ? 8.922 42.406 4.012 1 98.75 254 ASN B O 1
ATOM 5102 N N . VAL B 1 255 ? 8.258 43.812 5.652 1 98.75 255 VAL B N 1
ATOM 5103 C CA . VAL B 1 255 ? 6.969 43.156 5.871 1 98.75 255 VAL B CA 1
ATOM 5104 C C . VAL B 1 255 ? 5.844 44.188 5.75 1 98.75 255 VAL B C 1
ATOM 5106 O O . VAL B 1 255 ? 5.828 45.188 6.473 1 98.75 255 VAL B O 1
ATOM 5109 N N . SER B 1 256 ? 4.934 43.906 4.812 1 98.44 256 SER B N 1
ATOM 5110 C CA . SER B 1 256 ? 3.812 44.812 4.582 1 98.44 256 SER B CA 1
ATOM 5111 C C . SER B 1 256 ? 2.482 44.156 4.902 1 98.44 256 SER B C 1
ATOM 5113 O O . SER B 1 256 ? 2.236 43.031 4.48 1 98.44 256 SER B O 1
ATOM 5115 N N . VAL B 1 257 ? 1.678 44.812 5.684 1 97.5 257 VAL B N 1
ATOM 5116 C CA . VAL B 1 257 ? 0.329 44.344 5.969 1 97.5 257 VAL B CA 1
ATOM 5117 C C . VAL B 1 257 ? -0.683 45.094 5.125 1 97.5 257 VAL B C 1
ATOM 5119 O O . VAL B 1 257 ? -0.728 46.344 5.172 1 97.5 257 VAL B O 1
ATOM 5122 N N . MET B 1 258 ? -1.437 44.375 4.32 1 95.5 258 MET B N 1
ATOM 5123 C CA . MET B 1 258 ? -2.457 44.969 3.457 1 95.5 258 MET B CA 1
ATOM 5124 C C . MET B 1 258 ? -3.828 44.375 3.748 1 95.5 258 MET B C 1
ATOM 5126 O O . MET B 1 258 ? -4.008 43.156 3.65 1 95.5 258 MET B O 1
ATOM 5130 N N . LYS B 1 259 ? -4.734 45.188 4.094 1 92.5 259 LYS B N 1
ATOM 5131 C CA . LYS B 1 259 ? -6.086 44.719 4.387 1 92.5 259 LYS B CA 1
ATOM 5132 C C . LYS B 1 259 ? -7.023 44.969 3.213 1 92.5 259 LYS B C 1
ATOM 5134 O O . LYS B 1 259 ? -7.191 46.125 2.789 1 92.5 259 LYS B O 1
ATOM 5139 N N . GLY B 1 260 ? -7.484 43.875 2.645 1 87.19 260 GLY B N 1
ATOM 5140 C CA . GLY B 1 260 ? -8.523 44 1.635 1 87.19 260 GLY B CA 1
ATOM 5141 C C . GLY B 1 260 ? -9.922 43.844 2.199 1 87.19 260 GLY B C 1
ATOM 5142 O O . GLY B 1 260 ? -10.109 43.844 3.418 1 87.19 260 GLY B O 1
ATOM 5143 N N . SER B 1 261 ? -10.938 43.812 1.335 1 83.25 261 SER B N 1
ATOM 5144 C CA . SER B 1 261 ? -12.328 43.688 1.742 1 83.25 261 SER B CA 1
ATOM 5145 C C . SER B 1 261 ? -12.602 42.312 2.336 1 83.25 261 SER B C 1
ATOM 5147 O O . SER B 1 261 ? -13.367 42.188 3.297 1 83.25 261 SER B O 1
ATOM 5149 N N . PHE B 1 262 ? -11.93 41.312 1.792 1 82.75 262 PHE B N 1
ATOM 5150 C CA . PHE B 1 262 ? -12.258 39.938 2.205 1 82.75 262 PHE B CA 1
ATOM 5151 C C . PHE B 1 262 ? -11.047 39.25 2.811 1 82.75 262 PHE B C 1
ATOM 5153 O O . PHE B 1 262 ? -11.18 38.25 3.49 1 82.75 262 PHE B O 1
ATOM 5160 N N . ASP B 1 263 ? -9.828 39.906 2.584 1 88.38 263 ASP B N 1
ATOM 5161 C CA . ASP B 1 263 ? -8.609 39.219 2.988 1 88.38 263 ASP B CA 1
ATOM 5162 C C . ASP B 1 263 ? -7.57 40.188 3.539 1 88.38 263 ASP B C 1
ATOM 5164 O O . ASP B 1 263 ? -7.703 41.406 3.371 1 88.38 263 ASP B O 1
ATOM 5168 N N . VAL B 1 264 ? -6.762 39.625 4.383 1 94.06 264 VAL B N 1
ATOM 5169 C CA . VAL B 1 264 ? -5.543 40.312 4.816 1 94.06 264 VAL B CA 1
ATOM 5170 C C . VAL B 1 264 ? -4.324 39.656 4.188 1 94.06 264 VAL B C 1
ATOM 5172 O O . VAL B 1 264 ? -4.191 38.406 4.234 1 94.06 264 VAL B O 1
ATOM 5175 N N . THR B 1 265 ? -3.535 40.406 3.521 1 96.5 265 THR B N 1
ATOM 5176 C CA . THR B 1 265 ? -2.314 39.906 2.916 1 96.5 265 THR B CA 1
ATOM 5177 C C . THR B 1 265 ? -1.083 40.438 3.648 1 96.5 265 THR B C 1
ATOM 5179 O O . THR B 1 265 ? -0.968 41.625 3.902 1 96.5 265 THR B O 1
ATOM 5182 N N . ILE B 1 266 ? -0.234 39.531 4.023 1 97.94 266 ILE B N 1
ATOM 5183 C CA . ILE B 1 266 ? 1.067 39.906 4.578 1 97.94 266 ILE B CA 1
ATOM 5184 C C . ILE B 1 266 ? 2.166 39.562 3.572 1 97.94 266 ILE B C 1
ATOM 5186 O O . ILE B 1 266 ? 2.334 38.406 3.193 1 97.94 266 ILE B O 1
ATOM 5190 N N . LYS B 1 267 ? 2.822 40.531 3.109 1 98.38 267 LYS B N 1
ATOM 5191 C CA . LYS B 1 267 ? 3.904 40.375 2.146 1 98.38 267 LYS B CA 1
ATOM 5192 C C . LYS B 1 267 ? 5.27 40.438 2.828 1 98.38 267 LYS B C 1
ATOM 5194 O O . LYS B 1 267 ? 5.559 41.438 3.523 1 98.38 267 LYS B O 1
ATOM 5199 N N . VAL B 1 268 ? 6.094 39.469 2.719 1 98.75 268 VAL B N 1
ATOM 5200 C CA . VAL B 1 268 ? 7.465 39.438 3.217 1 98.75 268 VAL B CA 1
ATOM 5201 C C . VAL B 1 268 ? 8.445 39.469 2.045 1 98.75 268 VAL B C 1
ATOM 5203 O O . VAL B 1 268 ? 8.422 38.562 1.195 1 98.75 268 VAL B O 1
ATOM 5206 N N . SER B 1 269 ? 9.258 40.469 2.004 1 98.56 269 SER B N 1
ATOM 5207 C CA . SER B 1 269 ? 10.195 40.656 0.905 1 98.56 269 SER B CA 1
ATOM 5208 C C . SER B 1 269 ? 11.641 40.594 1.398 1 98.56 269 SER B C 1
ATOM 5210 O O . SER B 1 269 ? 12.031 41.375 2.266 1 98.56 269 SER B O 1
ATOM 5212 N N . ASP B 1 270 ? 12.398 39.719 0.858 1 98.06 270 ASP B N 1
ATOM 5213 C CA . ASP B 1 270 ? 13.812 39.656 1.198 1 98.06 270 ASP B CA 1
ATOM 5214 C C . ASP B 1 270 ? 14.688 39.938 -0.021 1 98.06 270 ASP B C 1
ATOM 5216 O O . ASP B 1 270 ? 14.188 40.031 -1.146 1 98.06 270 ASP B O 1
ATOM 5220 N N . ARG B 1 271 ? 15.898 40.281 0.229 1 97.44 271 ARG B N 1
ATOM 5221 C CA . ARG B 1 271 ? 16.922 40.469 -0.807 1 97.44 271 ARG B CA 1
ATOM 5222 C C . ARG B 1 271 ? 17.969 39.344 -0.727 1 97.44 271 ARG B C 1
ATOM 5224 O O . ARG B 1 271 ? 19.172 39.656 -0.74 1 97.44 271 ARG B O 1
ATOM 5231 N N . GLY B 1 272 ? 17.484 38.156 -0.586 1 95.31 272 GLY B N 1
ATOM 5232 C CA . GLY B 1 272 ? 18.359 37.031 -0.393 1 95.31 272 GLY B CA 1
ATOM 5233 C C . GLY B 1 272 ? 18.859 36.438 -1.695 1 95.31 272 GLY B C 1
ATOM 5234 O O . GLY B 1 272 ? 19.375 35.312 -1.717 1 95.31 272 GLY B O 1
ATOM 5235 N N . GLY B 1 273 ? 18.688 37.094 -2.828 1 94.56 273 GLY B N 1
ATOM 5236 C CA . GLY B 1 273 ? 19.25 36.656 -4.09 1 94.56 273 GLY B CA 1
ATOM 5237 C C . GLY B 1 273 ? 18.234 35.969 -4.984 1 94.56 273 GLY B C 1
ATOM 5238 O O . GLY B 1 273 ? 18.469 35.812 -6.184 1 94.56 273 GLY B O 1
ATOM 5239 N N . GLY B 1 274 ? 17.094 35.562 -4.387 1 95.12 274 GLY B N 1
ATOM 5240 C CA . GLY B 1 274 ? 16.078 34.906 -5.184 1 95.12 274 GLY B CA 1
ATOM 5241 C C . GLY B 1 274 ? 16.406 33.469 -5.492 1 95.12 274 GLY B C 1
ATOM 5242 O O . GLY B 1 274 ? 17.516 33 -5.199 1 95.12 274 GLY B O 1
ATOM 5243 N N . MET B 1 275 ? 15.422 32.719 -6.078 1 93.56 275 MET B N 1
ATOM 5244 C CA . MET B 1 275 ? 15.562 31.312 -6.375 1 93.56 275 MET B CA 1
ATOM 5245 C C . MET B 1 275 ? 15.547 31.062 -7.883 1 93.56 275 MET B C 1
ATOM 5247 O O . MET B 1 275 ? 14.914 31.812 -8.625 1 93.56 275 MET B O 1
ATOM 5251 N N . ARG B 1 276 ? 16.219 29.953 -8.242 1 93 276 ARG B N 1
ATOM 5252 C CA . ARG B 1 276 ? 16.125 29.469 -9.617 1 93 276 ARG B CA 1
ATOM 5253 C C . ARG B 1 276 ? 14.75 28.844 -9.875 1 93 276 ARG B C 1
ATOM 5255 O O . ARG B 1 276 ? 14.07 28.422 -8.938 1 93 276 ARG B O 1
ATOM 5262 N N . GLN B 1 277 ? 14.477 28.766 -11.164 1 91.88 277 GLN B N 1
ATOM 5263 C CA . GLN B 1 277 ? 13.188 28.219 -11.555 1 91.88 277 GLN B CA 1
ATOM 5264 C C . GLN B 1 277 ? 13.031 26.781 -11.062 1 91.88 277 GLN B C 1
ATOM 5266 O O . GLN B 1 277 ? 11.945 26.375 -10.625 1 91.88 277 GLN B O 1
ATOM 5271 N N . ASP B 1 278 ? 14.07 26 -11.18 1 90.06 278 ASP B N 1
ATOM 5272 C CA . ASP B 1 278 ? 14.008 24.609 -10.75 1 90.06 278 ASP B CA 1
ATOM 5273 C C . ASP B 1 278 ? 13.781 24.5 -9.242 1 90.06 278 ASP B C 1
ATOM 5275 O O . ASP B 1 278 ? 13.109 23.578 -8.773 1 90.06 278 ASP B O 1
ATOM 5279 N N . GLN B 1 279 ? 14.297 25.453 -8.539 1 89.81 279 GLN B N 1
ATOM 5280 C CA . GLN B 1 279 ? 14.062 25.5 -7.102 1 89.81 279 GLN B CA 1
ATOM 5281 C C . GLN B 1 279 ? 12.617 25.891 -6.789 1 89.81 279 GLN B C 1
ATOM 5283 O O . GLN B 1 279 ? 11.977 25.266 -5.934 1 89.81 279 GLN B O 1
ATOM 5288 N N . LEU B 1 280 ? 12.164 26.875 -7.477 1 92.12 280 LEU B N 1
ATOM 5289 C CA . LEU B 1 280 ? 10.812 27.375 -7.258 1 92.12 280 LEU B CA 1
ATOM 5290 C C . LEU B 1 280 ? 9.781 26.281 -7.457 1 92.12 280 LEU B C 1
ATOM 5292 O O . LEU B 1 280 ? 8.742 26.266 -6.789 1 92.12 280 LEU B O 1
ATOM 5296 N N . GLU B 1 281 ? 10.094 25.391 -8.273 1 91.94 281 GLU B N 1
ATOM 5297 C CA . GLU B 1 281 ? 9.172 24.312 -8.586 1 91.94 281 GLU B CA 1
ATOM 5298 C C . GLU B 1 281 ? 9.125 23.281 -7.461 1 91.94 281 GLU B C 1
ATOM 5300 O O . GLU B 1 281 ? 8.188 22.484 -7.383 1 91.94 281 GLU B O 1
ATOM 5305 N N . GLN B 1 282 ? 10.055 23.344 -6.547 1 92.25 282 GLN B N 1
ATOM 5306 C CA . GLN B 1 282 ? 10.188 22.297 -5.543 1 92.25 282 GLN B CA 1
ATOM 5307 C C . GLN B 1 282 ? 9.852 22.828 -4.148 1 92.25 282 GLN B C 1
ATOM 5309 O O . GLN B 1 282 ? 9.781 22.062 -3.188 1 92.25 282 GLN B O 1
ATOM 5314 N N . ILE B 1 283 ? 9.516 24.062 -3.994 1 92.44 283 ILE B N 1
ATOM 5315 C CA . ILE B 1 283 ? 9.484 24.703 -2.684 1 92.44 283 ILE B CA 1
ATOM 5316 C C . ILE B 1 283 ? 8.32 24.141 -1.866 1 92.44 283 ILE B C 1
ATOM 5318 O O . ILE B 1 283 ? 8.32 24.234 -0.637 1 92.44 283 ILE B O 1
ATOM 5322 N N . TRP B 1 284 ? 7.34 23.547 -2.605 1 94.25 284 TRP B N 1
ATOM 5323 C CA . TRP B 1 284 ? 6.168 23.062 -1.884 1 94.25 284 TRP B CA 1
ATOM 5324 C C . TRP B 1 284 ? 6.289 21.578 -1.593 1 94.25 284 TRP B C 1
ATOM 5326 O O . TRP B 1 284 ? 5.426 21 -0.928 1 94.25 284 TRP B O 1
ATOM 5336 N N . ARG B 1 285 ? 7.352 20.984 -2.055 1 92 285 ARG B N 1
ATOM 5337 C CA . ARG B 1 285 ? 7.582 19.562 -1.816 1 92 285 ARG B CA 1
ATOM 5338 C C . ARG B 1 285 ? 8.148 19.328 -0.421 1 92 285 ARG B C 1
ATOM 5340 O O . ARG B 1 285 ? 9.07 20.016 0.007 1 92 285 ARG B O 1
ATOM 5347 N N . TYR B 1 286 ? 7.523 18.359 0.227 1 92.31 286 TYR B N 1
ATOM 5348 C CA . TYR B 1 286 ? 8.062 18.016 1.538 1 92.31 286 TYR B CA 1
ATOM 5349 C C . TYR B 1 286 ? 9.469 17.453 1.416 1 92.31 286 TYR B C 1
ATOM 5351 O O . TYR B 1 286 ? 9.766 16.688 0.497 1 92.31 286 TYR B O 1
ATOM 5359 N N . GLY B 1 287 ? 10.32 17.828 2.324 1 86.56 287 GLY B N 1
ATOM 5360 C CA . GLY B 1 287 ? 11.688 17.328 2.354 1 86.56 287 GLY B CA 1
ATOM 5361 C C . GLY B 1 287 ? 12.641 18.141 1.496 1 86.56 287 GLY B C 1
ATOM 5362 O O . GLY B 1 287 ? 13.859 17.938 1.556 1 86.56 287 GLY B O 1
ATOM 5363 N N . TYR B 1 288 ? 12.125 19.016 0.702 1 80.06 288 TYR B N 1
ATOM 5364 C CA . TYR B 1 288 ? 12.984 19.828 -0.145 1 80.06 288 TYR B CA 1
ATOM 5365 C C . TYR B 1 288 ? 13.648 20.938 0.661 1 80.06 288 TYR B C 1
ATOM 5367 O O . TYR B 1 288 ? 13.016 21.547 1.529 1 80.06 288 TYR B O 1
ATOM 5375 N N . THR B 1 289 ? 14.984 21 0.389 1 70.31 289 THR B N 1
ATOM 5376 C CA . THR B 1 289 ? 15.703 22.125 0.962 1 70.31 289 THR B CA 1
ATOM 5377 C C . THR B 1 289 ? 16.672 22.734 -0.058 1 70.31 289 THR B C 1
ATOM 5379 O O . THR B 1 289 ? 17.281 22 -0.837 1 70.31 289 THR B O 1
ATOM 5382 N N . SER B 1 290 ? 16.578 23.969 -0.33 1 62.66 290 SER B N 1
ATOM 5383 C CA . SER B 1 290 ? 17.469 24.688 -1.255 1 62.66 290 SER B CA 1
ATOM 5384 C C . SER B 1 290 ? 18.891 24.75 -0.718 1 62.66 290 SER B C 1
ATOM 5386 O O . SER B 1 290 ? 19.812 25.109 -1.445 1 62.66 290 SER B O 1
ATOM 5388 N N . THR B 1 291 ? 19.094 24.453 0.428 1 55.78 291 THR B N 1
ATOM 5389 C CA . THR B 1 291 ? 20.422 24.594 1.013 1 55.78 291 THR B CA 1
ATOM 5390 C C . THR B 1 291 ? 21.312 23.406 0.66 1 55.78 291 THR B C 1
ATOM 5392 O O . THR B 1 291 ? 22.484 23.375 1.01 1 55.78 291 THR B O 1
ATOM 5395 N N . ARG B 1 292 ? 20.578 22.344 0.135 1 49.84 292 ARG B N 1
ATOM 5396 C CA . ARG B 1 292 ? 21.406 21.156 -0.01 1 49.84 292 ARG B CA 1
ATOM 5397 C C . ARG B 1 292 ? 22.453 21.328 -1.107 1 49.84 292 ARG B C 1
ATOM 5399 O O . ARG B 1 292 ? 22.891 20.359 -1.722 1 49.84 292 ARG B O 1
ATOM 5406 N N . GLU B 1 293 ? 22.938 22.266 -1.805 1 41.06 293 GLU B N 1
ATOM 5407 C CA . GLU B 1 293 ? 24.25 21.859 -2.273 1 41.06 293 GLU B CA 1
ATOM 5408 C C . GLU B 1 293 ? 24.938 20.953 -1.257 1 41.06 293 GLU B C 1
ATOM 5410 O O . GLU B 1 293 ? 25.922 21.359 -0.616 1 41.06 293 GLU B O 1
ATOM 5415 N N . THR B 1 294 ? 24.359 20.453 -0.443 1 33.38 294 THR B N 1
ATOM 5416 C CA . THR B 1 294 ? 25 19.625 0.569 1 33.38 294 THR B CA 1
ATOM 5417 C C . THR B 1 294 ? 26 18.672 -0.071 1 33.38 294 THR B C 1
ATOM 5419 O O . THR B 1 294 ? 25.922 18.391 -1.271 1 33.38 294 THR B O 1
ATOM 5422 N N . THR B 1 295 ? 26.781 17.734 0.875 1 31.03 295 THR B N 1
ATOM 5423 C CA . THR B 1 295 ? 27.953 16.875 0.97 1 31.03 295 THR B CA 1
ATOM 5424 C C . THR B 1 295 ? 27.828 15.68 0.024 1 31.03 295 THR B C 1
ATOM 5426 O O . THR B 1 295 ? 26.922 14.859 0.172 1 31.03 295 THR B O 1
ATOM 5429 N N . SER B 1 296 ? 27.953 15.695 -1.19 1 29.91 296 SER B N 1
ATOM 5430 C CA . SER B 1 296 ? 28.672 14.508 -1.648 1 29.91 296 SER B CA 1
ATOM 5431 C C . SER B 1 296 ? 29.562 13.945 -0.547 1 29.91 296 SER B C 1
ATOM 5433 O O . SER B 1 296 ? 30.031 14.68 0.322 1 29.91 296 SER B O 1
ATOM 5435 N N . PRO B 1 297 ? 29.5 12.625 -0.152 1 29.3 297 PRO B N 1
ATOM 5436 C CA . PRO B 1 297 ? 30.734 12.336 0.593 1 29.3 297 PRO B CA 1
ATOM 5437 C C . PRO B 1 297 ? 31.953 13.07 0.032 1 29.3 297 PRO B C 1
ATOM 5439 O O . PRO B 1 297 ? 32.219 13 -1.171 1 29.3 297 PRO B O 1
ATOM 5442 N N . SER B 1 298 ? 32.281 14.195 0.333 1 28.2 298 SER B N 1
ATOM 5443 C CA . SER B 1 298 ? 33.562 14.836 0.056 1 28.2 298 SER B CA 1
ATOM 5444 C C . SER B 1 298 ? 34.656 13.805 -0.087 1 28.2 298 SER B C 1
ATOM 5446 O O . SER B 1 298 ? 34.719 12.828 0.667 1 28.2 298 SER B O 1
ATOM 5448 N N . THR B 1 299 ? 35.344 13.578 -1.257 1 28.33 299 THR B N 1
ATOM 5449 C CA . THR B 1 299 ? 36.781 13.531 -1.281 1 28.33 299 THR B CA 1
ATOM 5450 C C . THR B 1 299 ? 37.375 14.453 -0.219 1 28.33 299 THR B C 1
ATOM 5452 O O . THR B 1 299 ? 36.75 15.422 0.191 1 28.33 299 THR B O 1
ATOM 5455 N N . ALA B 1 300 ? 38.688 14.219 0.396 1 27.97 300 ALA B N 1
ATOM 5456 C CA . ALA B 1 300 ? 39.5 14.859 1.42 1 27.97 300 ALA B CA 1
ATOM 5457 C C . ALA B 1 300 ? 39.5 16.375 1.257 1 27.97 300 ALA B C 1
ATOM 5459 O O . ALA B 1 300 ? 39.656 17.109 2.23 1 27.97 300 ALA B O 1
ATOM 5460 N N . GLY B 1 301 ? 39.812 16.891 0.149 1 25.34 301 GLY B N 1
ATOM 5461 C CA . GLY B 1 301 ? 40.469 18.172 0.22 1 25.34 301 GLY B CA 1
ATOM 5462 C C . GLY B 1 301 ? 39.5 19.328 0.427 1 25.34 301 GLY B C 1
ATOM 5463 O O . GLY B 1 301 ? 39.875 20.375 0.965 1 25.34 301 GLY B O 1
ATOM 5464 N N . ASP B 1 302 ? 38.656 19.75 -0.515 1 26.77 302 ASP B N 1
ATOM 5465 C CA . ASP B 1 302 ? 38.5 21.203 -0.626 1 26.77 302 ASP B CA 1
ATOM 5466 C C . ASP B 1 302 ? 37.625 21.75 0.502 1 26.77 302 ASP B C 1
ATOM 5468 O O . ASP B 1 302 ? 36.719 21.078 0.966 1 26.77 302 ASP B O 1
ATOM 5472 N N . ASP B 1 303 ? 37.875 23.047 1.163 1 26.25 303 ASP B N 1
ATOM 5473 C CA . ASP B 1 303 ? 37.875 24.031 2.24 1 26.25 303 ASP B CA 1
ATOM 5474 C C . ASP B 1 303 ? 36.438 24.516 2.516 1 26.25 303 ASP B C 1
ATOM 5476 O O . ASP B 1 303 ? 36.219 25.297 3.449 1 26.25 303 ASP B O 1
ATOM 5480 N N . LEU B 1 304 ? 35.625 24.734 1.562 1 27.47 304 LEU B N 1
ATOM 5481 C CA . LEU B 1 304 ? 34.562 25.625 2.016 1 27.47 304 LEU B CA 1
ATOM 5482 C C . LEU B 1 304 ? 33.656 24.938 3.057 1 27.47 304 LEU B C 1
ATOM 5484 O O . LEU B 1 304 ? 32.562 25.406 3.354 1 27.47 304 LEU B O 1
ATOM 5488 N N . SER B 1 305 ? 33.781 23.672 3.51 1 32.81 305 SER B N 1
ATOM 5489 C CA . SER B 1 305 ? 33.562 23.016 4.797 1 32.81 305 SER B CA 1
ATOM 5490 C C . SER B 1 305 ? 33.844 23.969 5.953 1 32.81 305 SER B C 1
ATOM 5492 O O . SER B 1 305 ? 33.562 23.656 7.109 1 32.81 305 SER B O 1
ATOM 5494 N N . GLY B 1 306 ? 34.781 24.875 5.887 1 29.75 306 GLY B N 1
ATOM 5495 C CA . GLY B 1 306 ? 35.25 25.875 6.836 1 29.75 306 GLY B CA 1
ATOM 5496 C C . GLY B 1 306 ? 34.25 26.969 7.121 1 29.75 306 GLY B C 1
ATOM 5497 O O . GLY B 1 306 ? 34.438 27.766 8.047 1 29.75 306 GLY B O 1
ATOM 5498 N N . LEU B 1 307 ? 33.688 27.641 6.172 1 30.45 307 LEU B N 1
ATOM 5499 C CA . LEU B 1 307 ? 33 28.844 6.609 1 30.45 307 LEU B CA 1
ATOM 5500 C C . LEU B 1 307 ? 31.906 28.516 7.609 1 30.45 307 LEU B C 1
ATOM 5502 O O . LEU B 1 307 ? 31.703 29.25 8.586 1 30.45 307 LEU B O 1
ATOM 5506 N N . CYS B 1 308 ? 30.562 27.953 7.191 1 31.45 308 CYS B N 1
ATOM 5507 C CA . CYS B 1 308 ? 29.703 27.844 8.367 1 31.45 308 CYS B CA 1
ATOM 5508 C C . CYS B 1 308 ? 30.125 26.656 9.227 1 31.45 308 CYS B C 1
ATOM 5510 O O . CYS B 1 308 ? 30.062 25.516 8.781 1 31.45 308 CYS B O 1
ATOM 5512 N N . GLY B 1 309 ? 31.094 26.453 9.797 1 33.88 309 GLY B N 1
ATOM 5513 C CA . GLY B 1 309 ? 31.578 25.703 10.945 1 33.88 309 GLY B CA 1
ATOM 5514 C C . GLY B 1 309 ? 30.469 25.016 11.719 1 33.88 309 GLY B C 1
ATOM 5515 O O . GLY B 1 309 ? 30.688 24.547 12.836 1 33.88 309 GLY B O 1
ATOM 5516 N N . GLN B 1 310 ? 29.125 25.516 11.602 1 37.66 310 GLN B N 1
ATOM 5517 C CA . GLN B 1 310 ? 28.109 25.125 12.578 1 37.66 310 GLN B CA 1
ATOM 5518 C C . GLN B 1 310 ? 27.719 23.656 12.406 1 37.66 310 GLN B C 1
ATOM 5520 O O . GLN B 1 310 ? 27.656 23.156 11.281 1 37.66 310 GLN B O 1
ATOM 5525 N N . ASP B 1 311 ? 27.625 22.906 13.547 1 44.38 311 ASP B N 1
ATOM 5526 C CA . ASP B 1 311 ? 27.141 21.547 13.805 1 44.38 311 ASP B CA 1
ATOM 5527 C C . ASP B 1 311 ? 25.828 21.281 13.07 1 44.38 311 ASP B C 1
ATOM 5529 O O . ASP B 1 311 ? 25.016 22.203 12.875 1 44.38 311 ASP B O 1
ATOM 5533 N N . ASP B 1 312 ? 25.734 20.234 12.195 1 47.75 312 ASP B N 1
ATOM 5534 C CA . ASP B 1 312 ? 24.547 19.703 11.523 1 47.75 312 ASP B CA 1
ATOM 5535 C C . ASP B 1 312 ? 23.281 20.031 12.312 1 47.75 312 ASP B C 1
ATOM 5537 O O . ASP B 1 312 ? 22.25 20.344 11.727 1 47.75 312 ASP B O 1
ATOM 5541 N N . ARG B 1 313 ? 23.484 20.109 13.523 1 48.47 313 ARG B N 1
ATOM 5542 C CA . ARG B 1 313 ? 22.359 20.375 14.422 1 48.47 313 ARG B CA 1
ATOM 5543 C C . ARG B 1 313 ? 21.938 21.844 14.359 1 48.47 313 ARG B C 1
ATOM 5545 O O . ARG B 1 313 ? 20.75 22.156 14.406 1 48.47 313 ARG B O 1
ATOM 5552 N N . SER B 1 314 ? 22.938 22.672 14.328 1 47.59 314 SER B N 1
ATOM 5553 C CA . SER B 1 314 ? 22.641 24.109 14.281 1 47.59 314 SER B CA 1
ATOM 5554 C C . SER B 1 314 ? 21.984 24.484 12.961 1 47.59 314 SER B C 1
ATOM 5556 O O . SER B 1 314 ? 21.047 25.281 12.938 1 47.59 314 SER B O 1
ATOM 5558 N N . PHE B 1 315 ? 22.469 23.922 11.922 1 48.53 315 PHE B N 1
ATOM 5559 C CA . PHE B 1 315 ? 21.875 24.188 10.609 1 48.53 315 PHE B CA 1
ATOM 5560 C C . PHE B 1 315 ? 20.438 23.703 10.555 1 48.53 315 PHE B C 1
ATOM 5562 O O . PHE B 1 315 ? 19.562 24.391 10 1 48.53 315 PHE B O 1
ATOM 5569 N N . ARG B 1 316 ? 20.203 22.594 11.219 1 55.22 316 ARG B N 1
ATOM 5570 C CA . ARG B 1 316 ? 18.859 22.031 11.219 1 55.22 316 ARG B CA 1
ATOM 5571 C C . ARG B 1 316 ? 17.906 22.875 12.055 1 55.22 316 ARG B C 1
ATOM 5573 O O . ARG B 1 316 ? 16.703 22.875 11.82 1 55.22 316 ARG B O 1
ATOM 5580 N N . GLN B 1 317 ? 18.531 23.672 12.867 1 54.69 317 GLN B N 1
ATOM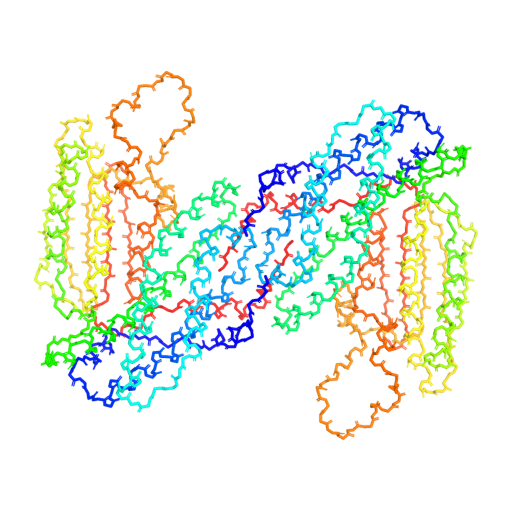 5581 C CA . GLN B 1 317 ? 17.703 24.531 13.695 1 54.69 317 GLN B CA 1
ATOM 5582 C C . GLN B 1 317 ? 17.031 25.609 12.852 1 54.69 317 GLN B C 1
ATOM 5584 O O . GLN B 1 317 ? 15.906 26.031 13.156 1 54.69 317 GLN B O 1
ATOM 5589 N N . ILE B 1 318 ? 17.766 25.969 11.797 1 48.97 318 ILE B N 1
ATOM 5590 C CA . ILE B 1 318 ? 17.156 27.047 11.031 1 48.97 318 ILE B CA 1
ATOM 5591 C C . ILE B 1 318 ? 16.594 26.5 9.719 1 48.97 318 ILE B C 1
ATOM 5593 O O . ILE B 1 318 ? 15.523 26.922 9.281 1 48.97 318 ILE B O 1
ATOM 5597 N N . ALA B 1 319 ? 17.297 25.578 9.086 1 57.22 319 ALA B N 1
ATOM 5598 C CA . ALA B 1 319 ? 16.891 25.125 7.758 1 57.22 319 ALA B CA 1
ATOM 5599 C C . ALA B 1 319 ? 15.75 24.125 7.852 1 57.22 319 ALA B C 1
ATOM 5601 O O . ALA B 1 319 ? 14.945 24 6.93 1 57.22 319 ALA B O 1
ATOM 5602 N N . GLY B 1 320 ? 15.602 23.531 8.938 1 65.38 320 GLY B N 1
ATOM 5603 C CA . GLY B 1 320 ? 14.516 22.578 9.141 1 65.38 320 GLY B CA 1
ATOM 5604 C C . GLY B 1 320 ? 14.633 21.344 8.266 1 65.38 320 GLY B C 1
ATOM 5605 O O . GLY B 1 320 ? 15.719 21.031 7.785 1 65.38 320 GLY B O 1
ATOM 5606 N N . TYR B 1 321 ? 13.625 20.531 8.203 1 70.69 321 TYR B N 1
ATOM 5607 C CA . TYR B 1 321 ? 13.586 19.25 7.504 1 70.69 321 TYR B CA 1
ATOM 5608 C C . TYR B 1 321 ? 12.773 19.359 6.223 1 70.69 321 TYR B C 1
ATOM 5610 O O . TYR B 1 321 ? 12.414 18.328 5.625 1 70.69 321 TYR B O 1
ATOM 5618 N N . GLY B 1 322 ? 12.477 20.641 5.816 1 86.88 322 GLY B N 1
ATOM 5619 C CA . GLY B 1 322 ? 11.766 20.844 4.562 1 86.88 322 GLY B CA 1
ATOM 5620 C C . GLY B 1 322 ? 10.258 20.703 4.703 1 86.88 322 GLY B C 1
ATOM 5621 O O . GLY B 1 322 ? 9.547 20.547 3.705 1 86.88 322 GLY B O 1
ATOM 5622 N N . PHE B 1 323 ? 9.805 20.734 5.93 1 91.94 323 PHE B N 1
ATOM 5623 C CA . PHE B 1 323 ? 8.367 20.625 6.152 1 91.94 323 PHE B CA 1
ATOM 5624 C C . PHE B 1 323 ? 7.75 21.984 6.414 1 91.94 323 PHE B C 1
ATOM 5626 O O . PHE B 1 323 ? 6.531 22.156 6.316 1 91.94 323 PHE B O 1
ATOM 5633 N N . GLY B 1 324 ? 8.57 23 6.66 1 93.5 324 GLY B N 1
ATOM 5634 C CA . GLY B 1 324 ? 8.086 24.281 7.148 1 93.5 324 GLY B CA 1
ATOM 5635 C C . GLY B 1 324 ? 7.168 24.984 6.164 1 93.5 324 GLY B C 1
ATOM 5636 O O . GLY B 1 324 ? 6.02 25.297 6.492 1 93.5 324 GLY B O 1
ATOM 5637 N N . LEU B 1 325 ? 7.676 25.172 4.957 1 94.56 325 LEU B N 1
ATOM 5638 C CA . LEU B 1 325 ? 6.934 25.984 3.996 1 94.56 325 LEU B CA 1
ATOM 5639 C C . LEU B 1 325 ? 5.695 25.234 3.502 1 94.56 325 LEU B C 1
ATOM 5641 O O . LEU B 1 325 ? 4.598 25.797 3.48 1 94.56 325 LEU B O 1
ATOM 5645 N N . PRO B 1 326 ? 5.824 23.969 3.133 1 95 326 PRO B N 1
ATOM 5646 C CA . PRO B 1 326 ? 4.602 23.281 2.727 1 95 326 PRO B CA 1
ATOM 5647 C C . PRO B 1 326 ? 3.576 23.188 3.855 1 95 326 PRO B C 1
ATOM 5649 O O . PRO B 1 326 ? 2.373 23.312 3.613 1 95 326 PRO B O 1
ATOM 5652 N N . LEU B 1 327 ? 4.004 22.953 5.062 1 96 327 LEU B N 1
ATOM 5653 C CA . LEU B 1 327 ? 3.094 22.891 6.199 1 96 327 LEU B CA 1
ATOM 5654 C C . LEU B 1 327 ? 2.438 24.234 6.457 1 96 327 LEU B C 1
ATOM 5656 O O . LEU B 1 327 ? 1.264 24.297 6.832 1 96 327 LEU B O 1
ATOM 5660 N N . SER B 1 328 ? 3.18 25.297 6.285 1 96.94 328 SER B N 1
ATOM 5661 C CA . SER B 1 328 ? 2.607 26.625 6.422 1 96.94 328 SER B CA 1
ATOM 5662 C C . SER B 1 328 ? 1.46 26.844 5.441 1 96.94 328 SER B C 1
ATOM 5664 O O . SER B 1 328 ? 0.45 27.453 5.789 1 96.94 328 SER B O 1
ATOM 5666 N N . ARG B 1 329 ? 1.668 26.375 4.281 1 96.69 329 ARG B N 1
ATOM 5667 C CA . ARG B 1 329 ? 0.61 26.531 3.289 1 96.69 329 ARG B CA 1
ATOM 5668 C C . ARG B 1 329 ? -0.64 25.75 3.695 1 96.69 329 ARG B C 1
ATOM 5670 O O . ARG B 1 329 ? -1.761 26.203 3.461 1 96.69 329 ARG B O 1
ATOM 5677 N N . VAL B 1 330 ? -0.452 24.562 4.281 1 95.75 330 VAL B N 1
ATOM 5678 C CA . VAL B 1 330 ? -1.577 23.781 4.785 1 95.75 330 VAL B CA 1
ATOM 5679 C C . VAL B 1 330 ? -2.314 24.578 5.859 1 95.75 330 VAL B C 1
ATOM 5681 O O . VAL B 1 330 ? -3.547 24.625 5.867 1 95.75 330 VAL B O 1
ATOM 5684 N N . TYR B 1 331 ? -1.61 25.203 6.754 1 95.19 331 TYR B N 1
ATOM 5685 C CA . TYR B 1 331 ? -2.205 26.031 7.801 1 95.19 331 TYR B CA 1
ATOM 5686 C C . TYR B 1 331 ? -3.004 27.172 7.199 1 95.19 331 TYR B C 1
ATOM 5688 O O . TYR B 1 331 ? -4.09 27.5 7.684 1 95.19 331 TYR B O 1
ATOM 5696 N N . ALA B 1 332 ? -2.471 27.766 6.18 1 95.69 332 ALA B N 1
ATOM 5697 C CA . ALA B 1 332 ? -3.156 28.875 5.535 1 95.69 332 ALA B CA 1
ATOM 5698 C C . ALA B 1 332 ? -4.441 28.422 4.855 1 95.69 332 ALA B C 1
ATOM 5700 O O . ALA B 1 332 ? -5.496 29.031 5.02 1 95.69 332 ALA B O 1
ATOM 5701 N N . GLN B 1 333 ? -4.316 27.312 4.199 1 94.56 333 GLN B N 1
ATOM 5702 C CA . GLN B 1 333 ? -5.426 26.828 3.387 1 94.56 333 GLN B CA 1
ATOM 5703 C C . GLN B 1 333 ? -6.543 26.266 4.266 1 94.56 333 GLN B C 1
ATOM 5705 O O . GLN B 1 333 ? -7.695 26.188 3.836 1 94.56 333 GLN B O 1
ATOM 5710 N N . TYR B 1 334 ? -6.219 25.922 5.477 1 92.69 334 TYR B N 1
ATOM 5711 C CA . TYR B 1 334 ? -7.199 25.297 6.363 1 92.69 334 TYR B CA 1
ATOM 5712 C C . TYR B 1 334 ? -8.422 26.188 6.535 1 92.69 334 TYR B C 1
ATOM 5714 O O . TYR B 1 334 ? -9.555 25.719 6.543 1 92.69 334 TYR B O 1
ATOM 5722 N N . PHE B 1 335 ? -8.219 27.5 6.66 1 89.56 335 PHE B N 1
ATOM 5723 C CA . PHE B 1 335 ? -9.344 28.406 6.805 1 89.56 335 PHE B CA 1
ATOM 5724 C C . PHE B 1 335 ? -9.484 29.312 5.578 1 89.56 335 PHE B C 1
ATOM 5726 O O . PHE B 1 335 ? -9.867 30.469 5.691 1 89.56 335 PHE B O 1
ATOM 5733 N N . GLY B 1 336 ? -9.023 28.812 4.445 1 89.81 336 GLY B N 1
ATOM 5734 C CA . GLY B 1 336 ? -9.375 29.438 3.18 1 89.81 336 GLY B CA 1
ATOM 5735 C C . GLY B 1 336 ? -8.312 30.391 2.668 1 89.81 336 GLY B C 1
ATOM 5736 O O . GLY B 1 336 ? -8.508 31.062 1.653 1 89.81 336 GLY B O 1
ATOM 5737 N N . GLY B 1 337 ? -7.238 30.531 3.271 1 93.31 337 GLY B N 1
ATOM 5738 C CA . GLY B 1 337 ? -6.117 31.328 2.799 1 93.31 337 GLY B CA 1
ATOM 5739 C C . GLY B 1 3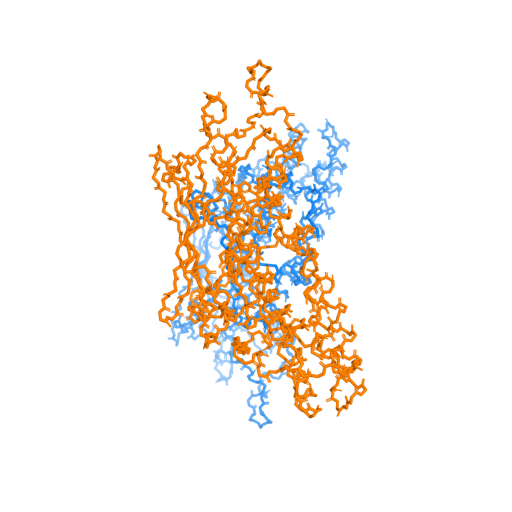37 ? -5.18 30.562 1.883 1 93.31 337 GLY B C 1
ATOM 5740 O O . GLY B 1 337 ? -5.559 29.531 1.325 1 93.31 337 GLY B O 1
ATOM 5741 N N . ASP B 1 338 ? -3.973 31.219 1.652 1 95.5 338 ASP B N 1
ATOM 5742 C CA . ASP B 1 338 ? -2.943 30.578 0.839 1 95.5 338 ASP B CA 1
ATOM 5743 C C . ASP B 1 338 ? -1.613 31.312 0.951 1 95.5 338 ASP B C 1
ATOM 5745 O O . ASP B 1 338 ? -1.538 32.375 1.579 1 95.5 338 ASP B O 1
ATOM 5749 N N . ILE B 1 339 ? -0.567 30.672 0.424 1 97.25 339 ILE B N 1
ATOM 5750 C CA . ILE B 1 339 ? 0.747 31.297 0.337 1 97.25 339 ILE B CA 1
ATOM 5751 C C . ILE B 1 339 ? 1.222 31.297 -1.114 1 97.25 339 ILE B C 1
ATOM 5753 O O . ILE B 1 339 ? 1.153 30.281 -1.8 1 97.25 339 ILE B O 1
ATOM 5757 N N . HIS B 1 340 ? 1.642 32.406 -1.591 1 97.06 340 HIS B N 1
ATOM 5758 C CA . HIS B 1 340 ? 2.225 32.562 -2.92 1 97.06 340 HIS B CA 1
ATOM 5759 C C . HIS B 1 340 ? 3.652 33.094 -2.838 1 97.06 340 HIS B C 1
ATOM 5761 O O . HIS B 1 340 ? 3.957 33.938 -1.993 1 97.06 340 HIS B O 1
ATOM 5767 N N . VAL B 1 341 ? 4.484 32.562 -3.746 1 97.5 341 VAL B N 1
ATOM 5768 C CA . VAL B 1 341 ? 5.891 32.969 -3.738 1 97.5 341 VAL B CA 1
ATOM 5769 C C . VAL B 1 341 ? 6.285 33.5 -5.105 1 97.5 341 VAL B C 1
ATOM 5771 O O . VAL B 1 341 ? 5.98 32.906 -6.137 1 97.5 341 VAL B O 1
ATOM 5774 N N . GLN B 1 342 ? 6.82 34.656 -5.133 1 96.56 342 GLN B N 1
ATOM 5775 C CA . GLN B 1 342 ? 7.434 35.281 -6.312 1 96.56 342 GLN B CA 1
ATOM 5776 C C . GLN B 1 342 ? 8.914 35.562 -6.074 1 96.56 342 GLN B C 1
ATOM 5778 O O . GLN B 1 342 ? 9.266 36.281 -5.152 1 96.56 342 GLN B O 1
ATOM 5783 N N . SER B 1 343 ? 9.727 34.969 -6.926 1 96.38 343 SER B N 1
ATOM 5784 C CA . SER B 1 343 ? 11.164 35.094 -6.727 1 96.38 343 SER B CA 1
ATOM 5785 C C . SER B 1 343 ? 11.859 35.594 -7.992 1 96.38 343 SER B C 1
ATOM 5787 O O . SER B 1 343 ? 11.469 35.25 -9.102 1 96.38 343 SER B O 1
ATOM 5789 N N . MET B 1 344 ? 12.75 36.469 -7.832 1 94.19 344 MET B N 1
ATOM 5790 C CA . MET B 1 344 ? 13.586 36.969 -8.922 1 94.19 344 MET B CA 1
ATOM 5791 C C . MET B 1 344 ? 15.055 36.656 -8.664 1 94.19 344 MET B C 1
ATOM 5793 O O . MET B 1 344 ? 15.648 37.219 -7.73 1 94.19 344 MET B O 1
ATOM 5797 N N . ARG B 1 345 ? 15.578 35.875 -9.562 1 93.38 345 ARG B N 1
ATOM 5798 C CA . ARG B 1 345 ? 16.969 35.469 -9.422 1 93.38 345 ARG B CA 1
ATOM 5799 C C . ARG B 1 345 ? 17.891 36.688 -9.461 1 93.38 345 ARG B C 1
ATOM 5801 O O . ARG B 1 345 ? 17.734 37.562 -10.32 1 93.38 345 ARG B O 1
ATOM 5808 N N . GLY B 1 346 ? 18.844 36.688 -8.523 1 93.69 346 GLY B N 1
ATOM 5809 C CA . GLY B 1 346 ? 19.781 37.781 -8.445 1 93.69 346 GLY B CA 1
ATOM 5810 C C . GLY B 1 346 ? 19.266 38.938 -7.586 1 93.69 346 GLY B C 1
ATOM 5811 O O . GLY B 1 346 ? 20.016 39.875 -7.297 1 93.69 346 GLY B O 1
ATOM 5812 N N . TYR B 1 347 ? 18.094 38.906 -7.172 1 95.56 347 TYR B N 1
ATOM 5813 C CA . TYR B 1 347 ? 17.5 40.031 -6.453 1 95.56 347 TYR B CA 1
ATOM 5814 C C . TYR B 1 347 ? 16.938 39.562 -5.109 1 95.56 347 TYR B C 1
ATOM 5816 O O . TYR B 1 347 ? 17.562 39.75 -4.07 1 95.56 347 TYR B O 1
ATOM 5824 N N . GLY B 1 348 ? 15.844 38.875 -5.113 1 97.56 348 GLY B N 1
ATOM 5825 C CA . GLY B 1 348 ? 15.227 38.469 -3.863 1 97.56 348 GLY B CA 1
ATOM 5826 C C . GLY B 1 348 ? 13.906 37.75 -4.062 1 97.56 348 GLY B C 1
ATOM 5827 O O . GLY B 1 348 ? 13.602 37.281 -5.164 1 97.56 348 GLY B O 1
ATOM 5828 N N . THR B 1 349 ? 13.195 37.5 -2.98 1 97.94 349 THR B N 1
ATOM 5829 C CA . THR B 1 349 ? 11.945 36.719 -2.988 1 97.94 349 THR B CA 1
ATOM 5830 C C . THR B 1 349 ? 10.852 37.469 -2.225 1 97.94 349 THR B C 1
ATOM 5832 O O . THR B 1 349 ? 11.109 38.031 -1.157 1 97.94 349 THR B O 1
ATOM 5835 N N . ASP B 1 350 ? 9.641 37.531 -2.809 1 98.25 350 ASP B N 1
ATOM 5836 C CA . ASP B 1 350 ? 8.43 38 -2.152 1 98.25 350 ASP B CA 1
ATOM 5837 C C . ASP B 1 350 ? 7.496 36.844 -1.821 1 98.25 350 ASP B C 1
ATOM 5839 O O . ASP B 1 350 ? 7.148 36.062 -2.699 1 98.25 350 ASP B O 1
ATOM 5843 N N . VAL B 1 351 ? 7.195 36.75 -0.562 1 98.62 351 VAL B N 1
ATOM 5844 C CA . VAL B 1 351 ? 6.223 35.75 -0.128 1 98.62 351 VAL B CA 1
ATOM 5845 C C . VAL B 1 351 ? 4.934 36.438 0.313 1 98.62 351 VAL B C 1
ATOM 5847 O O . VAL B 1 351 ? 4.969 37.375 1.112 1 98.62 351 VAL B O 1
ATOM 5850 N N . TYR B 1 352 ? 3.812 35.969 -0.225 1 98 352 TYR B N 1
ATOM 5851 C CA . TYR B 1 352 ? 2.5 36.531 0.103 1 98 352 TYR B CA 1
ATOM 5852 C C . TYR B 1 352 ? 1.683 35.531 0.919 1 98 352 TYR B C 1
ATOM 5854 O O . TYR B 1 352 ? 1.356 34.438 0.439 1 98 352 TYR B O 1
ATOM 5862 N N . LEU B 1 353 ? 1.409 35.906 2.121 1 98.12 353 LEU B N 1
ATOM 5863 C CA . LEU B 1 353 ? 0.49 35.156 2.969 1 98.12 353 LEU B CA 1
ATOM 5864 C C . LEU B 1 353 ? -0.893 35.781 2.973 1 98.12 353 LEU B C 1
ATOM 5866 O O . LEU B 1 353 ? -1.062 36.906 3.457 1 98.12 353 LEU B O 1
ATOM 5870 N N . ASN B 1 354 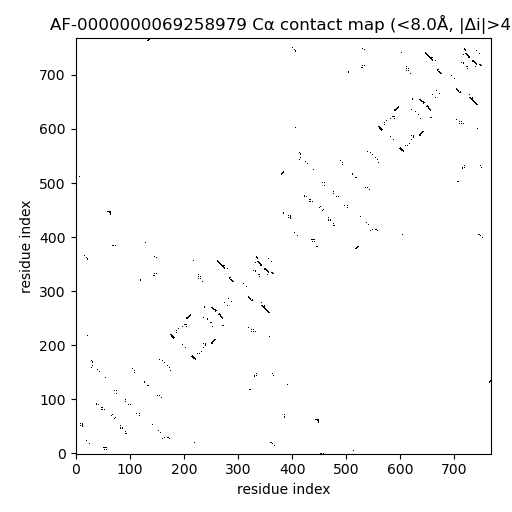? -1.866 35.062 2.42 1 95.75 354 ASN B N 1
ATOM 5871 C CA . ASN B 1 354 ? -3.246 35.531 2.375 1 95.75 354 ASN B CA 1
ATOM 5872 C C . ASN B 1 354 ? -4.113 34.844 3.418 1 95.75 354 ASN B C 1
ATOM 5874 O O . ASN B 1 354 ? -4.129 33.594 3.494 1 95.75 354 ASN B O 1
ATOM 5878 N N . ILE B 1 355 ? -4.805 35.625 4.238 1 94 355 ILE B N 1
ATOM 5879 C CA . ILE B 1 355 ? -5.688 35.094 5.273 1 94 355 ILE B CA 1
ATOM 5880 C C . ILE B 1 355 ? -7.105 35.625 5.059 1 94 355 ILE B C 1
ATOM 5882 O O . ILE B 1 355 ? -7.305 36.812 4.828 1 94 355 ILE B O 1
ATOM 5886 N N . ASN B 1 356 ? -8.062 34.719 5.109 1 83.62 356 ASN B N 1
ATOM 5887 C CA . ASN B 1 356 ? -9.461 35.156 5.082 1 83.62 356 ASN B CA 1
ATOM 5888 C C . ASN B 1 356 ? -9.883 35.75 6.422 1 83.62 356 ASN B C 1
ATOM 5890 O O . ASN B 1 356 ? -9.859 35.062 7.445 1 83.62 356 ASN B O 1
ATOM 5894 N N . HIS B 1 357 ? -10.281 36.969 6.48 1 73.62 357 HIS B N 1
ATOM 5895 C CA . HIS B 1 357 ? -10.508 37.656 7.746 1 73.62 357 HIS B CA 1
ATOM 5896 C C . HIS B 1 357 ? -11.992 37.656 8.109 1 73.62 357 HIS B C 1
ATOM 5898 O O . HIS B 1 357 ? -12.352 38 9.242 1 73.62 357 HIS B O 1
ATOM 5904 N N . LEU B 1 358 ? -12.797 37.25 7.242 1 68.81 358 LEU B N 1
ATOM 5905 C CA . LEU B 1 358 ? -14.219 37.281 7.555 1 68.81 358 LEU B CA 1
ATOM 5906 C C . LEU B 1 358 ? -14.617 36.094 8.445 1 68.81 358 LEU B C 1
ATOM 5908 O O . LEU B 1 358 ? -15.609 36.188 9.172 1 68.81 358 LEU B O 1
ATOM 5912 N N . GLY B 1 359 ? -13.859 35.188 8.352 1 72.69 359 GLY B N 1
ATOM 5913 C CA . GLY B 1 359 ? -14.102 34.031 9.188 1 72.69 359 GLY B CA 1
ATOM 5914 C C . GLY B 1 359 ? -15.297 33.219 8.742 1 72.69 359 GLY B C 1
ATOM 5915 O O . GLY B 1 359 ? -15.867 32.469 9.531 1 72.69 359 GLY B O 1
ATOM 5916 N N . ASP B 1 360 ? -15.734 33.438 7.562 1 73.62 360 ASP B N 1
ATOM 5917 C CA . ASP B 1 360 ? -16.953 32.812 7.07 1 73.62 360 ASP B CA 1
ATOM 5918 C C . ASP B 1 360 ? -16.625 31.641 6.125 1 73.62 360 ASP B C 1
ATOM 5920 O O . ASP B 1 360 ? -17.516 31.016 5.562 1 73.62 360 ASP B O 1
ATOM 5924 N N . VAL B 1 361 ? -15.352 31.422 6.031 1 74.94 361 VAL B N 1
ATOM 5925 C CA . VAL B 1 361 ? -14.953 30.359 5.121 1 74.94 361 VAL B CA 1
ATOM 5926 C C . VAL B 1 361 ? -14.891 29.031 5.875 1 74.94 361 VAL B C 1
ATOM 5928 O O . VAL B 1 361 ? -14.375 28.969 6.996 1 74.94 361 VAL B O 1
ATOM 5931 N N . LEU B 1 362 ? -15.461 28.031 5.207 1 75.44 362 LEU B N 1
ATOM 5932 C CA . LEU B 1 362 ? -15.43 26.688 5.773 1 75.44 362 LEU B CA 1
ATOM 5933 C C . LEU B 1 362 ? -14.016 26.109 5.742 1 75.44 362 LEU B C 1
ATOM 5935 O O . LEU B 1 362 ? -13.281 26.312 4.773 1 75.44 362 LEU B O 1
ATOM 5939 N N . GLU B 1 363 ? -13.648 25.453 6.812 1 82.12 363 GLU B N 1
ATOM 5940 C CA . GLU B 1 363 ? -12.352 24.781 6.863 1 82.12 363 GLU B CA 1
ATOM 5941 C C . GLU B 1 363 ? -12.18 23.797 5.703 1 82.12 363 GLU B C 1
ATOM 5943 O O . GLU B 1 363 ? -13.164 23.234 5.223 1 82.12 363 GLU B O 1
ATOM 5948 N N . PHE B 1 364 ? -10.945 23.656 5.289 1 73.81 364 PHE B N 1
ATOM 5949 C CA . PHE B 1 364 ? -10.625 22.688 4.25 1 73.81 364 PHE B CA 1
ATOM 5950 C C . PHE B 1 364 ? -10.656 21.266 4.805 1 73.81 364 PHE B C 1
ATOM 5952 O O . PHE B 1 364 ? -10.047 20.984 5.84 1 73.81 364 PHE B O 1
ATOM 5959 N N . THR B 1 365 ? -11.453 20.344 4.152 1 74.06 365 THR B N 1
ATOM 5960 C CA . THR B 1 365 ? -11.578 18.984 4.668 1 74.06 365 THR B CA 1
ATOM 5961 C C . THR B 1 365 ? -10.867 18 3.748 1 74.06 365 THR B C 1
ATOM 5963 O O . THR B 1 365 ? -10.664 16.844 4.113 1 74.06 365 THR B O 1
ATOM 5966 N N . GLY B 1 366 ? -10.266 18.406 2.682 1 61.31 366 GLY B N 1
ATOM 5967 C CA . GLY B 1 366 ? -9.57 17.516 1.762 1 61.31 366 GLY B CA 1
ATOM 5968 C C . GLY B 1 366 ? -10.508 16.656 0.931 1 61.31 366 GLY B C 1
ATOM 5969 O O . GLY B 1 366 ? -10.062 15.906 0.059 1 61.31 366 GLY B O 1
ATOM 5970 N N . ASP B 1 367 ? -11.789 16.438 1.316 1 59.31 367 ASP B N 1
ATOM 5971 C CA . ASP B 1 367 ? -12.742 15.508 0.715 1 59.31 367 ASP B CA 1
ATOM 5972 C C . ASP B 1 367 ? -12.992 15.852 -0.751 1 59.31 367 ASP B C 1
ATOM 5974 O O . ASP B 1 367 ? -13.297 14.969 -1.558 1 59.31 367 ASP B O 1
ATOM 5978 N N . GLU B 1 368 ? -12.914 17.062 -1.082 1 52.22 368 GLU B N 1
ATOM 5979 C CA . GLU B 1 368 ? -13.242 17.359 -2.475 1 52.22 368 GLU B CA 1
ATOM 5980 C C . GLU B 1 368 ? -12.297 16.625 -3.428 1 52.22 368 GLU B C 1
ATOM 5982 O O . GLU B 1 368 ? -12.695 16.234 -4.523 1 52.22 368 GLU B O 1
ATOM 5987 N N . SER B 1 369 ? -11.195 16.422 -2.984 1 46.47 369 SER B N 1
ATOM 5988 C CA . SER B 1 369 ? -10.266 15.695 -3.846 1 46.47 369 SER B CA 1
ATOM 5989 C C . SER B 1 369 ? -10.57 14.203 -3.855 1 46.47 369 SER B C 1
ATOM 5991 O O . SER B 1 369 ? -10.352 13.523 -4.867 1 46.47 369 SER B O 1
ATOM 5993 N N . ARG B 1 370 ? -11.094 13.703 -2.777 1 47.41 370 ARG B N 1
ATOM 5994 C CA . ARG B 1 370 ? -11.391 12.281 -2.684 1 47.41 370 ARG B CA 1
ATOM 5995 C C . ARG B 1 370 ? -12.602 11.914 -3.543 1 47.41 370 ARG B C 1
ATOM 5997 O O . ARG B 1 370 ? -12.617 10.859 -4.18 1 47.41 370 ARG B O 1
ATOM 6004 N N . GLU B 1 371 ? -13.711 12.594 -3.354 1 44.47 371 GLU B N 1
ATOM 6005 C CA . GLU B 1 371 ? -14.875 12.344 -4.195 1 44.47 371 GLU B CA 1
ATOM 6006 C C . GLU B 1 371 ? -14.484 12.258 -5.668 1 44.47 371 GLU B C 1
ATOM 6008 O O . GLU B 1 371 ? -15.031 11.445 -6.418 1 44.47 371 GLU B O 1
ATOM 6013 N N . ALA B 1 372 ? -13.586 13.086 -5.875 1 42.41 372 ALA B N 1
ATOM 6014 C CA . ALA B 1 372 ? -13.164 13.016 -7.27 1 42.41 372 ALA B CA 1
ATOM 6015 C C . ALA B 1 372 ? -12.43 11.703 -7.555 1 42.41 372 ALA B C 1
ATOM 6017 O O . ALA B 1 372 ? -12.602 11.102 -8.617 1 42.41 372 ALA B O 1
ATOM 6018 N N . LYS B 1 373 ? -11.789 11.266 -6.645 1 46.34 373 LYS B N 1
ATOM 6019 C CA . LYS B 1 373 ? -11.016 10.047 -6.863 1 46.34 373 LYS B CA 1
ATOM 6020 C C . LYS B 1 373 ? -11.906 8.805 -6.797 1 46.34 373 LYS B C 1
ATOM 6022 O O . LYS B 1 373 ? -11.711 7.852 -7.551 1 46.34 373 LYS B O 1
ATOM 6027 N N . LEU B 1 374 ? -12.906 8.758 -5.867 1 45.66 374 LEU B N 1
ATOM 6028 C CA . LEU B 1 374 ? -13.844 7.652 -5.758 1 45.66 374 LEU B CA 1
ATOM 6029 C C . LEU B 1 374 ? -14.75 7.582 -6.984 1 45.66 374 LEU B C 1
ATOM 6031 O O . LEU B 1 374 ? -15.234 6.508 -7.344 1 45.66 374 LEU B O 1
ATOM 6035 N N . GLN B 1 375 ? -15.195 8.672 -7.422 1 38.66 375 GLN B N 1
ATOM 6036 C CA . GLN B 1 375 ? -16.062 8.68 -8.586 1 38.66 375 GLN B CA 1
ATOM 6037 C C . GLN B 1 375 ? -15.289 8.352 -9.859 1 38.66 375 GLN B C 1
ATOM 6039 O O . GLN B 1 375 ? -15.875 8.125 -10.914 1 38.66 375 GLN B O 1
ATOM 6044 N N . ASP B 1 376 ? -14.023 8.492 -9.727 1 35.25 376 ASP B N 1
ATOM 6045 C CA . ASP B 1 376 ? -13.281 8.141 -10.938 1 35.25 376 ASP B CA 1
ATOM 6046 C C . ASP B 1 376 ? -13.188 6.625 -11.102 1 35.25 376 ASP B C 1
ATOM 6048 O O . ASP B 1 376 ? -12.688 5.926 -10.219 1 35.25 376 ASP B O 1
ATOM 6052 N N . PRO B 1 377 ? -14.023 6.09 -11.812 1 39.88 377 PRO B N 1
ATOM 6053 C CA . PRO B 1 377 ? -14.117 4.66 -12.109 1 39.88 377 PRO B CA 1
ATOM 6054 C C . PRO B 1 377 ? -12.758 3.977 -12.164 1 39.88 377 PRO B C 1
ATOM 6056 O O . PRO B 1 377 ? -12.656 2.764 -11.961 1 39.88 377 PRO B O 1
ATOM 6059 N N . HIS B 1 378 ? -11.797 4.77 -12.453 1 38.12 378 HIS B N 1
ATOM 6060 C CA . HIS B 1 378 ? -10.445 4.273 -12.703 1 38.12 378 HIS B CA 1
ATOM 6061 C C . HIS B 1 378 ? -9.656 4.148 -11.406 1 38.12 378 HIS B C 1
ATOM 6063 O O . HIS B 1 378 ? -8.477 3.787 -11.43 1 38.12 378 HIS B O 1
ATOM 6069 N N . THR B 1 379 ? -10.258 4.527 -10.359 1 43.16 379 THR B N 1
ATOM 6070 C CA . THR B 1 379 ? -9.438 4.617 -9.156 1 43.16 379 THR B CA 1
ATOM 6071 C C . THR B 1 379 ? -9.297 3.252 -8.492 1 43.16 379 THR B C 1
ATOM 6073 O O . THR B 1 379 ? -9.977 2.965 -7.504 1 43.16 379 THR B O 1
ATOM 6076 N N . ARG B 1 380 ? -9.547 2.303 -9.195 1 45.5 380 ARG B N 1
ATOM 6077 C CA . ARG B 1 380 ? -9.25 0.984 -8.641 1 45.5 380 ARG B CA 1
ATOM 6078 C C . ARG B 1 380 ? -7.836 0.928 -8.078 1 45.5 380 ARG B C 1
ATOM 6080 O O . ARG B 1 380 ? -6.891 1.401 -8.711 1 45.5 380 ARG B O 1
ATOM 6087 N N . LEU B 1 381 ? -7.816 0.652 -6.711 1 48.44 381 LEU B N 1
ATOM 6088 C CA . LEU B 1 381 ? -6.5 0.354 -6.156 1 48.44 381 LEU B CA 1
ATOM 6089 C C . LEU B 1 381 ? -5.77 -0.677 -7.012 1 48.44 381 LEU B C 1
ATOM 6091 O O . LEU B 1 381 ? -6.195 -1.831 -7.098 1 48.44 381 LEU B O 1
ATOM 6095 N N . VAL B 1 382 ? -5.168 -0.173 -8.172 1 39 382 VAL B N 1
ATOM 6096 C CA . VAL B 1 382 ? -4.445 -1.112 -9.016 1 39 382 VAL B CA 1
ATOM 6097 C C . VAL B 1 382 ? -3.146 -1.534 -8.336 1 39 382 VAL B C 1
ATOM 6099 O O . VAL B 1 382 ? -2.281 -0.7 -8.062 1 39 382 VAL B O 1
ATOM 6102 N N . ALA B 1 383 ? -3.186 -2.715 -7.801 1 43.53 383 ALA B N 1
ATOM 6103 C CA . ALA B 1 383 ? -1.959 -3.301 -7.266 1 43.53 383 ALA B CA 1
ATOM 6104 C C . ALA B 1 383 ? -1.065 -3.824 -8.391 1 43.53 383 ALA B C 1
ATOM 6106 O O . ALA B 1 383 ? -1.521 -4.574 -9.25 1 43.53 383 ALA B O 1
ATOM 6107 N N . SER B 1 384 ? -0.034 -3 -8.922 1 35.19 384 SER B N 1
ATOM 6108 C CA . SER B 1 384 ? 0.916 -3.441 -9.938 1 35.19 384 SER B CA 1
ATOM 6109 C C . SER B 1 384 ? 1.755 -4.613 -9.438 1 35.19 384 SER B C 1
ATOM 6111 O O . SER B 1 384 ? 1.991 -4.746 -8.234 1 35.19 384 SER B O 1
#

Sequence (768 aa):
MLPRSIHHIHRLAARPIQPVTIQELLSRSAAVTDRSHLQHAQWIRQEMPVRLAHRLSDYLQLPFVVVCNTRFNEVFRLFLHAFETLVDSPEIKDERDVEQFSVTLRGLVRSTDDMVHMLQEGYGELQALLDGLVDLDDFLNQIFFTRIGNRVLAEHFLTVHKARANGLSDNIIGVVDPRCRPAEQVQQLAKSLGELCCDLYGDKPKVVLDGQLDTELSFVPEHLSFMLQEILKNAFRATVERHLPAREAIPPVNVSVMKGSFDVTIKVSDRGGGMRQDQLEQIWRYGYTSTRETTSPSTAGDDLSGLCGQDDRSFRQIAGYGFGLPLSRVYAQYFGGDIHVQSMRGYGTDVYLNINHLGDVLEFTGDESREAKLQDPHTRLVASMLPRSIHHIHRLAARPIQPVTIQELLSRSAAVTDRSHLQHAQWIRQEMPVRLAHRLSDYLQLPFVVVCNTRFNEVFRLFLHAFETLVDSPEIKDERDVEQFSVTLRGLVRSTDDMVHMLQEGYGELQALLDGLVDLDDFLNQIFFTRIGNRVLAEHFLTVHKARANGLSDNIIGVVDPRCRPAEQVQQLAKSLGELCCDLYGDKPKVVLDGQLDTELSFVPEHLSFMLQEILKNAFRATVERHLPAREAIPPVNVSVMKGSFDVTIKVSDRGGGMRQDQLEQIWRYGYTSTRETTSPSTAGDDLSGLCGQDDRSFRQIAGYGFGLPLSRVYAQYFGGDIHVQSMRGYGTDVYLNINHLGDVLEFTGDESREAKLQDPHTRLVAS

Nearest PDB structures (foldseek):
  8f5s-assembly1_A-3  TM=9.213E-01  e=1.793E-26  Homo sapiens
  8f5j-assembly1_A-2  TM=9.241E-01  e=1.363E-25  Homo sapiens
  8f5f-assembly1_A-3  TM=9.111E-01  e=6.176E-26  Homo sapiens
  8egd-assembly1_A-2  TM=9.388E-01  e=1.875E-24  Rattus norvegicus
  1gkz-assembly1_A  TM=9.000E-01  e=1.234E-25  Rattus norvegicus

Radius of gyration: 33.74 Å; Cα contacts (8 Å, |Δi|>4): 1202; chains: 2; bounding box: 80×94×72 Å

Organism: Polarella glacialis (NCBI:txid89957)

Foldseek 3Di:
DDDPCLVVLVVLLPDDADFDFLVRLQVQALQDDQVSLLVLLQVLLNRLLSLLSNLLVVVVLDDPVLCPQPLNVLVNVLSVVLNVCSVPQDGRDHPVSSVVSLVVLVVSLVSCPCSVVSVLVSVVVVCVVVVNPDACLLSVLQVLLSNVRSNQSSQQSNQSVVCNVVVVRPDGRGQKDQFDFLLVLLVVLQVVLQVLCCVQLVGWAAEAEEEPRRDGFIDRNVLSNLLSNLVVLVQGVLQCVQAVVVVHDRYHWYWYWYDDPFKIKIKIKHFSQWDDPVLVVCLLGAQDFPPPCPPPVDDPDDPVCPPSVDDPVSCCVRRPRSVRNNSSQSSQPQNPWGKDKDTDGGTIIMIMTMHGRVRPGTGDNSVVVVVVLVPPPPNPSDDD/DDDPCLVVLVVLLPDDADFDFLVRLQVQALQDDQVSLLVLLQVLLVRLLSLLSNLLVVVVLDDPVLCPQPLNVLVNVLSVVLNVCSVPQDGRDHPVSSVVSLVVLVVSLVSCPCSVVSVLVSVVVVCVVVVNPDACLLSVLQVLLSNVRSNQSSQQSNQSVVCNVVVVRPDGRGQKDQFDFLLVLLVVLQVVLQVLCCVQQVGWAAEAEEEPRRDGFIDRNVLSSLLSNLVVLVQTVLQCVQAVVVVHDGYHWYWYWYDDPFKIKIKIKHFSQWDDPVLVVCLLGAQDFPPPVPDPVDDPDDPPCPDSVDDPVSCCVRRPRSVRNNSSQSSQPQNPWGKDKDTDGGTIIMIMTMHGRVRPGTGDNSVVVVVVLVPPPPNPSDDD